Protein AF-Q54HI5-F1 (afdb_monomer)

Structure (mmCIF, N/CA/C/O backbone):
data_AF-Q54HI5-F1
#
_entry.id   AF-Q54HI5-F1
#
loop_
_atom_site.group_PDB
_atom_site.id
_atom_site.type_symbol
_atom_site.label_atom_id
_atom_site.label_alt_id
_atom_site.label_comp_id
_atom_site.label_asym_id
_atom_site.label_entity_id
_atom_site.label_seq_id
_atom_site.pdbx_PDB_ins_code
_atom_site.Cartn_x
_atom_site.Cartn_y
_atom_site.Cartn_z
_atom_site.occupancy
_atom_site.B_iso_or_equiv
_atom_site.auth_seq_id
_atom_site.auth_comp_id
_atom_site.auth_asym_id
_atom_site.auth_atom_id
_atom_site.pdbx_PDB_model_num
ATOM 1 N N . MET A 1 1 ? -32.565 36.600 12.737 1.00 53.78 1 MET A N 1
ATOM 2 C CA . MET A 1 1 ? -31.114 36.742 12.469 1.00 53.78 1 MET A CA 1
ATOM 3 C C . MET A 1 1 ? -30.664 35.402 11.916 1.00 53.78 1 MET A C 1
ATOM 5 O O . MET A 1 1 ? -30.215 34.554 12.669 1.00 53.78 1 MET A O 1
ATOM 9 N N . ASP A 1 2 ? -31.018 35.042 10.685 1.00 49.72 2 ASP A N 1
ATOM 10 C CA . ASP A 1 2 ? -30.940 35.788 9.409 1.00 49.72 2 ASP A CA 1
ATOM 11 C C . ASP A 1 2 ? -29.482 36.036 8.987 1.00 49.72 2 ASP A C 1
ATOM 13 O O . ASP A 1 2 ? -28.719 36.569 9.782 1.00 49.72 2 ASP A O 1
ATOM 17 N N . MET A 1 3 ? -29.054 35.710 7.758 1.00 48.97 3 MET A N 1
ATOM 18 C CA . MET A 1 3 ? -29.819 35.128 6.638 1.00 48.97 3 MET A CA 1
ATOM 19 C C . MET A 1 3 ? -28.907 34.465 5.586 1.00 48.97 3 MET A C 1
ATOM 21 O O . MET A 1 3 ? -28.037 35.126 5.040 1.00 48.97 3 MET A O 1
ATOM 25 N N . SER A 1 4 ? -29.283 33.249 5.159 1.00 52.25 4 SER A N 1
ATOM 26 C CA . SER A 1 4 ? -29.283 32.793 3.749 1.00 52.25 4 SER A CA 1
ATOM 27 C C . SER A 1 4 ? -27.990 32.624 2.907 1.00 52.25 4 SER A C 1
ATOM 29 O O . SER A 1 4 ? -27.071 33.424 2.949 1.00 52.25 4 SER A O 1
ATOM 31 N N . LYS A 1 5 ? -28.116 31.706 1.919 1.00 57.75 5 LYS A N 1
ATOM 32 C CA . LYS A 1 5 ? -27.431 31.643 0.592 1.00 57.75 5 LYS A CA 1
ATOM 33 C C . LYS A 1 5 ? -25.945 31.206 0.551 1.00 57.75 5 LYS A C 1
ATOM 35 O O . LYS A 1 5 ? -25.177 31.515 1.441 1.00 57.75 5 LYS A O 1
ATOM 40 N N . LYS A 1 6 ? -25.457 30.557 -0.524 1.00 51.34 6 LYS A N 1
ATOM 41 C CA . LYS A 1 6 ? -26.077 29.596 -1.483 1.00 51.34 6 LYS A CA 1
ATOM 42 C C . LYS A 1 6 ? -24.974 28.941 -2.347 1.00 51.34 6 LYS A C 1
ATOM 44 O O . LYS A 1 6 ? -24.123 29.652 -2.850 1.00 51.34 6 LYS A O 1
ATOM 49 N N . LYS A 1 7 ? -25.113 27.639 -2.639 1.00 45.34 7 LYS A N 1
ATOM 50 C CA . LYS A 1 7 ? -24.737 26.951 -3.904 1.00 45.34 7 LYS A CA 1
ATOM 51 C C . LYS A 1 7 ? -23.342 27.191 -4.560 1.00 45.34 7 LYS A C 1
ATOM 53 O O . LYS A 1 7 ? -23.130 28.208 -5.200 1.00 45.34 7 LYS A O 1
ATOM 58 N N . SER A 1 8 ? -22.631 26.065 -4.756 1.00 46.03 8 SER A N 1
ATOM 59 C CA . SER A 1 8 ? -22.399 25.430 -6.086 1.00 46.03 8 SER A CA 1
ATOM 60 C C . SER A 1 8 ? -21.002 25.452 -6.758 1.00 46.03 8 SER A C 1
ATOM 62 O O . SER A 1 8 ? -20.602 26.452 -7.337 1.00 46.03 8 SER A O 1
ATOM 64 N N . LYS A 1 9 ? -20.508 24.214 -6.970 1.00 46.09 9 LYS A N 1
ATOM 65 C CA . LYS A 1 9 ? -19.807 23.651 -8.156 1.00 46.09 9 LYS A CA 1
ATOM 66 C C . LYS A 1 9 ? -18.275 23.749 -8.327 1.00 46.09 9 LYS A C 1
ATOM 68 O O . LYS A 1 9 ? -17.692 24.819 -8.372 1.00 46.09 9 LYS A O 1
ATOM 73 N N . ARG A 1 10 ? -17.762 22.571 -8.732 1.00 43.09 10 ARG A N 1
ATOM 74 C CA . ARG A 1 10 ? -16.694 22.301 -9.719 1.00 43.09 10 ARG A CA 1
ATOM 75 C C . ARG A 1 10 ? -15.241 22.481 -9.261 1.00 43.09 10 ARG A C 1
ATOM 77 O O . ARG A 1 10 ? -14.590 23.461 -9.594 1.00 43.09 10 ARG A O 1
ATOM 84 N N . ALA A 1 11 ? -14.723 21.424 -8.636 1.00 46.84 11 ALA A N 1
ATOM 85 C CA . ALA A 1 11 ? -13.317 21.053 -8.777 1.00 46.84 11 ALA A CA 1
ATOM 86 C C . ALA A 1 11 ? -13.057 20.369 -10.141 1.00 46.84 11 ALA A C 1
ATOM 88 O O . ALA A 1 11 ? -13.987 19.983 -10.855 1.00 46.84 11 ALA A O 1
ATOM 89 N N . SER A 1 12 ? -11.777 20.259 -10.478 1.00 48.47 12 SER A N 1
ATOM 90 C CA . SER A 1 12 ? -11.154 19.748 -11.711 1.00 48.47 12 SER A CA 1
ATOM 91 C C . SER A 1 12 ? -9.671 19.448 -11.363 1.00 48.47 12 SER A C 1
ATOM 93 O O . SER A 1 12 ? -9.351 19.551 -10.176 1.00 48.47 12 SER A O 1
ATOM 95 N N . PRO A 1 13 ? -8.713 19.249 -12.294 1.00 50.53 13 PRO A N 1
ATOM 96 C CA . PRO A 1 13 ? -8.741 18.789 -13.692 1.00 50.53 13 PRO A CA 1
ATOM 97 C C . PRO A 1 13 ? -7.719 17.620 -13.886 1.00 50.53 13 PRO A C 1
ATOM 99 O O . PRO A 1 13 ? -7.393 16.925 -12.932 1.00 50.53 13 PRO A O 1
ATOM 102 N N . ILE A 1 14 ? -7.149 17.528 -15.096 1.00 52.31 14 ILE A N 1
ATOM 103 C CA . ILE A 1 14 ? -5.837 16.959 -15.468 1.00 52.31 14 ILE A CA 1
ATOM 104 C C . ILE A 1 14 ? -5.806 15.467 -15.821 1.00 52.31 14 ILE A C 1
ATOM 106 O O . ILE A 1 14 ? -6.003 14.569 -15.011 1.00 52.31 14 ILE A O 1
ATOM 110 N N . GLU A 1 15 ? -5.459 15.277 -17.088 1.00 40.19 15 GLU A N 1
ATOM 111 C CA . GLU A 1 15 ? -5.082 14.066 -17.793 1.00 40.19 15 GLU A CA 1
ATOM 112 C C . GLU A 1 15 ? -3.708 14.399 -18.395 1.00 40.19 15 GLU A C 1
ATOM 114 O O . GLU A 1 15 ? -3.560 15.436 -19.046 1.00 40.19 15 GLU A O 1
ATOM 119 N N . SER A 1 16 ? -2.675 13.611 -18.092 1.00 48.22 16 SER A N 1
ATOM 120 C CA . SER A 1 16 ? -1.303 13.898 -18.531 1.00 48.22 16 SER A CA 1
ATOM 121 C C . SER A 1 16 ? -0.523 12.606 -18.744 1.00 48.22 16 SER A C 1
ATOM 123 O O . SER A 1 16 ? -0.014 12.004 -17.799 1.00 48.22 16 SER A O 1
ATOM 125 N N . SER A 1 17 ? -0.441 12.186 -20.001 1.00 42.09 17 SER A N 1
ATOM 126 C CA . SER A 1 17 ? 0.418 11.098 -20.456 1.00 42.09 17 SER A CA 1
ATOM 127 C C . SER A 1 17 ? 1.894 11.489 -20.373 1.00 42.09 17 SER A C 1
ATOM 129 O O . SER A 1 17 ? 2.285 12.518 -20.926 1.00 42.09 17 SER A O 1
ATOM 131 N N . GLN A 1 18 ? 2.720 10.630 -19.781 1.00 49.50 18 GLN A N 1
ATOM 132 C CA . GLN A 1 18 ? 4.135 10.536 -20.129 1.00 49.50 18 GLN A CA 1
ATOM 133 C C . GLN A 1 18 ? 4.487 9.080 -20.426 1.00 49.50 18 GLN A C 1
ATOM 135 O O . GLN A 1 18 ? 3.957 8.151 -19.818 1.00 49.50 18 GLN A O 1
ATOM 140 N N . GLU A 1 19 ? 5.355 8.926 -21.412 1.00 45.25 19 GLU A N 1
ATOM 141 C CA . GLU A 1 19 ? 5.766 7.690 -22.057 1.00 45.25 19 GLU A CA 1
ATOM 142 C C . GLU A 1 19 ? 7.283 7.617 -21.895 1.00 45.25 19 GLU A C 1
ATOM 144 O O . GLU A 1 19 ? 7.982 8.499 -22.391 1.00 45.25 19 GLU A O 1
ATOM 149 N N . GLU A 1 20 ? 7.807 6.621 -21.176 1.00 46.81 20 GLU A N 1
ATOM 150 C CA . GLU A 1 20 ? 9.255 6.417 -21.126 1.00 46.81 20 GLU A CA 1
ATOM 151 C C . GLU A 1 20 ? 9.645 4.938 -21.025 1.00 46.81 20 GLU A C 1
ATOM 153 O O . GLU A 1 20 ? 8.950 4.098 -20.449 1.00 46.81 20 GLU A O 1
ATOM 158 N N . ILE A 1 21 ? 10.759 4.630 -21.682 1.00 46.66 21 ILE A N 1
ATOM 159 C CA . ILE A 1 21 ? 11.178 3.297 -22.104 1.00 46.66 21 ILE A CA 1
ATOM 160 C C . ILE A 1 21 ? 11.997 2.619 -20.999 1.00 46.66 21 ILE A C 1
ATOM 162 O O . ILE A 1 21 ? 13.004 3.155 -20.541 1.00 46.66 21 ILE A O 1
ATOM 166 N N . ALA A 1 22 ? 11.633 1.388 -20.632 1.00 44.47 22 ALA A N 1
ATOM 167 C CA . ALA A 1 22 ? 12.431 0.553 -19.736 1.00 44.47 22 ALA A CA 1
ATOM 168 C C . ALA A 1 22 ? 13.303 -0.440 -20.528 1.00 44.47 22 ALA A C 1
ATOM 170 O O . ALA A 1 22 ? 12.780 -1.294 -21.243 1.00 44.47 22 ALA A O 1
ATOM 171 N N . ILE A 1 23 ? 14.631 -0.372 -20.362 1.00 50.16 23 ILE A N 1
ATOM 172 C CA . ILE A 1 23 ? 15.580 -1.361 -20.905 1.00 50.16 23 ILE A CA 1
ATOM 173 C C . ILE A 1 23 ? 16.196 -2.196 -19.772 1.00 50.16 23 ILE A C 1
ATOM 175 O O . ILE A 1 23 ? 16.659 -1.687 -18.754 1.00 50.16 23 ILE A O 1
ATOM 179 N N . SER A 1 24 ? 16.193 -3.511 -19.980 1.00 43.72 24 SER A N 1
ATOM 180 C CA . SER A 1 24 ? 16.692 -4.566 -19.091 1.00 43.72 24 SER A CA 1
ATOM 181 C C . SER A 1 24 ? 18.184 -4.456 -18.725 1.00 43.72 24 SER A C 1
ATOM 183 O O . SER A 1 24 ? 18.989 -4.060 -19.561 1.00 43.72 24 SER A O 1
ATOM 185 N N . THR A 1 25 ? 18.606 -5.007 -17.569 1.00 41.41 25 THR A N 1
ATOM 186 C CA . THR A 1 25 ? 19.314 -6.324 -17.529 1.00 41.41 25 THR A CA 1
ATOM 187 C C . THR A 1 25 ? 19.856 -6.789 -16.151 1.00 41.41 25 THR A C 1
ATOM 189 O O . THR A 1 25 ? 20.903 -6.356 -15.691 1.00 41.41 25 THR A O 1
ATOM 192 N N . SER A 1 26 ? 19.296 -7.908 -15.662 1.00 44.34 26 SER A N 1
ATOM 193 C CA . SER A 1 26 ? 20.020 -9.087 -15.114 1.00 44.34 26 SER A CA 1
ATOM 194 C C . SER A 1 26 ? 20.717 -9.103 -13.724 1.00 44.34 26 SER A C 1
ATOM 196 O O . SER A 1 26 ? 21.402 -8.166 -13.336 1.00 44.34 26 SER A O 1
ATOM 198 N N . LYS A 1 27 ? 20.691 -10.319 -13.120 1.00 45.47 27 LYS A N 1
ATOM 199 C CA . LYS A 1 27 ? 21.582 -10.892 -12.062 1.00 45.47 27 LYS A CA 1
ATOM 200 C C . LYS A 1 27 ? 21.362 -10.356 -10.620 1.00 45.47 27 LYS A C 1
ATOM 202 O O . LYS A 1 27 ? 20.908 -9.237 -10.449 1.00 45.47 27 LYS A O 1
ATOM 207 N N . THR A 1 28 ? 21.599 -11.104 -9.525 1.00 42.09 28 THR A N 1
ATOM 208 C CA . THR A 1 28 ? 22.103 -12.496 -9.335 1.00 42.09 28 THR A CA 1
ATOM 209 C C . THR A 1 28 ? 21.454 -13.189 -8.106 1.00 42.09 28 THR A C 1
ATOM 211 O O . THR A 1 28 ? 20.640 -12.588 -7.413 1.00 42.09 28 THR A O 1
ATOM 214 N N . ALA A 1 29 ? 21.824 -14.450 -7.828 1.00 43.56 29 ALA A N 1
ATOM 215 C CA . ALA A 1 29 ? 21.507 -15.215 -6.602 1.00 43.56 29 ALA A CA 1
ATOM 216 C C . ALA A 1 29 ? 22.300 -14.685 -5.358 1.00 43.56 29 ALA A C 1
ATOM 218 O O . ALA A 1 29 ? 23.125 -13.790 -5.515 1.00 43.56 29 ALA A O 1
ATOM 219 N N . THR A 1 30 ? 22.158 -15.149 -4.099 1.00 43.00 30 THR A N 1
ATOM 220 C CA . THR A 1 30 ? 21.943 -16.536 -3.605 1.00 43.00 30 THR A CA 1
ATOM 221 C C . THR A 1 30 ? 21.355 -16.595 -2.171 1.00 43.00 30 THR A C 1
ATOM 223 O O . THR A 1 30 ? 21.199 -15.577 -1.505 1.00 43.00 30 THR A O 1
ATOM 226 N N . THR A 1 31 ? 20.995 -17.798 -1.709 1.00 41.03 31 THR A N 1
ATOM 227 C CA . THR A 1 31 ? 20.299 -18.153 -0.448 1.00 41.03 31 THR A CA 1
ATOM 228 C C . THR A 1 31 ? 21.156 -18.168 0.830 1.00 41.03 31 THR A C 1
ATOM 230 O O . THR A 1 31 ? 22.317 -18.545 0.752 1.00 41.03 31 THR A O 1
ATOM 233 N N . GLU A 1 32 ? 20.542 -17.964 2.014 1.00 43.47 32 GLU A N 1
ATOM 234 C CA . GLU A 1 32 ? 20.272 -19.038 3.014 1.00 43.47 32 GLU A CA 1
ATOM 235 C C . GLU A 1 32 ? 19.398 -18.579 4.220 1.00 43.47 32 GLU A C 1
ATOM 237 O O . GLU A 1 32 ? 18.967 -17.429 4.281 1.00 43.47 32 GLU A O 1
ATOM 242 N N . LYS A 1 33 ? 19.025 -19.506 5.129 1.00 41.94 33 LYS A N 1
ATOM 243 C CA . LYS A 1 33 ? 18.005 -19.348 6.203 1.00 41.94 33 LYS A CA 1
ATOM 244 C C . LYS A 1 33 ? 18.571 -19.563 7.621 1.00 41.94 33 LYS A C 1
ATOM 246 O O . LYS A 1 33 ? 19.492 -20.355 7.785 1.00 41.94 33 LYS A O 1
ATOM 251 N N . PRO A 1 34 ? 17.865 -19.085 8.667 1.00 42.72 34 PRO A N 1
ATOM 252 C CA . PRO A 1 34 ? 17.817 -19.781 9.961 1.00 42.72 34 PRO A CA 1
ATOM 253 C C . PRO A 1 34 ? 16.397 -20.230 10.388 1.00 42.72 34 PRO A C 1
ATOM 255 O O . PRO A 1 34 ? 15.379 -19.744 9.899 1.00 42.72 34 PRO A O 1
ATOM 258 N N . LYS A 1 35 ? 16.330 -21.193 11.322 1.00 41.38 35 LYS A N 1
ATOM 259 C CA . LYS A 1 35 ? 15.095 -21.816 11.859 1.00 41.38 35 LYS A CA 1
ATOM 260 C C . LYS A 1 35 ? 14.500 -21.042 13.049 1.00 41.38 35 LYS A C 1
ATOM 262 O O . LYS A 1 35 ? 15.254 -20.518 13.863 1.00 41.38 35 LYS A O 1
ATOM 267 N N . LYS A 1 36 ? 13.180 -21.158 13.270 1.00 50.75 36 LYS A N 1
ATOM 268 C CA . LYS A 1 36 ? 12.544 -21.099 14.610 1.00 50.75 36 LYS A CA 1
ATOM 269 C C . LYS A 1 36 ? 11.421 -22.142 14.753 1.00 50.75 36 LYS A C 1
ATOM 271 O O . LYS A 1 36 ? 10.956 -22.705 13.768 1.00 50.75 36 LYS A O 1
ATOM 276 N N . THR A 1 37 ? 11.064 -22.445 16.000 1.00 42.03 37 THR A N 1
ATOM 277 C CA . THR A 1 37 ? 10.150 -23.513 16.454 1.00 42.03 37 THR A CA 1
ATOM 278 C C . THR A 1 37 ? 8.754 -22.982 16.818 1.00 42.03 37 THR A C 1
ATOM 280 O O . THR A 1 37 ? 8.647 -21.803 17.146 1.00 42.03 37 THR A O 1
ATOM 283 N N . LYS A 1 38 ? 7.712 -23.845 16.859 1.00 48.00 38 LYS A N 1
ATOM 284 C CA . LYS A 1 38 ? 7.009 -24.303 18.098 1.00 48.00 38 LYS A CA 1
ATOM 285 C C . LYS A 1 38 ? 5.760 -25.180 17.807 1.00 48.00 38 LYS A C 1
ATOM 287 O O . LYS A 1 38 ? 5.195 -25.141 16.722 1.00 48.00 38 LYS A O 1
ATOM 292 N N . THR A 1 39 ? 5.358 -25.976 18.800 1.00 40.38 39 THR A N 1
ATOM 293 C CA . THR A 1 39 ? 4.108 -26.767 18.946 1.00 40.38 39 THR A CA 1
ATOM 294 C C . THR A 1 39 ? 2.900 -25.884 19.398 1.00 40.38 39 THR A C 1
ATOM 296 O O . THR A 1 39 ? 3.107 -24.693 19.609 1.00 40.38 39 THR A O 1
ATOM 299 N N . THR A 1 40 ? 1.625 -26.305 19.598 1.00 40.72 40 THR A N 1
ATOM 300 C CA . THR A 1 40 ? 1.026 -27.629 19.951 1.00 40.72 40 THR A CA 1
ATOM 301 C C . THR A 1 40 ? -0.525 -27.687 19.752 1.00 40.72 40 THR A C 1
ATOM 303 O O . THR A 1 40 ? -1.215 -26.757 20.139 1.00 40.72 40 THR A O 1
ATOM 306 N N . THR A 1 41 ? -1.063 -28.818 19.254 1.00 40.69 41 THR A N 1
ATOM 307 C CA . THR A 1 41 ? -2.377 -29.495 19.546 1.00 40.69 41 THR A CA 1
ATOM 308 C C . THR A 1 41 ? -3.762 -28.800 19.718 1.00 40.69 41 THR A C 1
ATOM 310 O O . THR A 1 41 ? -3.983 -28.142 20.726 1.00 40.69 41 THR A O 1
ATOM 313 N N . LYS A 1 42 ? -4.758 -29.346 18.968 1.00 42.56 42 LYS A N 1
ATOM 314 C CA . LYS A 1 42 ? -6.174 -29.704 19.347 1.00 42.56 42 LYS A CA 1
ATOM 315 C C . LYS A 1 42 ? -7.153 -28.523 19.665 1.00 42.56 42 LYS A C 1
ATOM 317 O O . LYS A 1 42 ? -6.707 -27.449 20.015 1.00 42.56 42 LYS A O 1
ATOM 322 N N . LYS A 1 43 ? -8.500 -28.623 19.555 1.00 41.91 43 LYS A N 1
ATOM 323 C CA . LYS A 1 43 ? -9.432 -29.785 19.538 1.00 41.91 43 LYS A CA 1
ATOM 324 C C . LYS A 1 43 ? -10.809 -29.489 18.851 1.00 41.91 43 LYS A C 1
ATOM 326 O O . LYS A 1 43 ? -11.502 -28.579 19.271 1.00 41.91 43 LYS A O 1
ATOM 331 N N . LYS A 1 44 ? -11.207 -30.336 17.883 1.00 41.50 44 LYS A N 1
ATOM 332 C CA . LYS A 1 44 ? -12.569 -30.812 17.476 1.00 41.50 44 LYS A CA 1
ATOM 333 C C . LYS A 1 44 ? -13.840 -29.912 17.587 1.00 41.50 44 LYS A C 1
ATOM 335 O O . LYS A 1 44 ? -14.311 -29.644 18.686 1.00 41.50 44 LYS A O 1
ATOM 340 N N . ALA A 1 45 ? -14.517 -29.721 16.444 1.00 39.34 45 ALA A N 1
ATOM 341 C CA . ALA A 1 45 ? -15.988 -29.589 16.270 1.00 39.34 45 ALA A CA 1
ATOM 342 C C . ALA A 1 45 ? -16.474 -30.737 15.319 1.00 39.34 45 ALA A C 1
ATOM 344 O O . ALA A 1 45 ? -15.625 -31.559 14.966 1.00 39.34 45 ALA A O 1
ATOM 345 N N . SER A 1 46 ? -17.725 -30.946 14.866 1.00 39.34 46 SER A N 1
ATOM 346 C CA . SER A 1 46 ? -19.055 -30.287 14.975 1.00 39.34 46 SER A CA 1
ATOM 347 C C . SER A 1 46 ? -20.191 -31.340 14.718 1.00 39.34 46 SER A C 1
ATOM 349 O O . SER A 1 46 ? -19.896 -32.532 14.786 1.00 39.34 46 SER A O 1
ATOM 351 N N . GLN A 1 47 ? -21.426 -30.903 14.367 1.00 44.62 47 GLN A N 1
ATOM 352 C CA . GLN A 1 47 ? -22.622 -31.663 13.886 1.00 44.62 47 GLN A CA 1
ATOM 353 C C . GLN A 1 47 ? -23.491 -32.449 14.910 1.00 44.62 47 GLN A C 1
ATOM 355 O O . GLN A 1 47 ? -22.944 -32.979 15.876 1.00 44.62 47 GLN A O 1
ATOM 360 N N . PRO A 1 48 ? -24.807 -32.665 14.633 1.00 43.41 48 PRO A N 1
ATOM 361 C CA . PRO A 1 48 ? -25.781 -31.752 13.992 1.00 43.41 48 PRO A CA 1
ATOM 362 C C . PRO A 1 48 ? -27.187 -31.747 14.675 1.00 43.41 48 PRO A C 1
ATOM 364 O O . PRO A 1 48 ? -27.380 -32.337 15.733 1.00 43.41 48 PRO A O 1
ATOM 367 N N . SER A 1 49 ? -28.159 -31.058 14.063 1.00 38.03 49 SER A N 1
ATOM 368 C CA . SER A 1 49 ? -29.532 -30.800 14.550 1.00 38.03 49 SER A CA 1
ATOM 369 C C . SER A 1 49 ? -30.527 -31.972 14.451 1.00 38.03 49 SER A C 1
ATOM 371 O O . SER A 1 49 ? -30.401 -32.811 13.560 1.00 38.03 49 SER A O 1
ATOM 373 N N . GLN A 1 50 ? -31.610 -31.912 15.241 1.00 48.00 50 GLN A N 1
ATOM 374 C CA . GLN A 1 50 ? -32.948 -32.395 14.849 1.00 48.00 50 GLN A CA 1
ATOM 375 C C . GLN A 1 50 ? -34.071 -31.590 15.552 1.00 48.00 50 GLN A C 1
ATOM 377 O O . GLN A 1 50 ? -33.778 -30.736 16.387 1.00 48.00 50 GLN A O 1
ATOM 382 N N . GLU A 1 51 ? -35.323 -31.803 15.137 1.00 36.31 51 GLU A N 1
ATOM 383 C CA . GLU A 1 51 ? -36.503 -30.919 15.304 1.00 36.31 51 GLU A CA 1
ATOM 384 C C . GLU A 1 51 ? -37.684 -31.682 15.977 1.00 36.31 51 GLU A C 1
ATOM 386 O O . GLU A 1 51 ? -37.457 -32.806 16.416 1.00 36.31 51 GLU A O 1
ATOM 391 N N . VAL A 1 52 ? -38.921 -31.129 15.987 1.00 45.62 52 VAL A N 1
ATOM 392 C CA . VAL A 1 52 ? -40.221 -31.702 16.483 1.00 45.62 52 VAL A CA 1
ATOM 393 C C . VAL A 1 52 ? -40.502 -31.516 18.004 1.00 45.62 52 VAL A C 1
ATOM 395 O O . VAL A 1 52 ? -39.592 -31.736 18.793 1.00 45.62 52 VAL A O 1
ATOM 398 N N . VAL A 1 53 ? -41.720 -31.232 18.534 1.00 43.09 53 VAL A N 1
ATOM 399 C CA . VAL A 1 53 ? -42.924 -30.417 18.145 1.00 43.09 53 VAL A CA 1
ATOM 400 C C . VAL A 1 53 ? -43.967 -30.413 19.323 1.00 43.09 53 VAL A C 1
ATOM 402 O O . VAL A 1 53 ? -43.743 -31.148 20.281 1.00 43.09 53 VAL A O 1
ATOM 405 N N . MET A 1 54 ? -45.086 -29.651 19.235 1.00 46.62 54 MET A N 1
ATOM 406 C CA . MET A 1 54 ? -46.234 -29.491 20.197 1.00 46.62 54 MET A CA 1
ATOM 407 C C . MET A 1 54 ? -45.953 -28.613 21.450 1.00 46.62 54 MET A C 1
ATOM 409 O O . MET A 1 54 ? -44.886 -28.725 22.042 1.00 46.62 54 MET A O 1
ATOM 413 N N . GLU A 1 55 ? -46.737 -27.572 21.803 1.00 42.72 55 GLU A N 1
ATOM 414 C CA . GLU A 1 55 ? -48.181 -27.461 22.194 1.00 42.72 55 GLU A CA 1
ATOM 415 C C . GLU A 1 55 ? -48.451 -27.985 23.633 1.00 42.72 55 GLU A C 1
ATOM 417 O O . GLU A 1 55 ? -47.873 -28.996 24.020 1.00 42.72 55 GLU A O 1
ATOM 422 N N . THR A 1 56 ? -49.247 -27.352 24.520 1.00 43.62 56 THR A N 1
ATOM 423 C CA . THR A 1 56 ? -50.331 -26.335 24.371 1.00 43.62 56 THR A CA 1
ATOM 424 C C . THR A 1 56 ? -50.565 -25.557 25.695 1.00 43.62 56 THR A C 1
ATOM 426 O O . THR A 1 56 ? -50.300 -26.141 26.740 1.00 43.62 56 THR A O 1
ATOM 429 N N . GLU A 1 57 ? -51.160 -24.341 25.646 1.00 45.16 57 GLU A N 1
ATOM 430 C CA . GLU A 1 57 ? -51.944 -23.662 26.736 1.00 45.16 57 GLU A CA 1
ATOM 431 C C . GLU A 1 57 ? -51.220 -23.354 28.090 1.00 45.16 57 GLU A C 1
ATOM 433 O O . GLU A 1 57 ? -50.149 -23.881 28.360 1.00 45.16 57 GLU A O 1
ATOM 438 N N . SER A 1 58 ? -51.639 -22.483 29.033 1.00 46.94 58 SER A N 1
ATOM 439 C CA . SER A 1 58 ? -52.664 -21.410 29.222 1.00 46.94 58 SER A CA 1
ATOM 440 C C . SER A 1 58 ? -52.369 -20.742 30.600 1.00 46.94 58 SER A C 1
ATOM 442 O O . SER A 1 58 ? -51.860 -21.453 31.464 1.00 46.94 58 SER A O 1
ATOM 444 N N . GLU A 1 59 ? -52.689 -19.500 31.003 1.00 43.88 59 GLU A N 1
ATOM 445 C CA . GLU A 1 59 ? -53.114 -18.198 30.424 1.00 43.88 59 GLU A CA 1
ATOM 446 C C . GLU A 1 59 ? -53.020 -17.136 31.586 1.00 43.88 59 GLU A C 1
ATOM 448 O O . GLU A 1 59 ? -52.666 -17.525 32.697 1.00 43.88 59 GLU A O 1
ATOM 453 N N . VAL A 1 60 ? -53.353 -15.842 31.381 1.00 44.12 60 VAL A N 1
ATOM 454 C CA . VAL A 1 60 ? -53.600 -14.780 32.416 1.00 44.12 60 VAL A CA 1
ATOM 455 C C . VAL A 1 60 ? -52.389 -14.426 33.324 1.00 44.12 60 VAL A C 1
ATOM 457 O O . VAL A 1 60 ? -52.041 -15.165 34.237 1.00 44.12 60 VAL A O 1
ATOM 460 N N . GLU A 1 61 ? -51.602 -13.354 33.147 1.00 37.19 61 GLU A N 1
ATOM 461 C CA . GLU A 1 61 ? -51.864 -11.899 32.989 1.00 37.19 61 GLU A CA 1
ATOM 462 C C . GLU A 1 61 ? -52.484 -11.175 34.211 1.00 37.19 61 GLU A C 1
ATOM 464 O O . GLU A 1 61 ? -53.591 -11.491 34.623 1.00 37.19 61 GLU A O 1
ATOM 469 N N . ILE A 1 62 ? -51.791 -10.148 34.745 1.00 45.16 62 ILE A N 1
ATOM 470 C CA . ILE A 1 62 ? -52.339 -8.829 35.160 1.00 45.16 62 ILE A CA 1
ATOM 471 C C . ILE A 1 62 ? -51.205 -7.892 35.633 1.00 45.16 62 ILE A C 1
ATOM 473 O O . ILE A 1 62 ? -50.240 -8.317 36.268 1.00 45.16 62 ILE A O 1
ATOM 477 N N . THR A 1 63 ? -51.326 -6.599 35.312 1.00 39.97 63 THR A N 1
ATOM 478 C CA . THR A 1 63 ? -50.249 -5.589 35.393 1.00 39.97 63 THR A CA 1
ATOM 479 C C . THR A 1 63 ? -50.476 -4.554 36.503 1.00 39.97 63 THR A C 1
ATOM 481 O O . THR A 1 63 ? -51.607 -4.135 36.751 1.00 39.97 63 THR A O 1
ATOM 484 N N . THR A 1 64 ? -49.408 -4.040 37.124 1.00 38.44 64 THR A N 1
ATOM 485 C CA . THR A 1 64 ? -49.480 -2.967 38.135 1.00 38.44 64 THR A CA 1
ATOM 486 C C . THR A 1 64 ? -49.283 -1.554 37.566 1.00 38.44 64 THR A C 1
ATOM 488 O O . THR A 1 64 ? -48.168 -1.107 37.324 1.00 38.44 64 THR A O 1
ATOM 491 N N . THR A 1 65 ? -50.398 -0.819 37.473 1.00 36.69 65 THR A N 1
ATOM 492 C CA . THR A 1 65 ? -50.549 0.634 37.748 1.00 36.69 65 THR A CA 1
ATOM 493 C C . THR A 1 65 ? -49.539 1.656 37.194 1.00 36.69 65 THR A C 1
ATOM 495 O O . THR A 1 65 ? -48.415 1.769 37.683 1.00 36.69 65 THR A O 1
ATOM 498 N N . THR A 1 66 ? -50.023 2.614 36.386 1.00 39.12 66 THR A N 1
ATOM 499 C CA . THR A 1 66 ? -49.523 4.009 36.444 1.00 39.12 66 THR A CA 1
ATOM 500 C C . THR A 1 66 ? -50.574 5.055 36.015 1.00 39.12 66 THR A C 1
ATOM 502 O O . THR A 1 66 ? -50.960 5.137 34.858 1.00 39.12 66 THR A O 1
ATOM 505 N N . THR A 1 67 ? -51.032 5.841 36.995 1.00 35.75 67 THR A N 1
ATOM 506 C CA . THR A 1 67 ? -51.449 7.266 36.976 1.00 35.75 67 THR A CA 1
ATOM 507 C C . THR A 1 67 ? -51.967 7.934 35.678 1.00 35.75 67 THR A C 1
ATOM 509 O O . THR A 1 67 ? -51.175 8.160 34.767 1.00 35.75 67 THR A O 1
ATOM 512 N N . SER A 1 68 ? -53.210 8.472 35.684 1.00 40.44 68 SER A N 1
ATOM 513 C CA . SER A 1 68 ? -53.527 9.935 35.557 1.00 40.44 68 SER A CA 1
ATOM 514 C C . SER A 1 68 ? -55.009 10.280 35.240 1.00 40.44 68 SER A C 1
ATOM 516 O O . SER A 1 68 ? -55.545 9.822 34.244 1.00 40.44 68 SER A O 1
ATOM 518 N N . THR A 1 69 ? -55.623 11.157 36.060 1.00 38.59 69 THR A N 1
ATOM 519 C CA . THR A 1 69 ? -56.661 12.202 35.758 1.00 38.59 69 THR A CA 1
ATOM 520 C C . THR A 1 69 ? -57.698 11.991 34.615 1.00 38.59 69 THR A C 1
ATOM 522 O O . THR A 1 69 ? -57.320 11.914 33.452 1.00 38.59 69 THR A O 1
ATOM 525 N N . SER A 1 70 ? -59.024 12.161 34.805 1.00 42.34 70 SER A N 1
ATOM 526 C CA . SER A 1 70 ? -59.649 13.500 34.986 1.00 42.34 70 SER A CA 1
ATOM 527 C C . SER A 1 70 ? -61.217 13.524 35.044 1.00 42.34 70 SER A C 1
ATOM 529 O O . SER A 1 70 ? -61.884 12.886 34.243 1.00 42.34 70 SER A O 1
ATOM 531 N N . THR A 1 71 ? -61.769 14.355 35.951 1.00 38.38 71 THR A N 1
ATOM 532 C CA . THR A 1 71 ? -63.064 15.121 35.949 1.00 38.38 71 THR A CA 1
ATOM 533 C C . THR A 1 71 ? -64.495 14.510 35.807 1.00 38.38 71 THR A C 1
ATOM 535 O O . THR A 1 71 ? -64.859 13.974 34.769 1.00 38.38 71 THR A O 1
ATOM 538 N N . THR A 1 72 ? -65.388 14.934 36.738 1.00 36.75 72 THR A N 1
ATOM 539 C CA . THR A 1 72 ? -66.874 15.177 36.622 1.00 36.75 72 THR A CA 1
ATOM 540 C C . THR A 1 72 ? -67.866 13.985 36.465 1.00 36.75 72 THR A C 1
ATOM 542 O O . THR A 1 72 ? -67.519 12.989 35.853 1.00 36.75 72 THR A O 1
ATOM 545 N N . ASN A 1 73 ? -69.131 14.003 36.960 1.00 40.16 73 ASN A N 1
ATOM 546 C CA . ASN A 1 73 ? -69.903 15.037 37.699 1.00 40.16 73 ASN A CA 1
ATOM 547 C C . ASN A 1 73 ? -71.067 14.507 38.607 1.00 40.16 73 ASN A C 1
ATOM 549 O O . ASN A 1 73 ? -71.589 13.427 38.367 1.00 40.16 73 ASN A O 1
ATOM 553 N N . ASN A 1 74 ? -71.561 15.377 39.511 1.00 40.84 74 ASN A N 1
ATOM 554 C CA . ASN A 1 74 ? -72.932 15.503 40.081 1.00 40.84 74 ASN A CA 1
ATOM 555 C C . ASN A 1 74 ? -73.604 14.440 41.016 1.00 40.84 74 ASN A C 1
ATOM 557 O O . ASN A 1 74 ? -74.304 13.543 40.557 1.00 40.84 74 ASN A O 1
ATOM 561 N N . ASN A 1 75 ? -73.646 14.800 42.316 1.00 43.00 75 ASN A N 1
ATOM 562 C CA . ASN A 1 75 ? -74.853 15.219 43.091 1.00 43.00 75 ASN A CA 1
ATOM 563 C C . ASN A 1 75 ? -75.574 14.326 44.144 1.00 43.00 75 ASN A C 1
ATOM 565 O O . ASN A 1 75 ? -76.196 13.323 43.821 1.00 43.00 75 ASN A O 1
ATOM 569 N N . ASN A 1 76 ? -75.711 14.945 45.340 1.00 43.44 76 ASN A N 1
ATOM 570 C CA . ASN A 1 76 ? -76.839 14.925 46.307 1.00 43.44 76 ASN A CA 1
ATOM 571 C C . ASN A 1 76 ? -77.036 13.684 47.233 1.00 43.44 76 ASN A C 1
ATOM 573 O O . ASN A 1 76 ? -76.943 12.558 46.772 1.00 43.44 76 ASN A O 1
ATOM 577 N N . ILE A 1 77 ? -77.370 13.799 48.542 1.00 45.00 77 ILE A N 1
ATOM 578 C CA . ILE A 1 77 ? -77.573 14.969 49.450 1.00 45.00 77 ILE A CA 1
ATOM 579 C C . ILE A 1 77 ? -77.497 14.536 50.960 1.00 45.00 77 ILE A C 1
ATOM 581 O O . ILE A 1 77 ? -77.968 13.451 51.271 1.00 45.00 77 ILE A O 1
ATOM 585 N N . THR A 1 78 ? -76.917 15.367 51.861 1.00 39.34 78 THR A N 1
ATOM 586 C CA . THR A 1 78 ? -77.397 15.752 53.244 1.00 39.34 78 THR A CA 1
ATOM 587 C C . THR A 1 78 ? -77.830 14.645 54.267 1.00 39.34 78 THR A C 1
ATOM 589 O O . THR A 1 78 ? -78.696 13.848 53.944 1.00 39.34 78 THR A O 1
ATOM 592 N N . THR A 1 79 ? -77.405 14.533 55.555 1.00 38.12 79 THR A N 1
ATOM 593 C CA . THR A 1 79 ? -76.612 15.388 56.498 1.00 38.12 79 THR A CA 1
ATOM 594 C C . THR A 1 79 ? -76.168 14.681 57.818 1.00 38.12 79 THR A C 1
ATOM 596 O O . THR A 1 79 ? -76.787 13.713 58.239 1.00 38.12 79 THR A O 1
ATOM 599 N N . THR A 1 80 ? -75.142 15.258 58.481 1.00 37.62 80 THR A N 1
ATOM 600 C CA . THR A 1 80 ? -74.838 15.466 59.944 1.00 37.62 80 THR A CA 1
ATOM 601 C C . THR A 1 80 ? -75.770 14.938 61.074 1.00 37.62 80 THR A C 1
ATOM 603 O O . THR A 1 80 ? -76.980 14.938 60.889 1.00 37.62 80 THR A O 1
ATOM 606 N N . SER A 1 81 ? -75.337 14.667 62.333 1.00 35.59 81 SER A N 1
ATOM 607 C CA . SER A 1 81 ? -73.997 14.645 63.005 1.00 35.59 81 SER A CA 1
ATOM 608 C C . SER A 1 81 ? -74.058 14.239 64.513 1.00 35.59 81 SER A C 1
ATOM 610 O O . SER A 1 81 ? -75.135 14.116 65.090 1.00 35.59 81 SER A O 1
ATOM 612 N N . THR A 1 82 ? -72.888 14.274 65.189 1.00 35.03 82 THR A N 1
ATOM 613 C CA . THR A 1 82 ? -72.646 14.603 66.631 1.00 35.03 82 THR A CA 1
ATOM 614 C C . THR A 1 82 ? -72.759 13.511 67.715 1.00 35.03 82 THR A C 1
ATOM 616 O O . THR A 1 82 ? -73.099 12.367 67.437 1.00 35.03 82 THR A O 1
ATOM 619 N N . SER A 1 83 ? -72.302 13.841 68.937 1.00 36.66 83 SER A N 1
ATOM 620 C CA . SER A 1 83 ? -71.698 12.895 69.892 1.00 36.66 83 SER A CA 1
ATOM 621 C C . SER A 1 83 ? -71.948 13.192 71.384 1.00 36.66 83 SER A C 1
ATOM 623 O O . SER A 1 83 ? -72.058 14.347 71.779 1.00 36.66 83 SER A O 1
ATOM 625 N N . SER A 1 84 ? -71.790 12.140 72.204 1.00 36.59 84 SER A N 1
ATOM 626 C CA . SER A 1 84 ? -71.237 12.122 73.582 1.00 36.59 84 SER A CA 1
ATOM 627 C C . SER A 1 84 ? -71.987 12.741 74.788 1.00 36.59 84 SER A C 1
ATOM 629 O O . SER A 1 84 ? -72.451 13.870 74.738 1.00 36.59 84 SER A O 1
ATOM 631 N N . GLN A 1 85 ? -71.850 12.027 75.924 1.00 37.12 85 GLN A N 1
ATOM 632 C CA . GLN A 1 85 ? -71.961 12.431 77.348 1.00 37.12 85 GLN A CA 1
ATOM 633 C C . GLN A 1 85 ? -73.291 12.303 78.140 1.00 37.12 85 GLN A C 1
ATOM 635 O O . GLN A 1 85 ? -74.389 12.494 77.636 1.00 37.12 85 GLN A O 1
ATOM 640 N N . GLN A 1 86 ? -73.073 12.085 79.453 1.00 40.16 86 GLN A N 1
ATOM 641 C CA . GLN A 1 86 ? -73.927 12.309 80.639 1.00 40.16 86 GLN A CA 1
ATOM 642 C C . GLN A 1 86 ? -74.998 11.276 81.052 1.00 40.16 86 GLN A C 1
ATOM 644 O O . GLN A 1 86 ? -75.198 10.246 80.414 1.00 40.16 86 GLN A O 1
ATOM 649 N N . SER A 1 87 ? -75.513 11.477 82.274 1.00 36.78 87 SER A N 1
ATOM 650 C CA . SER A 1 87 ? -76.047 10.461 83.194 1.00 36.78 87 SER A CA 1
ATOM 651 C C . SER A 1 87 ? -77.299 10.937 83.957 1.00 36.78 87 SER A C 1
ATOM 653 O O . SER A 1 87 ? -77.681 12.097 83.857 1.00 36.78 87 SER A O 1
ATOM 655 N N . ASN A 1 88 ? -77.845 10.049 84.805 1.00 36.78 88 ASN A N 1
ATOM 656 C CA . ASN A 1 88 ? -78.916 10.248 85.807 1.00 36.78 88 ASN A CA 1
ATOM 657 C C . ASN A 1 88 ? -80.380 10.083 85.327 1.00 36.78 88 ASN A C 1
ATOM 659 O O . ASN A 1 88 ? -80.930 10.927 84.638 1.00 36.78 88 ASN A O 1
ATOM 663 N N . GLY A 1 89 ? -81.051 9.052 85.859 1.00 33.53 89 GLY A N 1
ATOM 664 C CA . GLY A 1 89 ? -82.003 9.254 86.965 1.00 33.53 89 GLY A CA 1
ATOM 665 C C . GLY A 1 89 ? -83.467 9.662 86.696 1.00 33.53 89 GLY A C 1
ATOM 666 O O . GLY A 1 89 ? -83.766 10.841 86.590 1.00 33.53 89 GLY A O 1
ATOM 667 N N . THR A 1 90 ? -84.370 8.698 86.946 1.00 34.44 90 THR A N 1
ATOM 668 C CA . THR A 1 90 ? -85.686 8.854 87.635 1.00 34.44 90 THR A CA 1
ATOM 669 C C . THR A 1 90 ? -86.850 9.596 86.943 1.00 34.44 90 THR A C 1
ATOM 671 O O . THR A 1 90 ? -86.775 10.804 86.766 1.00 34.44 90 THR A O 1
ATOM 674 N N . LEU A 1 91 ? -88.006 8.919 86.757 1.00 37.41 91 LEU A N 1
ATOM 675 C CA . LEU A 1 91 ? -89.307 9.196 87.438 1.00 37.41 91 LEU A CA 1
ATOM 676 C C . LEU A 1 91 ? -90.549 8.560 86.758 1.00 37.41 91 LEU A C 1
ATOM 678 O O . LEU A 1 91 ? -90.630 8.517 85.539 1.00 37.41 91 LEU A O 1
ATOM 682 N N . SER A 1 92 ? -91.578 8.257 87.576 1.00 39.12 92 SER A N 1
ATOM 683 C CA . SER A 1 92 ? -93.036 8.195 87.251 1.00 39.12 92 SER A CA 1
ATOM 684 C C . SER A 1 92 ? -93.594 7.145 86.252 1.00 39.12 92 SER A C 1
ATOM 686 O O . SER A 1 92 ? -92.916 6.763 85.312 1.00 39.12 92 SER A O 1
ATOM 688 N N . SER A 1 93 ? -94.855 6.674 86.354 1.00 40.44 93 SER A N 1
ATOM 689 C CA . SER A 1 93 ? -95.806 6.596 87.496 1.00 40.44 93 SER A CA 1
ATOM 690 C C . SER A 1 93 ? -97.055 5.720 87.188 1.00 40.44 93 SER A C 1
ATOM 692 O O . SER A 1 93 ? -97.387 5.458 86.037 1.00 40.44 93 SER A O 1
ATOM 694 N N . SER A 1 94 ? -97.818 5.397 88.247 1.00 41.62 94 SER A N 1
ATOM 695 C CA . SER A 1 94 ? -99.281 5.139 88.282 1.00 41.62 94 SER A CA 1
ATOM 696 C C . SER A 1 94 ? -99.885 3.788 87.833 1.00 41.62 94 SER A C 1
ATOM 698 O O . SER A 1 94 ? -99.937 3.437 86.661 1.00 41.62 94 SER A O 1
ATOM 700 N N . SER A 1 95 ? -100.514 3.089 88.788 1.00 41.94 95 SER A N 1
ATOM 701 C CA . SER A 1 95 ? -101.980 2.868 88.843 1.00 41.94 95 SER A CA 1
ATOM 702 C C . SER A 1 95 ? -102.384 2.255 90.207 1.00 41.94 95 SER A C 1
ATOM 704 O O . SER A 1 95 ? -101.535 1.775 90.953 1.00 41.94 95 SER A O 1
ATOM 706 N N . SER A 1 96 ? -103.660 2.371 90.595 1.00 35.03 96 SER A N 1
ATOM 707 C CA . SER A 1 96 ? -104.246 1.969 91.899 1.00 35.03 96 SER A CA 1
ATOM 708 C C . SER A 1 96 ? -105.729 1.586 91.667 1.00 35.03 96 SER A C 1
ATOM 710 O O . SER A 1 96 ? -106.228 1.977 90.605 1.00 35.03 96 SER A O 1
ATOM 712 N N . PRO A 1 97 ? -106.456 0.849 92.552 1.00 41.25 97 PRO A N 1
ATOM 713 C CA . PRO A 1 97 ? -107.047 1.490 93.751 1.00 41.25 97 PRO A CA 1
ATOM 714 C C . PRO A 1 97 ? -107.360 0.609 95.008 1.00 41.25 97 PRO A C 1
ATOM 716 O O . PRO A 1 97 ? -107.714 -0.558 94.913 1.00 41.25 97 PRO A O 1
ATOM 719 N N . THR A 1 98 ? -107.334 1.257 96.184 1.00 33.59 98 THR A N 1
ATOM 720 C CA . THR A 1 98 ? -108.344 1.255 97.288 1.00 33.59 98 THR A CA 1
ATOM 721 C C . THR A 1 98 ? -109.030 -0.040 97.799 1.00 33.59 98 THR A C 1
ATOM 723 O O . THR A 1 98 ? -109.793 -0.648 97.063 1.00 33.59 98 THR A O 1
ATOM 726 N N . ILE A 1 99 ? -108.976 -0.296 99.130 1.00 38.34 99 ILE A N 1
ATOM 727 C CA . ILE A 1 99 ? -110.165 -0.440 100.030 1.00 38.34 99 ILE A CA 1
ATOM 728 C C . ILE A 1 99 ? -109.812 -0.417 101.550 1.00 38.34 99 ILE A C 1
ATOM 730 O O . ILE A 1 99 ? -109.018 -1.203 102.046 1.00 38.34 99 ILE A O 1
ATOM 734 N N . GLN A 1 100 ? -110.436 0.562 102.217 1.00 38.22 100 GLN A N 1
ATOM 735 C CA . GLN A 1 100 ? -110.910 0.794 103.605 1.00 38.22 100 GLN A CA 1
ATOM 736 C C . GLN A 1 100 ? -110.476 -0.015 104.864 1.00 38.22 100 GLN A C 1
ATOM 738 O O . GLN A 1 100 ? -110.088 -1.173 104.851 1.00 38.22 100 GLN A O 1
ATOM 743 N N . SER A 1 101 ? -110.616 0.696 105.992 1.00 35.81 101 SER A N 1
ATOM 744 C CA . SER A 1 101 ? -110.032 0.553 107.336 1.00 35.81 101 SER A CA 1
ATOM 745 C C . SER A 1 101 ? -111.066 0.280 108.470 1.00 35.81 101 SER A C 1
ATOM 747 O O . SER A 1 101 ? -112.214 -0.041 108.188 1.00 35.81 101 SER A O 1
ATOM 749 N N . ILE A 1 102 ? -110.652 0.526 109.735 1.00 32.88 102 ILE A N 1
ATOM 750 C CA . ILE A 1 102 ? -111.406 0.756 111.008 1.00 32.88 102 ILE A CA 1
ATOM 751 C C . ILE A 1 102 ? -111.915 -0.461 111.864 1.00 32.88 102 ILE A C 1
ATOM 753 O O . ILE A 1 102 ? -111.952 -1.576 111.352 1.00 32.88 102 ILE A O 1
ATOM 757 N N . PRO A 1 103 ? -112.113 -0.315 113.215 1.00 36.31 103 PRO A N 1
ATOM 758 C CA . PRO A 1 103 ? -111.752 -1.367 114.199 1.00 36.31 103 PRO A CA 1
ATOM 759 C C . PRO A 1 103 ? -112.807 -1.700 115.295 1.00 36.31 103 PRO A C 1
ATOM 761 O O . PRO A 1 103 ? -113.813 -1.009 115.420 1.00 36.31 103 PRO A O 1
ATOM 764 N N . THR A 1 104 ? -112.494 -2.636 116.212 1.00 38.50 104 THR A N 1
ATOM 765 C CA . THR A 1 104 ? -113.116 -2.726 117.564 1.00 38.50 104 THR A CA 1
ATOM 766 C C . THR A 1 104 ? -112.220 -3.396 118.620 1.00 38.50 104 THR A C 1
ATOM 768 O O . THR A 1 104 ? -111.671 -4.466 118.367 1.00 38.50 104 THR A O 1
ATOM 771 N N . THR A 1 105 ? -112.193 -2.856 119.846 1.00 34.72 105 THR A N 1
ATOM 772 C CA . THR A 1 105 ? -111.776 -3.556 121.081 1.00 34.72 105 THR A CA 1
ATOM 773 C C . THR A 1 105 ? -112.881 -3.443 122.149 1.00 34.72 105 THR A C 1
ATOM 775 O O . THR A 1 105 ? -113.276 -2.327 122.487 1.00 34.72 105 THR A O 1
ATOM 778 N N . PRO A 1 106 ? -113.414 -4.553 122.699 1.00 39.09 106 PRO A N 1
ATOM 779 C CA . PRO A 1 106 ? -114.452 -4.493 123.728 1.00 39.09 106 PRO A CA 1
ATOM 780 C C . PRO A 1 106 ? -113.865 -4.346 125.142 1.00 39.09 106 PRO A C 1
ATOM 782 O O . PRO A 1 106 ? -112.998 -5.108 125.569 1.00 39.09 106 PRO A O 1
ATOM 785 N N . ILE A 1 107 ? -114.382 -3.371 125.892 1.00 34.97 107 ILE A N 1
ATOM 786 C CA . ILE A 1 107 ? -114.031 -3.103 127.294 1.00 34.97 107 ILE A CA 1
ATOM 787 C C . ILE A 1 107 ? -114.648 -4.172 128.208 1.00 34.97 107 ILE A C 1
ATOM 789 O O . ILE A 1 107 ? -115.861 -4.361 128.195 1.00 34.97 107 ILE A O 1
ATOM 793 N N . SER A 1 108 ? -113.841 -4.816 129.063 1.00 34.25 108 SER A N 1
ATOM 794 C CA . SER A 1 108 ? -114.341 -5.587 130.215 1.00 34.25 108 SER A CA 1
ATOM 795 C C . SER A 1 108 ? -113.251 -5.843 131.269 1.00 34.25 108 SER A C 1
ATOM 797 O O . SER A 1 108 ? -112.476 -6.792 131.128 1.00 34.25 108 SER A O 1
ATOM 799 N N . LYS A 1 109 ? -113.180 -4.974 132.300 1.00 36.78 109 LYS A N 1
ATOM 800 C CA . LYS A 1 109 ? -112.692 -5.226 133.687 1.00 36.78 109 LYS A CA 1
ATOM 801 C C . LYS A 1 109 ? -112.547 -3.922 134.503 1.00 36.78 109 LYS A C 1
ATOM 803 O O . LYS A 1 109 ? -111.532 -3.243 134.426 1.00 36.78 109 LYS A O 1
ATOM 808 N N . TYR A 1 110 ? -113.545 -3.639 135.340 1.00 36.62 110 TYR A N 1
ATOM 809 C CA . TYR A 1 110 ? -113.457 -2.863 136.592 1.00 36.62 110 TYR A CA 1
ATOM 810 C C . TYR A 1 110 ? -114.005 -3.817 137.685 1.00 36.62 110 TYR A C 1
ATOM 812 O O . TYR A 1 110 ? -114.943 -4.556 137.398 1.00 36.62 110 TYR A O 1
ATOM 820 N N . ILE A 1 111 ? -113.307 -4.097 138.796 1.00 36.66 111 ILE A N 1
ATOM 821 C CA . ILE A 1 111 ? -113.117 -3.295 140.034 1.00 36.66 111 ILE A CA 1
ATOM 822 C C . ILE A 1 111 ? -114.382 -3.339 140.950 1.00 36.66 111 ILE A C 1
ATOM 824 O O . ILE A 1 111 ? -115.485 -3.326 140.413 1.00 36.66 111 ILE A O 1
ATOM 828 N N . PRO A 1 112 ? -114.265 -3.510 142.295 1.00 37.25 112 PRO A N 1
ATOM 829 C CA . PRO A 1 112 ? -115.225 -4.333 143.061 1.00 37.25 112 PRO A CA 1
ATOM 830 C C . PRO A 1 112 ? -115.961 -3.629 144.234 1.00 37.25 112 PRO A C 1
ATOM 832 O O . PRO A 1 112 ? -115.711 -2.462 144.524 1.00 37.25 112 PRO A O 1
ATOM 835 N N . SER A 1 113 ? -116.747 -4.416 144.999 1.00 31.11 113 SER A N 1
ATOM 836 C CA . SER A 1 113 ? -117.429 -4.092 146.285 1.00 31.11 113 SER A CA 1
ATOM 837 C C . SER A 1 113 ? -118.683 -3.186 146.175 1.00 31.11 113 SER A C 1
ATOM 839 O O . SER A 1 113 ? -118.937 -2.651 145.104 1.00 31.11 113 SER A O 1
ATOM 841 N N . LEU A 1 114 ? -119.570 -3.027 147.176 1.00 30.28 114 LEU A N 1
ATOM 842 C CA . LEU A 1 114 ? -119.587 -3.446 148.597 1.00 30.28 114 LEU A CA 1
ATOM 843 C C . LEU A 1 114 ? -121.047 -3.699 149.085 1.00 30.28 114 LEU A C 1
ATOM 845 O O . LEU A 1 114 ? -122.000 -3.245 148.462 1.00 30.28 114 LEU A O 1
ATOM 849 N N . SER A 1 115 ? -121.231 -4.396 150.213 1.00 31.52 115 SER A N 1
ATOM 850 C CA . SER A 1 115 ? -122.521 -4.676 150.892 1.00 31.52 115 SER A CA 1
ATOM 851 C C . SER A 1 115 ? -122.798 -3.767 152.106 1.00 31.52 115 SER A C 1
ATOM 853 O O . SER A 1 115 ? -121.809 -3.434 152.754 1.00 31.52 115 SER A O 1
ATOM 855 N N . GLN A 1 116 ? -124.069 -3.529 152.517 1.00 34.31 116 GLN A N 1
ATOM 856 C CA . GLN A 1 116 ? -124.563 -3.591 153.933 1.00 34.31 116 GLN A CA 1
ATOM 857 C C . GLN A 1 116 ? -126.019 -3.073 154.191 1.00 34.31 116 GLN A C 1
ATOM 859 O O . GLN A 1 116 ? -126.608 -2.434 153.328 1.00 34.31 116 GLN A O 1
ATOM 864 N N . ILE A 1 117 ? -126.514 -3.300 155.434 1.00 32.06 117 ILE A N 1
ATOM 865 C CA . ILE A 1 117 ? -127.678 -2.695 156.163 1.00 32.06 117 ILE A CA 1
ATOM 866 C C . ILE A 1 117 ? -129.097 -3.287 155.934 1.00 32.06 117 ILE A C 1
ATOM 868 O O . ILE A 1 117 ? -129.447 -3.721 154.842 1.00 32.06 117 ILE A O 1
ATOM 872 N N . GLY A 1 118 ? -129.932 -3.282 156.996 1.00 30.69 118 GLY A N 1
ATOM 873 C CA . GLY A 1 118 ? -131.382 -3.570 156.972 1.00 30.69 118 GLY A CA 1
ATOM 874 C C . GLY A 1 118 ? -132.092 -3.462 158.347 1.00 30.69 118 GLY A C 1
ATOM 875 O O . GLY A 1 118 ? -131.440 -3.200 159.356 1.00 30.69 118 GLY A O 1
ATOM 876 N N . THR A 1 119 ? -133.405 -3.771 158.388 1.00 37.62 119 THR A N 1
ATOM 877 C CA . THR A 1 119 ? -134.297 -3.963 159.583 1.00 37.62 119 THR A CA 1
ATOM 878 C C . THR A 1 119 ? -134.853 -2.675 160.288 1.00 37.62 119 THR A C 1
ATOM 880 O O . THR A 1 119 ? -134.554 -1.586 159.806 1.00 37.62 119 THR A O 1
ATOM 883 N N . PRO A 1 120 ? -135.797 -2.735 161.276 1.00 41.09 120 PRO A N 1
ATOM 884 C CA . PRO A 1 120 ? -137.264 -2.697 161.029 1.00 41.09 120 PRO A CA 1
ATOM 885 C C . PRO A 1 120 ? -138.089 -1.781 162.001 1.00 41.09 120 PRO A C 1
ATOM 887 O O . PRO A 1 120 ? -137.502 -1.108 162.839 1.00 41.09 120 PRO A O 1
ATOM 890 N N . LEU A 1 121 ? -139.445 -1.773 161.957 1.00 28.36 121 LEU A N 1
ATOM 891 C CA . LEU A 1 121 ? -140.325 -1.052 162.930 1.00 28.36 121 LEU A CA 1
ATOM 892 C C . LEU A 1 121 ? -141.795 -1.569 163.012 1.00 28.36 121 LEU A C 1
ATOM 894 O O . LEU A 1 121 ? -142.322 -2.061 162.016 1.00 28.36 121 LEU A O 1
ATOM 898 N N . SER A 1 122 ? -142.457 -1.471 164.191 1.00 38.19 122 SER A N 1
ATOM 899 C CA . SER A 1 122 ? -143.864 -1.896 164.488 1.00 38.19 122 SER A CA 1
ATOM 900 C C . SER A 1 122 ? -144.382 -1.328 165.876 1.00 38.19 122 SER A C 1
ATOM 902 O O . SER A 1 122 ? -143.727 -0.404 166.352 1.00 38.19 122 SER A O 1
ATOM 904 N N . PRO A 1 123 ? -145.512 -1.729 166.545 1.00 45.88 123 PRO A N 1
ATOM 905 C CA . PRO A 1 123 ? -146.818 -1.013 166.478 1.00 45.88 123 PRO A CA 1
ATOM 906 C C . PRO A 1 123 ? -147.630 -0.768 167.813 1.00 45.88 123 PRO A C 1
ATOM 908 O O . PRO A 1 123 ? -147.299 -1.307 168.864 1.00 45.88 123 PRO A O 1
ATOM 911 N N . ASN A 1 124 ? -148.829 -0.138 167.694 1.00 36.53 124 ASN A N 1
ATOM 912 C CA . ASN A 1 124 ? -150.112 -0.423 168.427 1.00 36.53 124 ASN A CA 1
ATOM 913 C C . ASN A 1 124 ? -150.516 0.289 169.775 1.00 36.53 124 ASN 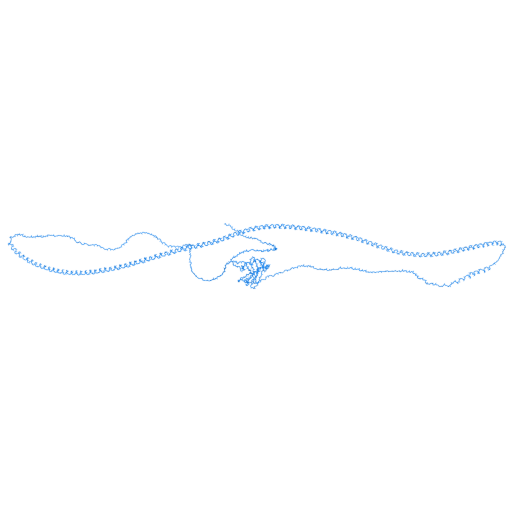A C 1
ATOM 915 O O . ASN A 1 124 ? -149.676 0.598 170.609 1.00 36.53 124 ASN A O 1
ATOM 919 N N . ARG A 1 125 ? -151.856 0.387 170.004 1.00 35.91 125 ARG A N 1
ATOM 920 C CA . ARG A 1 125 ? -152.663 0.684 171.241 1.00 35.91 125 ARG A CA 1
ATOM 921 C C . ARG A 1 125 ? -152.569 2.087 171.904 1.00 35.91 125 ARG A C 1
ATOM 923 O O . ARG A 1 125 ? -151.565 2.761 171.762 1.00 35.91 125 ARG A O 1
ATOM 930 N N . ALA A 1 126 ? -153.551 2.588 172.686 1.00 33.56 126 ALA A N 1
ATOM 931 C CA . ALA A 1 126 ? -154.994 2.280 172.898 1.00 33.56 126 ALA A CA 1
ATOM 932 C C . ALA A 1 126 ? -155.703 3.415 173.700 1.00 33.56 126 ALA A C 1
ATOM 934 O O . ALA A 1 126 ? -155.034 4.098 174.470 1.00 33.56 126 ALA A O 1
ATOM 935 N N . ALA A 1 127 ? -157.043 3.561 173.620 1.00 34.06 127 ALA A N 1
ATOM 936 C CA . ALA A 1 127 ? -157.828 4.402 174.551 1.00 34.06 127 ALA A CA 1
ATOM 937 C C . ALA A 1 127 ? -159.338 4.051 174.650 1.00 34.06 127 ALA A C 1
ATOM 939 O O . ALA A 1 127 ? -159.945 3.606 173.683 1.00 34.06 127 ALA A O 1
ATOM 940 N N . GLN A 1 128 ? -159.911 4.333 175.832 1.00 48.22 128 GLN A N 1
ATOM 941 C CA . GLN A 1 128 ? -161.321 4.646 176.162 1.00 48.22 128 GLN A CA 1
ATOM 942 C C . GLN A 1 128 ? -162.477 3.722 175.709 1.00 48.22 128 GLN A C 1
ATOM 944 O O . GLN A 1 128 ? -162.997 3.806 174.600 1.00 48.22 128 GLN A O 1
ATOM 949 N N . ARG A 1 129 ? -163.020 2.988 176.692 1.00 37.50 129 ARG A N 1
ATOM 950 C CA . ARG A 1 129 ? -164.372 2.404 176.706 1.00 37.50 129 ARG A CA 1
ATOM 951 C C . ARG A 1 129 ? -165.266 3.173 177.685 1.00 37.50 129 ARG A C 1
ATOM 953 O O . ARG A 1 129 ? -164.927 3.230 178.863 1.00 37.50 129 ARG A O 1
ATOM 960 N N . LEU A 1 130 ? -166.386 3.744 177.222 1.00 43.94 130 LEU A N 1
ATOM 961 C CA . LEU A 1 130 ? -167.479 4.218 178.103 1.00 43.94 130 LEU A CA 1
ATOM 962 C C . LEU A 1 130 ? -168.848 4.427 177.407 1.00 43.94 130 LEU A C 1
ATOM 964 O O . LEU A 1 130 ? -169.761 4.978 178.016 1.00 43.94 130 LEU A O 1
ATOM 968 N N . ARG A 1 131 ? -169.015 4.036 176.134 1.00 52.41 131 ARG A N 1
ATOM 969 C CA . ARG A 1 131 ? -170.263 4.230 175.356 1.00 52.41 131 ARG A CA 1
ATOM 970 C C . ARG A 1 131 ? -170.941 2.912 174.952 1.00 52.41 131 ARG A C 1
ATOM 972 O O . ARG A 1 131 ? -171.938 2.913 174.233 1.00 52.41 131 ARG A O 1
ATOM 979 N N . GLU A 1 132 ? -170.449 1.797 175.491 1.00 47.53 132 GLU A N 1
ATOM 980 C CA . GLU A 1 132 ? -170.645 0.436 174.970 1.00 47.53 132 GLU A CA 1
ATOM 981 C C . GLU A 1 132 ? -172.092 -0.112 175.037 1.00 47.53 132 GLU A C 1
ATOM 983 O O . GLU A 1 132 ? -172.317 -1.255 174.650 1.00 47.53 132 GLU A O 1
ATOM 988 N N . LYS A 1 133 ? -173.093 0.655 175.504 1.00 49.22 133 LYS A N 1
ATOM 989 C CA . LYS A 1 133 ? -174.483 0.176 175.655 1.00 49.22 133 LYS A CA 1
ATOM 990 C C . LYS A 1 133 ? -175.386 0.484 174.454 1.00 49.22 133 LYS A C 1
ATOM 992 O O . LYS A 1 133 ? -175.992 -0.442 173.924 1.00 49.22 133 LYS A O 1
ATOM 997 N N . ASP A 1 134 ? -175.430 1.726 173.975 1.00 47.88 134 ASP A N 1
ATOM 998 C CA . ASP A 1 134 ? -176.123 2.047 172.710 1.00 47.88 134 ASP A CA 1
ATOM 999 C C . ASP A 1 134 ? -175.283 1.633 171.496 1.00 47.88 134 ASP A C 1
ATOM 1001 O O . ASP A 1 134 ? -175.812 1.220 170.458 1.00 47.88 134 ASP A O 1
ATOM 1005 N N . GLU A 1 135 ? -173.955 1.626 171.663 1.00 48.84 135 GLU A N 1
ATOM 1006 C CA . GLU A 1 135 ? -173.041 1.027 170.699 1.00 48.84 135 GLU A CA 1
ATOM 1007 C C . GLU A 1 135 ? -173.372 -0.448 170.446 1.00 48.84 135 GLU A C 1
ATOM 1009 O O . GLU A 1 135 ? -173.253 -0.855 169.302 1.00 48.84 135 GLU A O 1
ATOM 1014 N N . LEU A 1 136 ? -173.879 -1.236 171.406 1.00 49.47 136 LEU A N 1
ATOM 1015 C CA . LEU A 1 136 ? -174.258 -2.639 171.159 1.00 49.47 136 LEU A CA 1
ATOM 1016 C C . LEU A 1 136 ? -175.408 -2.805 170.145 1.00 49.47 136 LEU A C 1
ATOM 1018 O O . LEU A 1 136 ? -175.359 -3.717 169.319 1.00 49.47 136 LEU A O 1
ATOM 1022 N N . SER A 1 137 ? -176.407 -1.915 170.138 1.00 53.09 137 SER A N 1
ATOM 1023 C CA . SER A 1 137 ? -177.504 -1.952 169.150 1.00 53.09 137 SER A CA 1
ATOM 1024 C C . SER A 1 137 ? -177.022 -1.536 167.752 1.00 53.09 137 SER A C 1
ATOM 1026 O O . SER A 1 137 ? -177.341 -2.170 166.735 1.00 53.09 137 SER A O 1
ATOM 1028 N N . LEU A 1 138 ? -176.166 -0.510 167.699 1.00 54.69 138 LEU A N 1
ATOM 1029 C CA . LEU A 1 138 ? -175.521 -0.066 166.464 1.00 54.69 138 LEU A CA 1
ATOM 1030 C C . LEU A 1 138 ? -174.513 -1.107 165.943 1.00 54.69 138 LEU A C 1
ATOM 1032 O O . LEU A 1 138 ? -174.420 -1.317 164.735 1.00 54.69 138 LEU A O 1
ATOM 1036 N N . ILE A 1 139 ? -173.798 -1.790 166.841 1.00 54.75 139 ILE A N 1
ATOM 1037 C CA . ILE A 1 139 ? -172.883 -2.898 166.557 1.00 54.75 139 ILE A CA 1
ATOM 1038 C C . ILE A 1 139 ? -173.664 -4.093 166.036 1.00 54.75 139 ILE A C 1
ATOM 1040 O O . ILE A 1 139 ? -173.222 -4.653 165.049 1.00 54.75 139 ILE A O 1
ATOM 1044 N N . HIS A 1 140 ? -174.823 -4.469 166.584 1.00 55.16 140 HIS A N 1
ATOM 1045 C CA . HIS A 1 140 ? -175.574 -5.614 166.053 1.00 55.16 140 HIS A CA 1
ATOM 1046 C C . HIS A 1 140 ? -176.023 -5.387 164.596 1.00 55.16 140 HIS A C 1
ATOM 1048 O O . HIS A 1 140 ? -175.821 -6.248 163.737 1.00 55.16 140 HIS A O 1
ATOM 1054 N N . ASN A 1 141 ? -176.523 -4.188 164.273 1.00 56.56 141 ASN A N 1
ATOM 1055 C CA . ASN A 1 141 ? -176.867 -3.827 162.894 1.00 56.56 141 ASN A CA 1
ATOM 1056 C C . ASN A 1 141 ? -175.628 -3.672 161.990 1.00 56.56 141 ASN A C 1
ATOM 1058 O O . ASN A 1 141 ? -175.638 -4.132 160.845 1.00 56.56 141 ASN A O 1
ATOM 1062 N N . ARG A 1 142 ? -174.523 -3.106 162.500 1.00 56.41 142 ARG A N 1
ATOM 1063 C CA . ARG A 1 142 ? -173.230 -3.084 161.792 1.00 56.41 142 ARG A CA 1
ATOM 1064 C C . ARG A 1 142 ? -172.655 -4.482 161.583 1.00 56.41 142 ARG A C 1
ATOM 1066 O O . ARG A 1 142 ? -172.073 -4.702 160.535 1.00 56.41 142 ARG A O 1
ATOM 1073 N N . LEU A 1 143 ? -172.847 -5.421 162.507 1.00 58.12 143 LEU A N 1
ATOM 1074 C CA . LEU A 1 143 ? -172.373 -6.804 162.429 1.00 58.12 143 LEU A CA 1
ATOM 1075 C C . LEU A 1 143 ? -173.157 -7.578 161.369 1.00 58.12 143 LEU A C 1
ATOM 1077 O O . LEU A 1 143 ? -172.557 -8.288 160.575 1.00 58.12 143 LEU A O 1
ATOM 1081 N N . LYS A 1 144 ? -174.478 -7.374 161.279 1.00 61.22 144 LYS A N 1
ATOM 1082 C CA . LYS A 1 144 ? -175.305 -7.941 160.200 1.00 61.22 144 LYS A CA 1
ATOM 1083 C C . LYS A 1 144 ? -174.936 -7.367 158.823 1.00 61.22 144 LYS A C 1
ATOM 1085 O O . LYS A 1 144 ? -174.901 -8.102 157.841 1.00 61.22 144 LYS A O 1
ATOM 1090 N N . SER A 1 145 ? -174.607 -6.075 158.755 1.00 59.56 145 SER A N 1
ATOM 1091 C CA . SER A 1 145 ? -174.078 -5.433 157.539 1.00 59.56 145 SER A CA 1
ATOM 1092 C C . SER A 1 145 ? -172.659 -5.915 157.193 1.00 59.56 145 SER A C 1
ATOM 1094 O O . SER A 1 145 ? -172.356 -6.168 156.030 1.00 59.56 145 SER A O 1
ATOM 1096 N N . ALA A 1 146 ? -171.803 -6.108 158.200 1.00 58.16 146 ALA A N 1
ATOM 1097 C CA . ALA A 1 146 ? -170.441 -6.609 158.049 1.00 58.16 146 ALA A CA 1
ATOM 1098 C C . ALA A 1 146 ? -170.412 -8.079 157.621 1.00 58.16 146 ALA A C 1
ATOM 1100 O O . ALA A 1 146 ? -169.642 -8.402 156.732 1.00 58.16 146 ALA A O 1
ATOM 1101 N N . LEU A 1 147 ? -171.283 -8.938 158.163 1.00 59.81 147 LEU A N 1
ATOM 1102 C CA . LEU A 1 147 ? -171.448 -10.325 157.715 1.00 59.81 147 LEU A CA 1
ATOM 1103 C C . LEU A 1 147 ? -171.828 -10.389 156.235 1.00 59.81 147 LEU A C 1
ATOM 1105 O O . LEU A 1 147 ? -171.166 -11.088 155.481 1.00 59.81 147 LEU A O 1
ATOM 1109 N N . LYS A 1 148 ? -172.798 -9.582 155.782 1.00 61.22 148 LYS A N 1
ATOM 1110 C CA . LYS A 1 148 ? -173.159 -9.542 154.356 1.00 61.22 148 LYS A CA 1
ATOM 1111 C C . LYS A 1 148 ? -172.041 -8.976 153.462 1.00 61.22 148 LYS A C 1
ATOM 1113 O O . LYS A 1 148 ? -171.958 -9.315 152.287 1.00 61.22 148 LYS A O 1
ATOM 1118 N N . LYS A 1 149 ? -171.157 -8.128 154.004 1.00 61.75 149 LYS A N 1
ATOM 1119 C CA . LYS A 1 149 ? -169.916 -7.716 153.323 1.00 61.75 149 LYS A CA 1
ATOM 1120 C C . LYS A 1 149 ? -168.825 -8.787 153.363 1.00 61.75 149 LYS A C 1
ATOM 1122 O O . LYS A 1 149 ? -168.045 -8.845 152.424 1.00 61.75 149 LYS A O 1
ATOM 1127 N N . LEU A 1 150 ? -168.770 -9.611 154.408 1.00 64.00 150 LEU A N 1
ATOM 1128 C CA . LEU A 1 150 ? -167.829 -10.722 154.533 1.00 64.00 150 LEU A CA 1
ATOM 1129 C C . LEU A 1 150 ? -168.178 -11.814 153.517 1.00 64.00 150 LEU A C 1
ATOM 1131 O O . LEU A 1 150 ? -167.333 -12.175 152.722 1.00 64.00 150 LEU A O 1
ATOM 1135 N N . GLU A 1 151 ? -169.447 -12.212 153.455 1.00 63.91 151 GLU A N 1
ATOM 1136 C CA . GLU A 1 151 ? -170.023 -13.158 152.485 1.00 63.91 151 GLU A CA 1
ATOM 1137 C C . GLU A 1 151 ? -169.840 -12.671 151.027 1.00 63.91 151 GLU A C 1
ATOM 1139 O O . GLU A 1 151 ? -169.529 -13.446 150.123 1.00 63.91 151 GLU A O 1
ATOM 1144 N N . SER A 1 152 ? -169.934 -11.352 150.800 1.00 65.06 152 SER A N 1
ATOM 1145 C CA . SER A 1 152 ? -169.603 -10.713 149.514 1.00 65.06 152 SER A CA 1
ATOM 1146 C C . SER A 1 152 ? -168.101 -10.676 149.202 1.00 65.06 152 SER A C 1
ATOM 1148 O O . SER A 1 152 ? -167.740 -10.660 148.030 1.00 65.06 152 SER A O 1
ATOM 1150 N N . ALA A 1 153 ? -167.233 -10.612 150.214 1.00 64.25 153 ALA A N 1
ATOM 1151 C CA . ALA A 1 153 ? -165.780 -10.620 150.040 1.00 64.25 153 ALA A CA 1
ATOM 1152 C C . ALA A 1 153 ? -165.229 -12.048 149.914 1.00 64.25 153 ALA A C 1
ATOM 1154 O O . ALA A 1 153 ? -164.242 -12.259 149.224 1.00 64.25 153 ALA A O 1
ATOM 1155 N N . GLU A 1 154 ? -165.882 -13.022 150.545 1.00 70.69 154 GLU A N 1
ATOM 1156 C CA . GLU A 1 154 ? -165.600 -14.456 150.479 1.00 70.69 154 GLU A CA 1
ATOM 1157 C C . GLU A 1 154 ? -165.956 -15.005 149.094 1.00 70.69 154 GLU A C 1
ATOM 1159 O O . GLU A 1 154 ? -165.131 -15.653 148.462 1.00 70.69 154 GLU A O 1
ATOM 1164 N N . THR A 1 155 ? -167.113 -14.622 148.542 1.00 72.25 155 THR A N 1
ATOM 1165 C CA . THR A 1 155 ? -167.469 -14.936 147.144 1.00 72.25 155 THR A CA 1
ATOM 1166 C C . THR A 1 155 ? -166.587 -14.218 146.110 1.00 72.25 155 THR A C 1
ATOM 1168 O O . THR A 1 155 ? -166.327 -14.772 145.041 1.00 72.25 155 THR A O 1
ATOM 1171 N N . GLU A 1 156 ? -166.059 -13.027 146.417 1.00 69.44 156 GLU A N 1
ATOM 1172 C CA . GLU A 1 156 ? -165.032 -12.371 145.589 1.00 69.44 156 GLU A CA 1
ATOM 1173 C C . GLU A 1 156 ? -163.651 -13.049 145.723 1.00 69.44 156 GLU A C 1
ATOM 1175 O O . GLU A 1 156 ? -162.932 -13.164 144.730 1.00 69.44 156 GLU A O 1
ATOM 1180 N N . LEU A 1 157 ? -163.305 -13.574 146.905 1.00 69.75 157 LEU A N 1
ATOM 1181 C CA . LEU A 1 157 ? -162.101 -14.378 147.154 1.00 69.75 157 LEU A CA 1
ATOM 1182 C C . LEU A 1 157 ? -162.142 -15.721 146.420 1.00 69.75 157 LEU A C 1
ATOM 1184 O O . LEU A 1 157 ? -161.161 -16.086 145.781 1.00 69.75 157 LEU A O 1
ATOM 1188 N N . GLU A 1 158 ? -163.279 -16.416 146.448 1.00 72.94 158 GLU A N 1
ATOM 1189 C CA . GLU A 1 158 ? -163.494 -17.678 145.732 1.00 72.94 158 GLU A CA 1
ATOM 1190 C C . GLU A 1 158 ? -163.320 -17.474 144.219 1.00 72.94 158 GLU A C 1
ATOM 1192 O O . GLU A 1 158 ? -162.588 -18.207 143.550 1.00 72.94 158 GLU A O 1
ATOM 1197 N N . LYS A 1 159 ? -163.895 -16.386 143.684 1.00 74.25 159 LYS A N 1
ATOM 1198 C CA . LYS A 1 159 ? -163.674 -15.986 142.292 1.00 74.25 159 LYS A CA 1
ATOM 1199 C C . LYS A 1 159 ? -162.205 -15.639 142.021 1.00 74.25 159 LYS A C 1
ATOM 1201 O O . LYS A 1 159 ? -161.686 -15.988 140.964 1.00 74.25 159 LYS A O 1
ATOM 1206 N N . LYS A 1 160 ? -161.511 -14.972 142.950 1.00 75.50 160 LYS A N 1
ATOM 1207 C CA . LYS A 1 160 ? -160.075 -14.681 142.807 1.00 75.50 160 LYS A CA 1
ATOM 1208 C C . LYS A 1 160 ? -159.208 -15.937 142.862 1.00 75.50 160 LYS A C 1
ATOM 1210 O O . LYS A 1 160 ? -158.226 -15.976 142.130 1.00 75.50 160 LYS A O 1
ATOM 1215 N N . ASN A 1 161 ? -159.583 -16.962 143.627 1.00 75.56 161 ASN A N 1
ATOM 1216 C CA . ASN A 1 161 ? -158.946 -18.278 143.572 1.00 75.56 161 ASN A CA 1
ATOM 1217 C C . ASN A 1 161 ? -159.133 -18.927 142.194 1.00 75.56 161 ASN A C 1
ATOM 1219 O O . ASN A 1 161 ? -158.144 -19.358 141.611 1.00 75.56 161 ASN A O 1
ATOM 1223 N N . GLN A 1 162 ? -160.343 -18.916 141.621 1.00 76.44 162 GLN A N 1
ATOM 1224 C CA . GLN A 1 162 ? -160.563 -19.427 140.258 1.00 76.44 162 GLN A CA 1
ATOM 1225 C C . GLN A 1 162 ? -159.779 -18.639 139.195 1.00 76.44 162 GLN A C 1
ATOM 1227 O O . GLN A 1 162 ? -159.136 -19.242 138.340 1.00 76.44 162 GLN A O 1
ATOM 1232 N N . GLU A 1 163 ? -159.748 -17.302 139.275 1.00 78.88 163 GLU A N 1
ATOM 1233 C CA . GLU A 1 163 ? -158.907 -16.473 138.395 1.00 78.88 163 GLU A CA 1
ATOM 1234 C C . GLU A 1 163 ? -157.403 -16.798 138.564 1.00 78.88 163 GLU A C 1
ATOM 1236 O O . GLU A 1 163 ? -156.653 -16.724 137.590 1.00 78.88 163 GLU A O 1
ATOM 1241 N N . TYR A 1 164 ? -156.953 -17.201 139.762 1.00 79.88 164 TYR A N 1
ATOM 1242 C CA . TYR A 1 164 ? -155.585 -17.678 140.010 1.00 79.88 164 TYR A CA 1
ATOM 1243 C C . TYR A 1 164 ? -155.326 -19.093 139.468 1.00 79.88 164 TYR A C 1
ATOM 1245 O O . TYR A 1 164 ? -154.264 -19.310 138.887 1.00 79.88 164 TYR A O 1
ATOM 1253 N N . GLU A 1 165 ? -156.260 -20.039 139.600 1.00 79.75 165 GLU A N 1
ATOM 1254 C CA . GLU A 1 165 ? -156.129 -21.385 139.018 1.00 79.75 165 GLU A CA 1
ATOM 1255 C C . GLU A 1 165 ? -156.129 -21.345 137.484 1.00 79.75 165 GLU A C 1
ATOM 1257 O O . GLU A 1 165 ? -155.308 -22.014 136.857 1.00 79.75 165 GLU A O 1
ATOM 1262 N N . GLU A 1 166 ? -156.978 -20.524 136.855 1.00 79.94 166 GLU A N 1
ATOM 1263 C CA . GLU A 1 166 ? -156.932 -20.304 135.403 1.00 79.94 166 GLU A CA 1
ATOM 1264 C C . GLU A 1 166 ? -155.600 -19.675 134.966 1.00 79.94 166 GLU A C 1
ATOM 1266 O O . GLU A 1 166 ? -155.028 -20.069 133.942 1.00 79.94 166 GLU A O 1
ATOM 1271 N N . LEU A 1 167 ? -155.069 -18.720 135.742 1.00 81.56 167 LEU A N 1
ATOM 1272 C CA . LEU A 1 167 ? -153.769 -18.106 135.470 1.00 81.56 167 LEU A CA 1
ATOM 1273 C C . LEU A 1 167 ? -152.624 -19.122 135.607 1.00 81.56 167 LEU A C 1
ATOM 1275 O O . LEU A 1 167 ? -151.750 -19.158 134.741 1.00 81.56 167 LEU A O 1
ATOM 1279 N N . ASP A 1 168 ? -152.633 -19.963 136.643 1.00 81.12 168 ASP A N 1
ATOM 1280 C CA . ASP A 1 168 ? -151.593 -20.968 136.883 1.00 81.12 168 ASP A CA 1
ATOM 1281 C C . ASP A 1 168 ? -151.651 -22.123 135.872 1.00 81.12 168 ASP A C 1
ATOM 1283 O O . ASP A 1 168 ? -150.617 -22.531 135.339 1.00 81.12 168 ASP A O 1
ATOM 1287 N N . GLN A 1 169 ? -152.846 -22.573 135.475 1.00 80.50 169 GLN A N 1
ATOM 1288 C CA . GLN A 1 169 ? -153.009 -23.509 134.356 1.00 80.50 169 GLN A CA 1
ATOM 1289 C C . GLN A 1 169 ? -152.486 -22.907 133.044 1.00 80.50 169 GLN A C 1
ATOM 1291 O O . GLN A 1 169 ? -151.774 -23.575 132.288 1.00 80.50 169 GLN A O 1
ATOM 1296 N N . LYS A 1 170 ? -152.768 -21.624 132.782 1.00 82.38 170 LYS A N 1
ATOM 1297 C CA . LYS A 1 170 ? -152.263 -20.899 131.607 1.00 82.38 170 LYS A CA 1
ATOM 1298 C C . LYS A 1 170 ? -150.744 -20.717 131.646 1.00 82.38 170 LYS A C 1
ATOM 1300 O O . LYS A 1 170 ? -150.097 -20.876 130.612 1.00 82.38 170 LYS A O 1
ATOM 1305 N N . HIS A 1 171 ? -150.167 -20.428 132.812 1.00 83.62 171 HIS A N 1
ATOM 1306 C CA . HIS A 1 171 ? -148.719 -20.342 133.017 1.00 83.62 171 HIS A CA 1
ATOM 1307 C C . HIS A 1 171 ? -148.053 -21.714 132.864 1.00 83.62 171 HIS A C 1
ATOM 1309 O O . HIS A 1 171 ? -147.049 -21.837 132.170 1.00 83.62 171 HIS A O 1
ATOM 1315 N N . THR A 1 172 ? -148.648 -22.773 133.407 1.00 79.50 172 THR A N 1
ATOM 1316 C CA . THR A 1 172 ? -148.201 -24.158 133.220 1.00 79.50 172 THR A CA 1
ATOM 1317 C C . THR A 1 172 ? -148.234 -24.556 131.741 1.00 79.50 172 THR A C 1
ATOM 1319 O O . THR A 1 172 ? -147.292 -25.180 131.245 1.00 79.50 172 THR A O 1
ATOM 1322 N N . ALA A 1 173 ? -149.261 -24.144 130.990 1.00 79.94 173 ALA A N 1
ATOM 1323 C CA . ALA A 1 173 ? -149.354 -24.376 129.550 1.00 79.94 173 ALA A CA 1
ATOM 1324 C C . ALA A 1 173 ? -148.281 -23.615 128.747 1.00 79.94 173 ALA A C 1
ATOM 1326 O O . ALA A 1 173 ? -147.638 -24.214 127.878 1.00 79.94 173 ALA A O 1
ATOM 1327 N N . THR A 1 174 ? -148.027 -22.333 129.041 1.00 82.25 174 THR A N 1
ATOM 1328 C CA . THR A 1 174 ? -146.968 -21.566 128.356 1.00 82.25 174 THR A CA 1
ATOM 1329 C C . THR A 1 174 ? -145.570 -22.039 128.744 1.00 82.25 174 THR A C 1
ATOM 1331 O O . THR A 1 174 ? -144.725 -22.158 127.863 1.00 82.25 174 THR A O 1
ATOM 1334 N N . ILE A 1 175 ? -145.326 -22.414 130.004 1.00 81.44 175 ILE A N 1
ATOM 1335 C CA . ILE A 1 175 ? -144.080 -23.066 130.444 1.00 81.44 175 ILE A CA 1
ATOM 1336 C C . ILE A 1 175 ? -143.865 -24.380 129.679 1.00 81.44 175 ILE A C 1
ATOM 1338 O O . ILE A 1 175 ? -142.759 -24.641 129.210 1.00 81.44 175 ILE A O 1
ATOM 1342 N N . LYS A 1 176 ? -144.915 -25.187 129.480 1.00 84.81 176 LYS A N 1
ATOM 1343 C CA . LYS A 1 176 ? -144.834 -26.447 128.722 1.00 84.81 176 LYS A CA 1
ATOM 1344 C C . LYS A 1 176 ? -144.531 -26.220 127.234 1.00 84.81 176 LYS A C 1
ATOM 1346 O O . LYS A 1 176 ? -143.696 -26.937 126.684 1.00 84.81 176 LYS A O 1
ATOM 1351 N N . GLN A 1 177 ? -145.127 -25.202 126.603 1.00 84.62 177 GLN A N 1
ATOM 1352 C CA . GLN A 1 177 ? -144.779 -24.792 125.233 1.00 84.62 177 GLN A CA 1
ATOM 1353 C C . GLN A 1 177 ? -143.352 -24.240 125.123 1.00 84.62 177 GLN A C 1
ATOM 1355 O O . GLN A 1 177 ? -142.625 -24.611 124.203 1.00 84.62 177 GLN A O 1
ATOM 1360 N N . LEU A 1 178 ? -142.934 -23.374 126.051 1.00 85.31 178 LEU A N 1
ATOM 1361 C CA . LEU A 1 178 ? -141.577 -22.826 126.089 1.00 85.31 178 LEU A CA 1
ATOM 1362 C C . LEU A 1 178 ? -140.541 -23.934 126.276 1.00 85.31 178 LEU A C 1
ATOM 1364 O O . LEU A 1 178 ? -139.506 -23.900 125.617 1.00 85.31 178 LEU A O 1
ATOM 1368 N N . LYS A 1 179 ? -140.844 -24.950 127.093 1.00 87.12 179 LYS A N 1
ATOM 1369 C CA . LYS A 1 179 ? -139.985 -26.124 127.258 1.00 87.12 179 LYS A CA 1
ATOM 1370 C C . LYS A 1 179 ? -139.878 -26.938 125.968 1.00 87.12 179 LYS A C 1
ATOM 1372 O O . LYS A 1 179 ? -138.769 -27.106 125.487 1.00 87.12 179 LYS A O 1
ATOM 1377 N N . GLN A 1 180 ? -140.993 -27.301 125.322 1.00 85.31 180 GLN A N 1
ATOM 1378 C CA . GLN A 1 180 ? -140.940 -27.965 124.005 1.00 85.31 180 GLN A CA 1
ATOM 1379 C C . GLN A 1 180 ? -140.161 -27.155 122.956 1.00 85.31 180 GLN A C 1
ATOM 1381 O O . GLN A 1 180 ? -139.442 -27.731 122.143 1.00 85.31 180 GLN A O 1
ATOM 1386 N N . ARG A 1 181 ? -140.281 -25.820 122.969 1.00 85.00 181 ARG A N 1
ATOM 1387 C CA . ARG A 1 181 ? -139.526 -24.945 122.064 1.00 85.00 181 ARG A CA 1
ATOM 1388 C C . ARG A 1 181 ? -138.035 -24.895 122.413 1.00 85.00 181 ARG A C 1
ATOM 1390 O O . ARG A 1 181 ? -137.224 -24.837 121.497 1.00 85.00 181 ARG A O 1
ATOM 1397 N N . SER A 1 182 ? -137.679 -24.956 123.696 1.00 87.94 182 SER A N 1
ATOM 1398 C CA . SER A 1 182 ? -136.295 -25.111 124.158 1.00 87.94 182 SER A CA 1
ATOM 1399 C C . SER A 1 182 ? -135.713 -26.440 123.677 1.00 87.94 182 SER A C 1
ATOM 1401 O O . SER A 1 182 ? -134.692 -26.434 122.999 1.00 87.94 182 SER A O 1
ATOM 1403 N N . ASP A 1 183 ? -136.413 -27.552 123.923 1.00 88.69 183 ASP A N 1
ATOM 1404 C CA . ASP A 1 183 ? -136.009 -28.901 123.505 1.00 88.69 183 ASP A CA 1
ATOM 1405 C C . ASP A 1 183 ? -135.839 -28.998 121.968 1.00 88.69 183 ASP A C 1
ATOM 1407 O O . ASP A 1 183 ? -134.989 -29.732 121.461 1.00 88.69 183 ASP A O 1
ATOM 1411 N N . GLN A 1 184 ? -136.645 -28.251 121.199 1.00 87.75 184 GLN A N 1
ATOM 1412 C CA . GLN A 1 184 ? -136.539 -28.171 119.738 1.00 87.75 184 GLN A CA 1
ATOM 1413 C C . GLN A 1 184 ? -135.338 -27.330 119.274 1.00 87.75 184 GLN A C 1
ATOM 1415 O O . GLN A 1 184 ? -134.635 -27.746 118.354 1.00 87.75 184 GLN A O 1
ATOM 1420 N N . VAL A 1 185 ? -135.084 -26.177 119.901 1.00 89.00 185 VAL A N 1
ATOM 1421 C CA . VAL A 1 185 ? -133.913 -25.334 119.595 1.00 89.00 185 VAL A CA 1
ATOM 1422 C C . VAL A 1 185 ? -132.614 -26.039 119.987 1.00 89.00 185 VAL A C 1
ATOM 1424 O O . VAL A 1 185 ? -131.645 -25.970 119.240 1.00 89.00 185 VAL A O 1
ATOM 1427 N N . GLU A 1 186 ? -132.593 -26.775 121.099 1.00 88.44 186 GLU A N 1
ATOM 1428 C CA . GLU A 1 186 ? -131.436 -27.572 121.523 1.00 88.44 186 GLU A CA 1
ATOM 1429 C C . GLU A 1 186 ? -131.112 -28.685 120.511 1.00 88.44 186 GLU A C 1
ATOM 1431 O O . GLU A 1 186 ? -129.950 -28.872 120.157 1.00 88.44 186 GLU A O 1
ATOM 1436 N N . LYS A 1 187 ? -132.127 -29.353 119.943 1.00 88.50 187 LYS A N 1
ATOM 1437 C CA . LYS A 1 187 ? -131.921 -30.296 118.829 1.00 88.50 187 LYS A CA 1
ATOM 1438 C C . LYS A 1 187 ? -131.361 -29.629 117.575 1.00 88.50 187 LYS A C 1
ATOM 1440 O O . LYS A 1 187 ? -130.415 -30.156 117.002 1.00 88.50 187 LYS A O 1
ATOM 1445 N N . GLN A 1 188 ? -131.897 -28.474 117.175 1.00 88.00 188 GLN A N 1
ATOM 1446 C CA . GLN A 1 188 ? -131.374 -27.730 116.022 1.00 88.00 188 GLN A CA 1
ATOM 1447 C C . GLN A 1 188 ? -129.926 -27.274 116.249 1.00 88.00 188 GLN A C 1
ATOM 1449 O O . GLN A 1 188 ? -129.105 -27.386 115.345 1.00 88.00 188 GLN A O 1
ATOM 1454 N N . LEU A 1 189 ? -129.584 -26.850 117.469 1.00 90.00 189 LEU A N 1
ATOM 1455 C CA . LEU A 1 189 ? -128.219 -26.491 117.851 1.00 90.00 189 LEU A CA 1
ATOM 1456 C C . LEU A 1 189 ? -127.266 -27.695 117.770 1.00 90.00 189 LEU A C 1
ATOM 1458 O O . LEU A 1 189 ? -126.147 -27.549 117.289 1.00 90.00 189 LEU A O 1
ATOM 1462 N N . ILE A 1 190 ? -127.706 -28.887 118.189 1.00 89.00 190 ILE A N 1
ATOM 1463 C CA . ILE A 1 190 ? -126.933 -30.134 118.057 1.00 89.00 190 ILE A CA 1
ATOM 1464 C C . ILE A 1 190 ? -126.760 -30.523 116.578 1.00 89.00 190 ILE A C 1
ATOM 1466 O O . ILE A 1 190 ? -125.671 -30.932 116.177 1.00 89.00 190 ILE A O 1
ATOM 1470 N N . GLU A 1 191 ? -127.794 -30.370 115.749 1.00 88.75 191 GLU A N 1
ATOM 1471 C CA . GLU A 1 191 ? -127.722 -30.631 114.304 1.00 88.75 191 GLU A CA 1
ATOM 1472 C C . GLU A 1 191 ? -126.766 -29.657 113.589 1.00 88.75 191 GLU A C 1
ATOM 1474 O O . GLU A 1 191 ? -125.904 -30.109 112.833 1.00 88.75 191 GLU A O 1
ATOM 1479 N N . GLU A 1 192 ? -126.830 -28.352 113.876 1.00 89.25 192 GLU A N 1
ATOM 1480 C CA . GLU A 1 192 ? -125.871 -27.364 113.356 1.00 89.25 192 GLU A CA 1
ATOM 1481 C C . GLU A 1 192 ? -124.450 -27.589 113.893 1.00 89.25 192 GLU A C 1
ATOM 1483 O O . GLU A 1 192 ? -123.485 -27.470 113.139 1.00 89.25 192 GLU A O 1
ATOM 1488 N N . GLN A 1 193 ? -124.289 -27.968 115.166 1.00 90.12 193 GLN A N 1
ATOM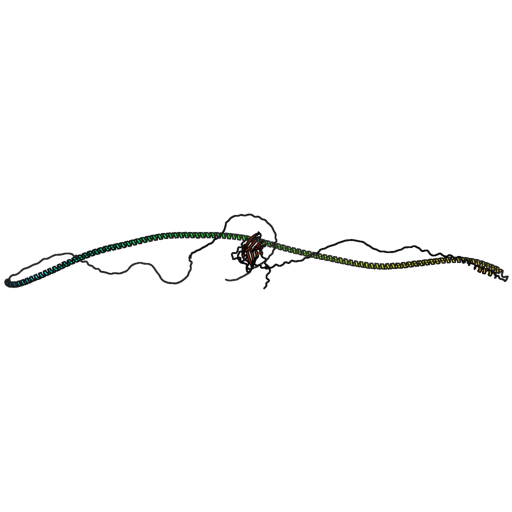 1489 C CA . GLN A 1 193 ? -122.984 -28.294 115.745 1.00 90.12 193 GLN A CA 1
ATOM 1490 C C . GLN A 1 193 ? -122.348 -29.511 115.053 1.00 90.12 193 GLN A C 1
ATOM 1492 O O . GLN A 1 193 ? -121.152 -29.483 114.753 1.00 90.12 193 GLN A O 1
ATOM 1497 N N . ASN A 1 194 ? -123.140 -30.541 114.740 1.00 90.56 194 ASN A N 1
ATOM 1498 C CA . ASN A 1 194 ? -122.685 -31.701 113.975 1.00 90.56 194 ASN A CA 1
ATOM 1499 C C . ASN A 1 194 ? -122.296 -31.299 112.541 1.00 90.56 194 ASN A C 1
ATOM 1501 O O . ASN A 1 194 ? -121.160 -31.551 112.138 1.00 90.56 194 ASN A O 1
ATOM 1505 N N . GLN A 1 195 ? -123.161 -30.581 111.813 1.00 91.19 195 GLN A N 1
ATOM 1506 C CA . GLN A 1 195 ? -122.860 -30.092 110.457 1.00 91.19 195 GLN A CA 1
ATOM 1507 C C . GLN A 1 195 ? -121.608 -29.204 110.416 1.00 91.19 195 GLN A C 1
ATOM 1509 O O . GLN A 1 195 ? -120.783 -29.328 109.513 1.00 91.19 195 GLN A O 1
ATOM 1514 N N . ASN A 1 196 ? -121.421 -28.329 111.406 1.00 90.50 196 ASN A N 1
ATOM 1515 C CA . ASN A 1 196 ? -120.230 -27.490 111.513 1.00 90.50 196 ASN A CA 1
ATOM 1516 C C . ASN A 1 196 ? -118.969 -28.320 111.822 1.00 90.50 196 ASN A C 1
ATOM 1518 O O . ASN A 1 196 ? -117.883 -27.999 111.335 1.00 90.50 196 ASN A O 1
ATOM 1522 N N . SER A 1 197 ? -119.093 -29.423 112.571 1.00 91.25 197 SER A N 1
ATOM 1523 C CA . SER A 1 197 ? -117.988 -30.367 112.785 1.00 91.25 197 SER A CA 1
ATOM 1524 C C . SER A 1 197 ? -117.605 -31.119 111.501 1.00 91.25 197 SER A C 1
ATOM 1526 O O . SER A 1 197 ? -116.417 -31.206 111.187 1.00 91.25 197 SER A O 1
ATOM 1528 N N . ASP A 1 198 ? -118.585 -31.536 110.691 1.00 91.12 198 ASP A N 1
ATOM 1529 C CA . ASP A 1 198 ? -118.362 -32.167 109.384 1.00 91.12 198 ASP A CA 1
ATOM 1530 C C . ASP A 1 198 ? -117.753 -31.185 108.374 1.00 91.12 198 ASP A C 1
ATOM 1532 O O . ASP A 1 198 ? -116.788 -31.513 107.682 1.00 91.12 198 ASP A O 1
ATOM 1536 N N . LEU A 1 199 ? -118.253 -29.947 108.313 1.00 91.50 199 LEU A N 1
ATOM 1537 C CA . LEU A 1 199 ? -117.681 -28.883 107.481 1.00 91.50 199 LEU A CA 1
ATOM 1538 C C . LEU A 1 199 ? -116.257 -28.518 107.920 1.00 91.50 199 LEU A C 1
ATOM 1540 O O . LEU A 1 199 ? -115.395 -28.306 107.068 1.00 91.50 199 LEU A O 1
ATOM 1544 N N . THR A 1 200 ? -115.977 -28.507 109.225 1.00 91.00 200 THR A N 1
ATOM 1545 C CA . THR A 1 200 ? -114.620 -28.311 109.761 1.00 91.00 200 THR A CA 1
ATOM 1546 C C . THR A 1 200 ? -113.702 -29.483 109.398 1.00 91.00 200 THR A C 1
ATOM 1548 O O . THR A 1 200 ? -112.564 -29.262 108.988 1.00 91.00 200 THR A O 1
ATOM 1551 N N . SER A 1 201 ? -114.192 -30.723 109.472 1.00 91.19 201 SER A N 1
ATOM 1552 C CA . SER A 1 201 ? -113.462 -31.923 109.046 1.00 91.19 201 SER A CA 1
ATOM 1553 C C . SER A 1 201 ? -113.128 -31.880 107.549 1.00 91.19 201 SER A C 1
ATOM 1555 O O . SER A 1 201 ? -111.958 -31.954 107.168 1.00 91.19 201 SER A O 1
ATOM 1557 N N . ASN A 1 202 ? -114.127 -31.630 106.698 1.00 92.69 202 ASN A N 1
ATOM 1558 C CA . ASN A 1 202 ? -113.965 -31.492 105.249 1.00 92.69 202 ASN A CA 1
ATOM 1559 C C . ASN 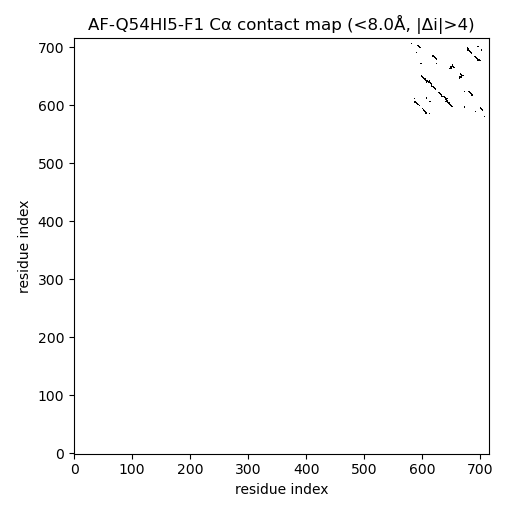A 1 202 ? -113.034 -30.329 104.873 1.00 92.69 202 ASN A C 1
ATOM 1561 O O . ASN A 1 202 ? -112.187 -30.477 103.993 1.00 92.69 202 ASN A O 1
ATOM 1565 N N . ARG A 1 203 ? -113.121 -29.191 105.575 1.00 92.31 203 ARG A N 1
ATOM 1566 C CA . ARG A 1 203 ? -112.174 -28.080 105.420 1.00 92.31 203 ARG A CA 1
ATOM 1567 C C . ARG A 1 203 ? -110.747 -28.509 105.761 1.00 92.31 203 ARG A C 1
ATOM 1569 O O . ARG A 1 203 ? -109.839 -28.206 104.996 1.00 92.31 203 ARG A O 1
ATOM 1576 N N . ASN A 1 204 ? -110.538 -29.213 106.873 1.00 93.62 204 ASN A N 1
ATOM 1577 C CA . ASN A 1 204 ? -109.211 -29.688 107.271 1.00 93.62 204 ASN A CA 1
ATOM 1578 C C . ASN A 1 204 ? -108.635 -30.689 106.253 1.00 93.62 204 ASN A C 1
ATOM 1580 O O . ASN A 1 204 ? -107.443 -30.634 105.954 1.00 93.62 204 ASN A O 1
ATOM 1584 N N . ILE A 1 205 ? -109.471 -31.557 105.673 1.00 92.75 205 ILE A N 1
ATOM 1585 C CA . ILE A 1 205 ? -109.086 -32.460 104.577 1.00 92.75 205 ILE A CA 1
ATOM 1586 C C . ILE A 1 205 ? -108.657 -31.652 103.343 1.00 92.75 205 ILE A C 1
ATOM 1588 O O . ILE A 1 205 ? -107.547 -31.847 102.851 1.00 92.75 205 ILE A O 1
ATOM 1592 N N . LEU A 1 206 ? -109.472 -30.692 102.892 1.00 92.81 206 LEU A N 1
ATOM 1593 C CA . LEU A 1 206 ? -109.167 -29.850 101.728 1.00 92.81 206 LEU A CA 1
ATOM 1594 C C . LEU A 1 206 ? -107.931 -28.962 101.935 1.00 92.81 206 LEU A C 1
ATOM 1596 O O . LEU A 1 206 ? -107.121 -28.819 101.022 1.00 92.81 206 LEU A O 1
ATOM 1600 N N . GLU A 1 207 ? -107.732 -28.404 103.131 1.00 93.00 207 GLU A N 1
ATOM 1601 C CA . GLU A 1 207 ? -106.513 -27.665 103.466 1.00 93.00 207 GLU A CA 1
ATOM 1602 C C . GLU A 1 207 ? -105.267 -28.566 103.448 1.00 93.00 207 GLU A C 1
ATOM 1604 O O . GLU A 1 207 ? -104.196 -28.116 103.042 1.00 93.00 207 GLU A O 1
ATOM 1609 N N . ASN A 1 208 ? -105.381 -29.829 103.867 1.00 92.81 208 ASN A N 1
ATOM 1610 C CA . ASN A 1 208 ? -104.277 -30.789 103.817 1.00 92.81 208 ASN A CA 1
ATOM 1611 C C . ASN A 1 208 ? -103.997 -31.273 102.385 1.00 92.81 208 ASN A C 1
ATOM 1613 O O . ASN A 1 208 ? -102.832 -31.400 102.006 1.00 92.81 208 ASN A O 1
ATOM 1617 N N . GLU A 1 209 ? -105.028 -31.471 101.561 1.00 93.75 209 GLU A N 1
ATOM 1618 C CA . GLU A 1 209 ? -104.869 -31.710 100.123 1.00 93.75 209 GLU A CA 1
ATOM 1619 C C . GLU A 1 209 ? -104.199 -30.532 99.412 1.00 93.75 209 GLU A C 1
ATOM 1621 O O . GLU A 1 209 ? -103.314 -30.752 98.585 1.00 93.75 209 GLU A O 1
ATOM 1626 N N . LEU A 1 210 ? -104.594 -29.295 99.733 1.00 93.38 210 LEU A N 1
ATOM 1627 C CA . LEU A 1 210 ? -103.989 -28.087 99.176 1.00 93.38 210 LEU A CA 1
ATOM 1628 C C . LEU A 1 210 ? -102.503 -28.024 99.542 1.00 93.38 210 LEU A C 1
ATOM 1630 O O . LEU A 1 210 ? -101.671 -27.977 98.643 1.00 93.38 210 LEU A O 1
ATOM 1634 N N . LYS A 1 211 ? -102.160 -28.145 100.832 1.00 94.50 211 LYS A N 1
ATOM 1635 C CA . LYS A 1 211 ? -100.766 -28.162 101.323 1.00 94.50 211 LYS A CA 1
ATOM 1636 C C . LYS A 1 211 ? -99.944 -29.294 100.688 1.00 94.50 211 LYS A C 1
ATOM 1638 O O . LYS A 1 211 ? -98.763 -29.114 100.390 1.00 94.50 211 LYS A O 1
ATOM 1643 N N . SER A 1 212 ? -100.558 -30.455 100.441 1.00 93.44 212 SER A N 1
ATOM 1644 C CA . SER A 1 212 ? -99.922 -31.576 99.738 1.00 93.44 212 SER A CA 1
ATOM 1645 C C . SER A 1 212 ? -99.639 -31.243 98.268 1.00 93.44 212 SER A C 1
ATOM 1647 O O . SER A 1 212 ? -98.502 -31.378 97.813 1.00 93.44 212 SER A O 1
ATOM 1649 N N . LYS A 1 213 ? -100.634 -30.715 97.542 1.00 94.50 213 LYS A N 1
ATOM 1650 C CA . LYS A 1 213 ? -100.494 -30.266 96.147 1.00 94.50 213 LYS A CA 1
ATOM 1651 C C . LYS A 1 213 ? -99.462 -29.140 96.033 1.00 94.50 213 LYS A C 1
ATOM 1653 O O . LYS A 1 213 ? -98.548 -29.260 95.227 1.00 94.50 213 LYS A O 1
ATOM 1658 N N . GLU A 1 214 ? -99.514 -28.115 96.880 1.00 94.44 214 GLU A N 1
ATOM 1659 C CA . GLU A 1 214 ? -98.506 -27.046 96.952 1.00 94.44 214 GLU A CA 1
ATOM 1660 C C . GLU A 1 214 ? -97.090 -27.594 97.193 1.00 94.44 214 GLU A C 1
ATOM 1662 O O . GLU A 1 214 ? -96.139 -27.130 96.567 1.00 94.44 214 GLU A O 1
ATOM 1667 N N . SER A 1 215 ? -96.934 -28.621 98.038 1.00 94.00 215 SER A N 1
ATOM 1668 C CA . SER A 1 215 ? -95.644 -29.294 98.245 1.00 94.00 215 SER A CA 1
ATOM 1669 C C . SER A 1 215 ? -95.144 -30.015 96.985 1.00 94.00 215 SER A C 1
ATOM 1671 O O . SER A 1 215 ? -93.950 -29.956 96.691 1.00 94.00 215 SER A O 1
ATOM 1673 N N . VAL A 1 216 ? -96.032 -30.659 96.219 1.00 94.06 216 VAL A N 1
ATOM 1674 C CA . VAL A 1 216 ? -95.692 -31.314 94.942 1.00 94.06 216 VAL A CA 1
ATOM 1675 C C . VAL A 1 216 ? -95.329 -30.284 93.871 1.00 94.06 216 VAL A C 1
ATOM 1677 O O . VAL A 1 216 ? -94.230 -30.355 93.329 1.00 94.06 216 VAL A O 1
ATOM 1680 N N . TRP A 1 217 ? -96.178 -29.280 93.633 1.00 94.19 217 TRP A N 1
ATOM 1681 C CA . TRP A 1 217 ? -95.923 -28.204 92.664 1.00 94.19 217 TRP A CA 1
ATOM 1682 C C . TRP A 1 217 ? -94.647 -27.419 92.992 1.00 94.19 217 TRP A C 1
ATOM 1684 O O . TRP A 1 217 ? -93.916 -27.013 92.089 1.00 94.19 217 TRP A O 1
ATOM 1694 N N . LYS A 1 218 ? -94.335 -27.229 94.282 1.00 95.19 218 LYS A N 1
ATOM 1695 C CA . LYS A 1 218 ? -93.064 -26.632 94.700 1.00 95.19 218 LYS A CA 1
ATOM 1696 C C . LYS A 1 218 ? -91.873 -27.530 94.353 1.00 95.19 218 LYS A C 1
ATOM 1698 O O . LYS A 1 218 ? -90.919 -27.029 93.773 1.00 95.19 218 LYS A O 1
ATOM 1703 N N . LYS A 1 219 ? -91.931 -28.834 94.650 1.00 94.50 219 LYS A N 1
ATOM 1704 C CA . LYS A 1 219 ? -90.864 -29.786 94.285 1.00 94.50 219 LYS A CA 1
ATOM 1705 C C . LYS A 1 219 ? -90.641 -29.847 92.775 1.00 94.50 219 LYS A C 1
ATOM 1707 O O . LYS A 1 219 ? -89.498 -29.795 92.347 1.00 94.50 219 LYS A O 1
ATOM 1712 N N . GLU A 1 220 ? -91.710 -29.903 91.983 1.00 94.62 220 GLU A N 1
ATOM 1713 C CA . GLU A 1 220 ? -91.634 -29.910 90.518 1.00 94.62 220 GLU A CA 1
ATOM 1714 C C . GLU A 1 220 ? -91.006 -28.615 89.980 1.00 94.62 220 GLU A C 1
ATOM 1716 O O . GLU A 1 220 ? -90.097 -28.660 89.154 1.00 94.62 220 GLU A O 1
ATOM 1721 N N . LYS A 1 221 ? -91.409 -27.452 90.510 1.00 94.62 221 LYS A N 1
ATOM 1722 C CA . LYS A 1 221 ? -90.776 -26.166 90.190 1.00 94.62 221 LYS A CA 1
ATOM 1723 C C . LYS A 1 221 ? -89.289 -26.149 90.557 1.00 94.62 221 LYS A C 1
ATOM 1725 O O . LYS A 1 221 ? -88.478 -25.701 89.749 1.00 94.62 221 LYS A O 1
ATOM 1730 N N . ASP A 1 222 ? -88.937 -26.607 91.755 1.00 95.25 222 ASP A N 1
ATOM 1731 C CA . ASP A 1 222 ? -87.556 -26.625 92.242 1.00 95.25 222 ASP A CA 1
ATOM 1732 C C . ASP A 1 222 ? -86.694 -27.616 91.415 1.00 95.25 222 ASP A C 1
ATOM 1734 O O . ASP A 1 222 ? -85.542 -27.315 91.103 1.00 95.25 222 ASP A O 1
ATOM 1738 N N . GLU A 1 223 ? -87.262 -28.737 90.950 1.00 95.56 223 GLU A N 1
ATOM 1739 C CA . GLU A 1 223 ? -86.624 -29.700 90.034 1.00 95.56 223 GLU A CA 1
ATOM 1740 C C . GLU A 1 223 ? -86.438 -29.137 88.611 1.00 95.56 223 GLU A C 1
ATOM 1742 O O . GLU A 1 223 ? -85.383 -29.318 88.001 1.00 95.56 223 GLU A O 1
ATOM 1747 N N . ILE A 1 224 ? -87.428 -28.415 88.076 1.00 95.56 224 ILE A N 1
ATOM 1748 C CA . ILE A 1 224 ? -87.325 -27.725 86.779 1.00 95.56 224 ILE A CA 1
ATOM 1749 C C . ILE A 1 224 ? -86.260 -26.621 86.841 1.00 95.56 224 ILE A C 1
ATOM 1751 O O . ILE A 1 224 ? -85.449 -26.495 85.921 1.00 95.56 224 ILE A O 1
ATOM 1755 N N . LEU A 1 225 ? -86.210 -25.851 87.934 1.00 95.50 225 LEU A N 1
ATOM 1756 C CA . LEU A 1 225 ? -85.166 -24.848 88.161 1.00 95.50 225 LEU A CA 1
ATOM 1757 C C . LEU A 1 225 ? -83.776 -25.487 88.276 1.00 95.50 225 LEU A C 1
ATOM 1759 O O . LEU A 1 225 ? -82.831 -24.958 87.693 1.00 95.50 225 LEU A O 1
ATOM 1763 N N . LEU A 1 226 ? -83.651 -26.636 88.949 1.00 95.12 226 LEU A N 1
ATOM 1764 C CA . LEU A 1 226 ? -82.400 -27.394 89.010 1.00 95.12 226 LEU A CA 1
ATOM 1765 C C . LEU A 1 226 ? -81.946 -27.837 87.610 1.00 95.12 226 LEU A C 1
ATOM 1767 O O . LEU A 1 226 ? -80.819 -27.542 87.224 1.00 95.12 226 LEU A O 1
ATOM 1771 N N . LYS A 1 227 ? -82.834 -28.436 86.808 1.00 95.75 227 LYS A N 1
ATOM 1772 C CA . LYS A 1 227 ? -82.540 -28.863 85.425 1.00 95.75 227 LYS A CA 1
ATOM 1773 C C . LYS A 1 227 ? -82.147 -27.701 84.509 1.00 95.75 227 LYS A C 1
ATOM 1775 O O . LYS A 1 227 ? -81.243 -27.847 83.681 1.00 95.75 227 LYS A O 1
ATOM 1780 N N . PHE A 1 228 ? -82.777 -26.533 84.654 1.00 96.00 228 PHE A N 1
ATOM 1781 C CA . PHE A 1 228 ? 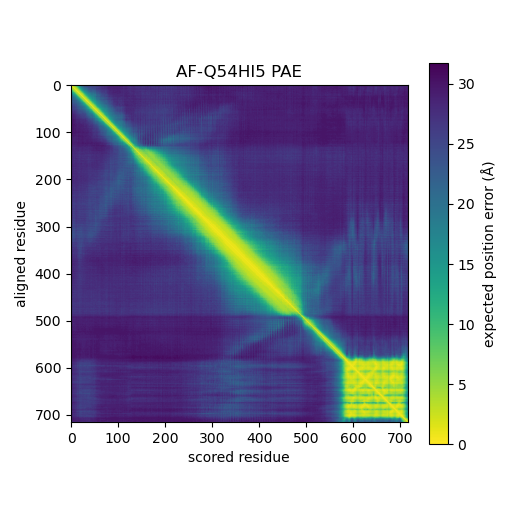-82.349 -25.327 83.938 1.00 96.00 228 PHE A CA 1
ATOM 1782 C C . PHE A 1 228 ? -80.979 -24.834 84.417 1.00 96.00 228 PHE A C 1
ATOM 1784 O O . PHE A 1 228 ? -80.143 -24.502 83.578 1.00 96.00 228 PHE A O 1
ATOM 1791 N N . GLN A 1 229 ? -80.704 -24.836 85.724 1.00 95.44 229 GLN A N 1
ATOM 1792 C CA . GLN A 1 229 ? -79.397 -24.445 86.258 1.00 95.44 229 GLN A CA 1
ATOM 1793 C C . GLN A 1 229 ? -78.283 -25.403 85.809 1.00 95.44 229 GLN A C 1
ATOM 1795 O O . GLN A 1 229 ? -77.215 -24.946 85.414 1.00 95.44 229 GLN A O 1
ATOM 1800 N N . GLU A 1 230 ? -78.531 -26.713 85.799 1.00 95.31 230 GLU A N 1
ATOM 1801 C CA . GLU A 1 230 ? -77.624 -27.730 85.250 1.00 95.31 230 GLU A CA 1
ATOM 1802 C C . GLU A 1 230 ? -77.366 -27.506 83.754 1.00 95.31 230 GLU A C 1
ATOM 1804 O O . GLU A 1 230 ? -76.216 -27.529 83.316 1.00 95.31 230 GLU A O 1
ATOM 1809 N N . SER A 1 231 ? -78.412 -27.206 82.979 1.00 95.12 231 SER A N 1
ATOM 1810 C CA . SER A 1 231 ? -78.299 -26.904 81.545 1.00 95.12 231 SER A CA 1
ATOM 1811 C C . SER A 1 231 ? -77.492 -25.626 81.281 1.00 95.12 231 SER A C 1
ATOM 1813 O O . SER A 1 231 ? -76.637 -25.608 80.398 1.00 95.12 231 SER A O 1
ATOM 1815 N N . ILE A 1 232 ? -77.705 -24.572 82.076 1.00 95.12 232 ILE A N 1
ATOM 1816 C CA . ILE A 1 232 ? -76.937 -23.318 82.022 1.00 95.12 232 ILE A CA 1
ATOM 1817 C C . ILE A 1 232 ? -75.474 -23.565 82.414 1.00 95.12 232 ILE A C 1
ATOM 1819 O O . ILE A 1 232 ? -74.568 -23.093 81.730 1.00 95.12 232 ILE A O 1
ATOM 1823 N N . ASN A 1 233 ? -75.223 -24.336 83.475 1.00 95.56 233 ASN A N 1
ATOM 1824 C CA . ASN A 1 233 ? -73.873 -24.700 83.909 1.00 95.56 233 ASN A CA 1
ATOM 1825 C C . ASN A 1 233 ? -73.134 -25.490 82.818 1.00 95.56 233 ASN A C 1
ATOM 1827 O O . ASN A 1 233 ? -71.983 -25.177 82.515 1.00 95.56 233 ASN A O 1
ATOM 1831 N N . LYS A 1 234 ? -73.810 -26.455 82.181 1.00 96.19 234 LYS A N 1
ATOM 1832 C CA . LYS A 1 234 ? -73.270 -27.238 81.065 1.00 96.19 234 LYS A CA 1
ATOM 1833 C C . LYS A 1 234 ? -72.948 -26.359 79.852 1.00 96.19 234 LYS A C 1
ATOM 1835 O O . LYS A 1 234 ? -71.823 -26.410 79.368 1.00 96.19 234 LYS A O 1
ATOM 1840 N N . LEU A 1 235 ? -73.876 -25.508 79.408 1.00 95.06 235 LEU A N 1
ATOM 1841 C CA . LEU A 1 235 ? -73.643 -24.587 78.286 1.00 95.06 235 LEU A CA 1
ATOM 1842 C C . LEU A 1 235 ? -72.497 -23.603 78.573 1.00 95.06 235 LEU A C 1
ATOM 1844 O O . LEU A 1 235 ? -71.696 -23.313 77.687 1.00 95.06 235 LEU A O 1
ATOM 1848 N N . ASN A 1 236 ? -72.366 -23.127 79.814 1.00 95.25 236 ASN A N 1
ATOM 1849 C CA . ASN A 1 236 ? -71.235 -22.296 80.232 1.00 95.25 236 ASN A CA 1
ATOM 1850 C C . ASN A 1 236 ? -69.905 -23.070 80.213 1.00 95.25 236 ASN A C 1
ATOM 1852 O O . ASN A 1 236 ? -68.886 -22.511 79.807 1.00 95.25 236 ASN A O 1
ATOM 1856 N N . GLN A 1 237 ? -69.899 -24.348 80.604 1.00 95.38 237 GLN A N 1
ATOM 1857 C CA . GLN A 1 237 ? -68.721 -25.215 80.518 1.00 95.38 237 GLN A CA 1
ATOM 1858 C C . GLN A 1 237 ? -68.322 -25.496 79.060 1.00 95.38 237 GLN A C 1
ATOM 1860 O O . GLN A 1 237 ? -67.146 -25.378 78.721 1.00 95.38 237 GLN A O 1
ATOM 1865 N N . GLU A 1 238 ? -69.285 -25.808 78.190 1.00 95.50 238 GLU A N 1
ATOM 1866 C CA . GLU A 1 238 ? -69.069 -26.051 76.756 1.00 95.50 238 GLU A CA 1
ATOM 1867 C C . GLU A 1 238 ? -68.559 -24.787 76.043 1.00 95.50 238 GLU A C 1
ATOM 1869 O O . GLU A 1 238 ? -67.566 -24.847 75.321 1.00 95.50 238 GLU A O 1
ATOM 1874 N N . ASN A 1 239 ? -69.149 -23.620 76.322 1.00 95.94 239 ASN A N 1
ATOM 1875 C CA . ASN A 1 239 ? -68.684 -22.320 75.824 1.00 95.94 239 ASN A CA 1
ATOM 1876 C C . ASN A 1 239 ? -67.266 -21.981 76.326 1.00 95.94 239 ASN A C 1
ATOM 1878 O O . ASN A 1 239 ? -66.417 -21.553 75.548 1.00 95.94 239 ASN A O 1
ATOM 1882 N N . SER A 1 240 ? -66.973 -22.216 77.610 1.00 95.75 240 SER A N 1
ATOM 1883 C CA . SER A 1 240 ? -65.634 -22.010 78.183 1.00 95.75 240 SER A CA 1
ATOM 1884 C C . SER A 1 240 ? -64.578 -22.903 77.515 1.00 95.75 240 SER A C 1
ATOM 1886 O O . SER A 1 240 ? -63.496 -22.432 77.158 1.00 95.75 240 SER A O 1
ATOM 1888 N N . LEU A 1 241 ? -64.913 -24.174 77.265 1.00 95.31 241 LEU A N 1
ATOM 1889 C CA . LEU A 1 241 ? -64.044 -25.125 76.573 1.00 95.31 241 LEU A CA 1
ATOM 1890 C C . LEU A 1 241 ? -63.823 -24.729 75.105 1.00 95.31 241 LEU A C 1
ATOM 1892 O O . LEU A 1 241 ? -62.674 -24.681 74.667 1.00 95.31 241 LEU A O 1
ATOM 1896 N N . ALA A 1 242 ? -64.876 -24.350 74.377 1.00 95.50 242 ALA A N 1
ATOM 1897 C CA . ALA A 1 242 ? -64.771 -23.867 72.998 1.00 95.50 242 ALA A CA 1
ATOM 1898 C C . ALA A 1 242 ? -63.933 -22.577 72.897 1.00 95.50 242 ALA A C 1
ATOM 1900 O O . ALA A 1 242 ? -63.070 -22.459 72.030 1.00 95.50 242 ALA A O 1
ATOM 1901 N N . GLN A 1 243 ? -64.104 -21.630 73.827 1.00 95.44 243 GLN A N 1
ATOM 1902 C CA . GLN A 1 243 ? -63.247 -20.441 73.913 1.00 95.44 243 GLN A CA 1
ATOM 1903 C C . GLN A 1 243 ? -61.789 -20.787 74.236 1.00 95.44 243 GLN A C 1
ATOM 1905 O O . GLN A 1 243 ? -60.886 -20.096 73.768 1.00 95.44 243 GLN A O 1
ATOM 1910 N N . SER A 1 244 ? -61.538 -21.824 75.039 1.00 95.25 244 SER A N 1
ATOM 1911 C CA . SER A 1 244 ? -60.182 -22.291 75.342 1.00 95.25 244 SER A CA 1
ATOM 1912 C C . SER A 1 244 ? -59.524 -22.942 74.121 1.00 95.25 244 SER A C 1
ATOM 1914 O O . SER A 1 244 ? -58.364 -22.641 73.842 1.00 95.25 244 SER A O 1
ATOM 1916 N N . GLN A 1 245 ? -60.269 -23.749 73.358 1.00 95.38 245 GLN A N 1
ATOM 1917 C CA . GLN A 1 245 ? -59.820 -24.336 72.091 1.00 95.38 245 GLN A CA 1
ATOM 1918 C C . GLN A 1 245 ? -59.501 -23.255 71.053 1.00 95.38 245 GLN A C 1
ATOM 1920 O O . GLN A 1 245 ? -58.367 -23.191 70.588 1.00 95.38 245 GLN A O 1
ATOM 1925 N N . LEU A 1 246 ? -60.433 -22.334 70.782 1.00 96.12 246 LEU A N 1
ATOM 1926 C CA . LEU A 1 246 ? -60.221 -21.238 69.828 1.00 96.12 246 LEU A CA 1
ATOM 1927 C C . LEU A 1 246 ? -59.022 -20.352 70.206 1.00 96.12 246 LEU A C 1
ATOM 1929 O O . LEU A 1 246 ? -58.253 -19.963 69.334 1.00 96.12 246 LEU A O 1
ATOM 1933 N N . LYS A 1 247 ? -58.798 -20.075 71.499 1.00 96.31 247 LYS A N 1
ATOM 1934 C CA . LYS A 1 247 ? -57.589 -19.363 71.961 1.00 96.31 247 LYS A CA 1
ATOM 1935 C C . LYS A 1 247 ? -56.308 -20.160 71.690 1.00 96.31 247 LYS A C 1
ATOM 1937 O O . LYS A 1 247 ? -55.313 -19.570 71.282 1.00 96.31 247 LYS A O 1
ATOM 1942 N N . SER A 1 248 ? -56.326 -21.479 71.883 1.00 95.38 248 SER A N 1
ATOM 1943 C CA . SER A 1 248 ? -55.182 -22.347 71.572 1.00 95.38 248 SER A CA 1
ATOM 1944 C C . SER A 1 248 ? -54.900 -22.432 70.067 1.00 95.38 248 SER A C 1
ATOM 1946 O O . SER A 1 248 ? -53.738 -22.448 69.665 1.00 95.38 248 SER A O 1
ATOM 1948 N N . GLU A 1 249 ? -55.940 -22.467 69.232 1.00 95.62 249 GLU A N 1
ATOM 1949 C CA . GLU A 1 249 ? -55.821 -22.460 67.769 1.00 95.62 249 GLU A CA 1
ATOM 1950 C C . GLU A 1 249 ? -55.288 -21.121 67.249 1.00 95.62 249 GLU A C 1
ATOM 1952 O O . GLU A 1 249 ? -54.382 -21.116 66.416 1.00 95.62 249 GLU A O 1
ATOM 1957 N N . ILE A 1 250 ? -55.773 -19.994 67.789 1.00 96.56 250 ILE A N 1
ATOM 1958 C CA . ILE A 1 250 ? -55.254 -18.651 67.488 1.00 96.56 250 ILE A CA 1
ATOM 1959 C C . ILE A 1 250 ? -53.759 -18.575 67.812 1.00 96.56 250 ILE A C 1
ATOM 1961 O O . ILE A 1 250 ? -52.981 -18.273 66.914 1.00 96.56 250 ILE A O 1
ATOM 1965 N N . VAL A 1 251 ? -53.333 -18.946 69.025 1.00 96.00 251 VAL A N 1
ATOM 1966 C CA . VAL A 1 251 ? -51.907 -18.914 69.415 1.00 96.00 251 VAL A CA 1
ATOM 1967 C C . VAL A 1 251 ? -51.053 -19.836 68.536 1.00 96.00 251 VAL A C 1
ATOM 1969 O O . VAL A 1 251 ? -49.946 -19.470 68.138 1.00 96.00 251 VAL A O 1
ATOM 1972 N N . SER A 1 252 ? -51.567 -21.014 68.163 1.00 96.12 252 SER A N 1
ATOM 1973 C CA . SER A 1 252 ? -50.874 -21.910 67.229 1.00 96.12 252 SER A CA 1
ATOM 1974 C C . SER A 1 252 ? -50.734 -21.305 65.827 1.00 96.12 252 SER A C 1
ATOM 1976 O O . SER A 1 252 ? -49.714 -21.523 65.172 1.00 96.12 252 SER A O 1
ATOM 1978 N N . LYS A 1 253 ? -51.735 -20.553 65.355 1.00 96.75 253 LYS A N 1
ATOM 1979 C CA . LYS A 1 253 ? -51.710 -19.886 64.047 1.00 96.75 253 LYS A CA 1
ATOM 1980 C C . LYS A 1 253 ? -50.890 -18.600 64.048 1.00 96.75 253 LYS A C 1
ATOM 1982 O O . LYS A 1 253 ? -50.228 -18.330 63.053 1.00 96.75 253 LYS A O 1
ATOM 1987 N N . GLU A 1 254 ? -50.851 -17.857 65.148 1.00 96.88 254 GLU A N 1
ATOM 1988 C CA . GLU A 1 254 ? -49.932 -16.728 65.342 1.00 96.88 254 GLU A CA 1
ATOM 1989 C C . GLU A 1 254 ? -48.471 -17.198 65.263 1.00 96.88 254 GLU A C 1
ATOM 1991 O O . GLU A 1 254 ? -47.679 -16.609 64.528 1.00 96.88 254 GLU A O 1
ATOM 1996 N N . TYR A 1 255 ? -48.134 -18.320 65.911 1.00 95.25 255 TYR A N 1
ATOM 1997 C CA . TYR A 1 255 ? -46.798 -18.923 65.836 1.00 95.25 255 TYR A CA 1
ATOM 1998 C C . TYR A 1 255 ? -46.424 -19.392 64.416 1.00 95.25 255 TYR A C 1
ATOM 2000 O O . TYR A 1 255 ? -45.314 -19.138 63.947 1.00 95.25 255 TYR A O 1
ATOM 2008 N N . GLU A 1 256 ? -47.354 -20.030 63.696 1.00 96.06 256 GLU A N 1
ATOM 2009 C CA . GLU A 1 256 ? -47.177 -20.420 62.287 1.00 96.06 256 GLU A CA 1
ATOM 2010 C C . GLU A 1 256 ? -46.959 -19.197 61.378 1.00 96.06 256 GLU A C 1
ATOM 2012 O O . GLU A 1 256 ? -46.039 -19.178 60.558 1.00 96.06 256 GLU A O 1
ATOM 2017 N N . ILE A 1 257 ? -47.753 -18.140 61.571 1.00 95.69 257 ILE A N 1
ATOM 2018 C CA . ILE A 1 257 ? -47.646 -16.870 60.844 1.00 95.69 257 ILE A CA 1
ATOM 2019 C C . ILE A 1 257 ? -46.294 -16.188 61.105 1.00 95.69 257 ILE A C 1
ATOM 2021 O O . ILE A 1 257 ? -45.676 -15.694 60.161 1.00 95.69 257 ILE A O 1
ATOM 2025 N N . ASP A 1 258 ? -45.800 -16.164 62.343 1.00 95.81 258 ASP A N 1
ATOM 2026 C CA . ASP A 1 258 ? -44.503 -15.556 62.675 1.00 95.81 258 ASP A CA 1
ATOM 2027 C C . ASP A 1 258 ? -43.309 -16.386 62.172 1.00 95.81 258 ASP A C 1
ATOM 2029 O O . ASP A 1 258 ? -42.308 -15.819 61.713 1.00 95.81 258 ASP A O 1
ATOM 2033 N N . GLY A 1 259 ? -43.436 -17.717 62.144 1.00 95.81 259 GLY A N 1
ATOM 2034 C CA . GLY A 1 259 ? -42.500 -18.599 61.444 1.00 95.81 259 GLY A CA 1
ATOM 2035 C C . GLY A 1 259 ? -42.427 -18.289 59.944 1.00 95.81 259 GLY A C 1
ATOM 2036 O O . GLY A 1 259 ? -41.337 -18.094 59.402 1.00 95.81 259 GLY A O 1
ATOM 2037 N N . LEU A 1 260 ? -43.580 -18.141 59.282 1.00 96.81 260 LEU A N 1
ATOM 2038 C CA . LEU A 1 260 ? -43.660 -17.774 57.863 1.00 96.81 260 LEU A CA 1
ATOM 2039 C C . LEU A 1 260 ? -43.118 -16.361 57.585 1.00 96.81 260 LEU A C 1
ATOM 2041 O O . LEU A 1 260 ? -42.391 -16.182 56.610 1.00 96.81 260 LEU A O 1
ATOM 2045 N N . LYS A 1 261 ? -43.382 -15.365 58.444 1.00 96.06 261 LYS A N 1
ATOM 2046 C CA . LYS A 1 261 ? -42.764 -14.023 58.340 1.00 96.06 261 LYS A CA 1
ATOM 2047 C C . LYS A 1 261 ? -41.237 -14.100 58.415 1.00 96.06 261 LYS A C 1
ATOM 2049 O O . LYS A 1 261 ? -40.551 -13.423 57.650 1.00 96.06 261 LYS A O 1
ATOM 2054 N N . SER A 1 262 ? -40.707 -14.914 59.328 1.00 95.31 262 SER A N 1
ATOM 2055 C CA . SER A 1 262 ? -39.261 -15.094 59.501 1.00 95.31 262 SER A CA 1
ATOM 2056 C C . SER A 1 262 ? -38.622 -15.739 58.269 1.00 95.31 262 SER A C 1
ATOM 2058 O O . SER A 1 262 ? -37.580 -15.273 57.808 1.00 95.31 262 SER A O 1
ATOM 2060 N N . GLU A 1 263 ? -39.277 -16.740 57.676 1.00 96.56 263 GLU A N 1
ATOM 2061 C CA . GLU A 1 263 ? -38.818 -17.377 56.437 1.00 96.56 263 GLU A CA 1
ATOM 2062 C C . GLU A 1 263 ? -38.902 -16.436 55.225 1.00 96.56 263 GLU A C 1
ATOM 2064 O O . GLU A 1 263 ? -37.948 -16.339 54.456 1.00 96.56 263 GLU A O 1
ATOM 2069 N N . ILE A 1 264 ? -39.988 -15.667 55.084 1.00 95.12 264 ILE A N 1
ATOM 2070 C CA . ILE A 1 264 ? -40.132 -14.651 54.026 1.00 95.12 264 ILE A CA 1
ATOM 2071 C C . ILE A 1 264 ? -39.015 -13.601 54.115 1.00 95.12 264 ILE A C 1
ATOM 2073 O O . ILE A 1 264 ? -38.440 -13.233 53.091 1.00 95.12 264 ILE A O 1
ATOM 2077 N N . ASN A 1 265 ? -38.663 -13.147 55.322 1.00 96.00 265 ASN A N 1
ATOM 2078 C CA . ASN A 1 265 ? -37.537 -12.230 55.515 1.00 96.00 265 ASN A CA 1
ATOM 2079 C C . ASN A 1 265 ? -36.194 -12.893 55.154 1.00 96.00 265 ASN A C 1
ATOM 2081 O O . ASN A 1 265 ? -35.411 -12.298 54.419 1.00 96.00 265 ASN A O 1
ATOM 2085 N N . ARG A 1 266 ? -35.957 -14.146 55.570 1.00 97.12 266 ARG A N 1
ATOM 2086 C CA . ARG A 1 266 ? -34.740 -14.904 55.219 1.00 97.12 266 ARG A CA 1
ATOM 2087 C C . ARG A 1 266 ? -34.563 -15.059 53.704 1.00 97.12 266 ARG A C 1
ATOM 2089 O O . ARG A 1 266 ? -33.472 -14.829 53.187 1.00 97.12 266 ARG A O 1
ATOM 2096 N N . LEU A 1 267 ? -35.631 -15.417 52.990 1.00 96.44 267 LEU A N 1
ATOM 2097 C CA . LEU A 1 267 ? -35.627 -15.575 51.531 1.00 96.44 267 LEU A CA 1
ATOM 2098 C C . LEU A 1 267 ? -35.457 -14.233 50.803 1.00 96.44 267 LEU A C 1
ATOM 2100 O O . LEU A 1 267 ? -34.768 -14.164 49.787 1.00 96.44 267 LEU A O 1
ATOM 2104 N N . LYS A 1 268 ? -36.038 -13.153 51.335 1.00 96.06 268 LYS A N 1
ATOM 2105 C CA . LYS A 1 268 ? -35.851 -11.786 50.830 1.00 96.06 268 LYS A CA 1
ATOM 2106 C C . LYS A 1 268 ? -34.399 -11.318 50.974 1.00 96.06 268 LYS A C 1
ATOM 2108 O O . LYS A 1 268 ? -33.874 -10.707 50.044 1.00 96.06 268 LYS A O 1
ATOM 2113 N N . ASP A 1 269 ? -33.750 -11.626 52.094 1.00 95.75 269 ASP A N 1
ATOM 2114 C CA . ASP A 1 269 ? -32.353 -11.259 52.339 1.00 95.75 269 ASP A CA 1
ATOM 2115 C C . ASP A 1 269 ? -31.378 -12.072 51.466 1.00 95.75 269 ASP A C 1
ATOM 2117 O O . ASP A 1 269 ? -30.444 -11.487 50.910 1.00 95.75 269 ASP A O 1
ATOM 2121 N N . ASP A 1 270 ? -31.621 -13.376 51.252 1.00 96.12 270 ASP A N 1
ATOM 2122 C CA . ASP A 1 270 ? -30.854 -14.174 50.274 1.00 96.12 270 ASP A CA 1
ATOM 2123 C C . ASP A 1 270 ? -31.061 -13.650 48.846 1.00 96.12 270 ASP A C 1
ATOM 2125 O O . ASP A 1 270 ? -30.087 -13.418 48.134 1.00 96.12 270 ASP A O 1
ATOM 2129 N N . LEU A 1 271 ? -32.296 -13.338 48.440 1.00 95.62 271 LEU A N 1
ATOM 2130 C CA . LEU A 1 271 ? -32.568 -12.744 47.127 1.00 95.62 271 LEU A CA 1
ATOM 2131 C C . LEU A 1 271 ? -31.827 -11.407 46.941 1.00 95.62 271 LEU A C 1
ATOM 2133 O O . LEU A 1 271 ? -31.194 -11.191 45.906 1.00 95.62 271 LEU A O 1
ATOM 2137 N N . GLN A 1 272 ? -31.821 -10.529 47.950 1.00 96.12 272 GLN A N 1
ATOM 2138 C CA . GLN A 1 272 ? -31.029 -9.293 47.917 1.00 96.12 272 GLN A CA 1
ATOM 2139 C C . GLN A 1 272 ? -29.517 -9.545 47.921 1.00 96.12 272 GLN A C 1
ATOM 2141 O O . GLN A 1 272 ? -28.761 -8.729 47.389 1.00 96.12 272 GLN A O 1
ATOM 2146 N N . TYR A 1 273 ? -29.034 -10.628 48.532 1.00 95.94 273 TYR A N 1
ATOM 2147 C CA . TYR A 1 273 ? -27.636 -11.042 48.423 1.00 95.94 273 TYR A CA 1
ATOM 2148 C C . TYR A 1 273 ? -27.313 -11.516 46.997 1.00 95.94 273 TYR A C 1
ATOM 2150 O O . TYR A 1 273 ? -26.349 -11.032 46.410 1.00 95.94 273 TYR A O 1
ATOM 2158 N N . ARG A 1 274 ? -28.153 -12.369 46.397 1.00 95.06 274 ARG A N 1
ATOM 2159 C CA . ARG A 1 274 ? -27.997 -12.882 45.025 1.00 95.06 274 ARG A CA 1
ATOM 2160 C C . ARG A 1 274 ? -28.034 -11.797 43.958 1.00 95.06 274 ARG A C 1
ATOM 2162 O O . ARG A 1 274 ? -27.227 -11.852 43.033 1.00 95.06 274 ARG A O 1
ATOM 2169 N N . ILE A 1 275 ? -28.910 -10.803 44.100 1.00 94.94 275 ILE A N 1
ATOM 2170 C CA . ILE A 1 275 ? -28.956 -9.641 43.201 1.00 94.94 275 ILE A CA 1
ATOM 2171 C C . ILE A 1 275 ? -27.612 -8.900 43.244 1.00 94.94 275 ILE A C 1
ATOM 2173 O O . ILE A 1 275 ? -26.952 -8.793 42.213 1.00 94.94 275 ILE A O 1
ATOM 2177 N N . ARG A 1 276 ? -27.131 -8.522 44.437 1.00 95.44 276 ARG A N 1
ATOM 2178 C CA . ARG A 1 276 ? -25.823 -7.858 44.608 1.00 95.44 276 ARG A CA 1
ATOM 2179 C C . ARG A 1 276 ? -24.645 -8.718 44.134 1.00 95.44 276 ARG A C 1
ATOM 2181 O O . ARG A 1 276 ? -23.692 -8.194 43.565 1.00 95.44 276 ARG A O 1
ATOM 2188 N N . GLU A 1 277 ? -24.703 -10.035 44.336 1.00 95.44 277 GLU A N 1
ATOM 2189 C CA . GLU A 1 277 ? -23.703 -10.989 43.837 1.00 95.44 277 GLU A CA 1
ATOM 2190 C C . GLU A 1 277 ? -23.656 -10.997 42.295 1.00 95.44 277 GLU A C 1
ATOM 2192 O O . GLU A 1 277 ? -22.574 -11.023 41.705 1.00 95.44 277 GLU A O 1
ATOM 2197 N N . GLY A 1 278 ? -24.818 -10.951 41.635 1.00 94.69 278 GLY A N 1
ATOM 2198 C CA . GLY A 1 278 ? -24.952 -10.874 40.178 1.00 94.69 278 GLY A CA 1
ATOM 2199 C C . GLY A 1 278 ? -24.531 -9.521 39.598 1.00 94.69 278 GLY A C 1
ATOM 2200 O O . GLY A 1 278 ? -23.803 -9.481 38.604 1.00 94.69 278 GLY A O 1
ATOM 2201 N N . GLU A 1 279 ? -24.920 -8.420 40.240 1.00 96.12 279 GLU A N 1
ATOM 2202 C CA . GLU A 1 279 ? -24.524 -7.053 39.877 1.00 96.12 279 GLU A CA 1
ATOM 2203 C C . GLU A 1 279 ? -23.003 -6.875 39.955 1.00 96.12 279 GLU A C 1
ATOM 2205 O O . GLU A 1 279 ? -22.381 -6.442 38.988 1.00 96.12 279 GLU A O 1
ATOM 2210 N N . GLU A 1 280 ? -22.373 -7.282 41.060 1.00 95.31 280 GLU A N 1
ATOM 2211 C CA . GLU A 1 280 ? -20.926 -7.151 41.259 1.00 95.31 280 GLU A CA 1
ATOM 2212 C C . GLU A 1 280 ? -20.121 -8.076 40.323 1.00 95.31 280 GLU A C 1
ATOM 2214 O O . GLU A 1 280 ? -19.051 -7.690 39.846 1.00 95.31 280 GLU A O 1
ATOM 2219 N N . LYS A 1 281 ? -20.639 -9.267 39.979 1.00 96.06 281 LYS A N 1
ATOM 2220 C CA . LYS A 1 281 ? -20.064 -10.116 38.915 1.00 96.06 281 LYS A CA 1
ATOM 2221 C C . LYS A 1 281 ? -20.150 -9.443 37.545 1.00 96.06 281 LYS A C 1
ATOM 2223 O O . LYS A 1 281 ? -19.161 -9.431 36.813 1.00 96.06 281 LYS A O 1
ATOM 2228 N N . SER A 1 282 ? -21.302 -8.860 37.215 1.00 95.06 282 SER A N 1
ATOM 2229 C CA . SER A 1 282 ? -21.536 -8.168 35.940 1.00 95.06 282 SER A CA 1
ATOM 2230 C C . SER A 1 282 ? -20.655 -6.925 35.812 1.00 95.06 282 SER A C 1
ATOM 2232 O O . SER A 1 282 ? -20.010 -6.720 34.785 1.00 95.06 282 SER A O 1
ATOM 2234 N N . ARG A 1 283 ? -20.538 -6.147 36.893 1.00 95.88 283 ARG A N 1
ATOM 2235 C CA . ARG A 1 283 ? -19.653 -4.985 37.010 1.00 95.88 283 ARG A CA 1
ATOM 2236 C C . ARG A 1 283 ? -18.187 -5.364 36.817 1.00 95.88 283 ARG A C 1
ATOM 2238 O O . ARG A 1 283 ? -17.519 -4.744 35.998 1.00 95.88 283 ARG A O 1
ATOM 2245 N N . LYS A 1 284 ? -17.701 -6.409 37.496 1.00 96.12 284 LYS A N 1
ATOM 2246 C CA . LYS A 1 284 ? -16.329 -6.919 37.323 1.00 96.12 284 LYS A CA 1
ATOM 2247 C C . LYS A 1 284 ? -16.059 -7.423 35.907 1.00 96.12 284 LYS A C 1
ATOM 2249 O O . LYS A 1 284 ? -14.956 -7.240 35.400 1.00 96.12 284 LYS A O 1
ATOM 2254 N N . LEU A 1 285 ? -17.037 -8.047 35.250 1.00 94.38 285 LEU A N 1
ATOM 2255 C CA . LEU A 1 285 ? -16.900 -8.460 33.851 1.00 94.38 285 LEU A CA 1
ATOM 2256 C C . LEU A 1 285 ? -16.784 -7.238 32.927 1.00 94.38 285 LEU A C 1
ATOM 2258 O O . LEU A 1 285 ? -15.854 -7.178 32.125 1.00 94.38 285 LEU A O 1
ATOM 2262 N N . LEU A 1 286 ? -17.656 -6.241 33.098 1.00 95.50 286 LEU A N 1
ATOM 2263 C CA . LEU A 1 286 ? -17.639 -4.997 32.324 1.00 95.50 286 LEU A CA 1
ATOM 2264 C C . LEU A 1 286 ? -16.355 -4.179 32.552 1.00 95.50 286 LEU A C 1
ATOM 2266 O O . LEU A 1 286 ? -15.788 -3.649 31.602 1.00 95.50 286 LEU A O 1
ATOM 2270 N N . GLU A 1 287 ? -15.854 -4.121 33.787 1.00 96.56 287 GLU A N 1
ATOM 2271 C CA . GLU A 1 287 ? -14.595 -3.456 34.144 1.00 96.56 287 GLU A CA 1
ATOM 2272 C C . GLU A 1 287 ? -13.375 -4.173 33.539 1.00 96.56 287 GLU A C 1
ATOM 2274 O O . GLU A 1 287 ? -12.471 -3.525 33.010 1.00 96.56 287 GLU A O 1
ATOM 2279 N N . ASN A 1 288 ? -13.369 -5.511 33.515 1.00 95.31 288 ASN A N 1
ATOM 2280 C CA . ASN A 1 288 ? -12.346 -6.289 32.811 1.00 95.31 288 ASN A CA 1
ATOM 2281 C C . ASN A 1 288 ? -12.388 -6.070 31.288 1.00 95.31 288 ASN A C 1
ATOM 2283 O O . ASN A 1 288 ? -11.336 -5.939 30.660 1.00 95.31 288 ASN A O 1
ATOM 2287 N N . GLU A 1 289 ? -13.576 -5.999 30.678 1.00 94.50 289 GLU A N 1
ATOM 2288 C CA . GLU A 1 289 ? -13.700 -5.687 29.250 1.00 94.50 289 GLU A CA 1
ATOM 2289 C C . GLU A 1 289 ? -13.271 -4.251 28.932 1.00 94.50 289 GLU A C 1
ATOM 2291 O O . GLU A 1 289 ? -12.513 -4.051 27.984 1.00 94.50 289 GLU A O 1
ATOM 2296 N N . TYR A 1 290 ? -13.670 -3.270 29.746 1.00 96.50 290 TYR A N 1
ATOM 2297 C CA . TYR A 1 290 ? -13.233 -1.877 29.631 1.00 96.50 290 TYR A CA 1
ATOM 2298 C C . TYR A 1 290 ? -11.706 -1.756 29.706 1.00 96.50 290 TYR A C 1
ATOM 2300 O O . TYR A 1 290 ? -11.092 -1.171 28.815 1.00 96.50 290 TYR A O 1
ATOM 2308 N N . ASN A 1 291 ? -11.071 -2.391 30.696 1.00 96.88 291 ASN A N 1
ATOM 2309 C CA . ASN A 1 291 ? -9.612 -2.413 30.817 1.00 96.88 291 ASN A CA 1
ATOM 2310 C C . ASN A 1 291 ? -8.937 -3.103 29.612 1.00 96.88 291 ASN A C 1
ATOM 2312 O O . ASN A 1 291 ? -7.904 -2.629 29.137 1.00 96.88 291 ASN A O 1
ATOM 2316 N N . ARG A 1 292 ? -9.539 -4.164 29.048 1.00 96.00 292 ARG A N 1
ATOM 2317 C CA . ARG A 1 292 ? -9.064 -4.805 27.805 1.00 96.00 292 ARG A CA 1
ATOM 2318 C C . ARG A 1 292 ? -9.182 -3.879 26.588 1.00 96.00 292 ARG A C 1
ATOM 2320 O O . ARG A 1 292 ? -8.299 -3.898 25.734 1.00 96.00 292 ARG A O 1
ATOM 2327 N N . PHE A 1 293 ? -10.258 -3.101 26.472 1.00 96.38 293 PHE A N 1
ATOM 2328 C CA . PHE A 1 293 ? -10.422 -2.135 25.382 1.00 96.38 293 PHE A CA 1
ATOM 2329 C C . PHE A 1 293 ? -9.457 -0.955 25.522 1.00 96.38 293 PHE A C 1
ATOM 2331 O O . PHE A 1 293 ? -8.786 -0.627 24.547 1.00 96.38 293 PHE A O 1
ATOM 2338 N N . LYS A 1 294 ? -9.295 -0.405 26.730 1.00 97.12 294 LYS A N 1
ATOM 2339 C CA . LYS A 1 294 ? -8.328 0.662 27.018 1.00 97.12 294 LYS A CA 1
ATOM 2340 C C . LYS A 1 294 ? -6.883 0.239 26.721 1.00 97.12 294 LYS A C 1
ATOM 2342 O O . LYS A 1 294 ? -6.137 1.002 26.121 1.00 97.12 294 LYS A O 1
ATOM 2347 N N . GLY A 1 295 ? -6.500 -0.995 27.063 1.00 95.38 295 GLY A N 1
ATOM 2348 C CA . GLY A 1 295 ? -5.185 -1.535 26.698 1.00 95.38 295 GLY A CA 1
ATOM 2349 C C . GLY A 1 295 ? -4.946 -1.537 25.182 1.00 95.38 295 GLY A C 1
ATOM 2350 O O . GLY A 1 295 ? -3.893 -1.104 24.727 1.00 95.38 295 GLY A O 1
ATOM 2351 N N . LYS A 1 296 ? -5.952 -1.934 24.389 1.00 95.81 296 LYS A N 1
ATOM 2352 C CA . LYS A 1 296 ? -5.876 -1.900 22.917 1.00 95.81 296 LYS A CA 1
ATOM 2353 C C . LYS A 1 296 ? -5.866 -0.488 22.337 1.00 95.81 296 LYS A C 1
ATOM 2355 O O . LYS A 1 296 ? -5.192 -0.246 21.344 1.00 95.81 296 LYS A O 1
ATOM 2360 N N . GLU A 1 297 ? -6.613 0.440 22.927 1.00 95.44 297 GLU A N 1
ATOM 2361 C CA . GLU A 1 297 ? -6.565 1.860 22.565 1.00 95.44 297 GLU A CA 1
ATOM 2362 C C . GLU A 1 297 ? -5.143 2.414 22.745 1.00 95.44 297 GLU A C 1
ATOM 2364 O O . GLU A 1 297 ? -4.610 3.069 21.851 1.00 95.44 297 GLU A O 1
ATOM 2369 N N . GLU A 1 298 ? -4.484 2.075 23.853 1.00 96.31 298 GLU A N 1
ATOM 2370 C CA . GLU A 1 298 ? -3.110 2.487 24.138 1.00 96.31 298 GLU A CA 1
ATOM 2371 C C . GLU A 1 298 ? -2.075 1.791 23.225 1.00 96.31 298 GLU A C 1
ATOM 2373 O O . GLU A 1 298 ? -1.154 2.453 22.743 1.00 96.31 298 GLU A O 1
ATOM 2378 N N . GLU A 1 299 ? -2.270 0.511 22.874 1.00 95.19 299 GLU A N 1
ATOM 2379 C CA . GLU A 1 299 ? -1.503 -0.189 21.821 1.00 95.19 299 GLU A CA 1
ATOM 2380 C C . GLU A 1 299 ? -1.632 0.506 20.449 1.00 95.19 299 GLU A C 1
ATOM 2382 O O . GLU A 1 299 ? -0.626 0.741 19.772 1.00 95.19 299 GLU A O 1
ATOM 2387 N N . TYR A 1 300 ? -2.850 0.873 20.031 1.00 97.06 300 TYR A N 1
ATOM 2388 C CA . TYR A 1 300 ? -3.075 1.575 18.763 1.00 97.06 300 TYR A CA 1
ATOM 2389 C C . TYR A 1 300 ? -2.485 2.989 18.771 1.00 97.06 300 TYR A C 1
ATOM 2391 O O . TYR A 1 300 ? -1.882 3.393 17.778 1.00 97.06 300 TYR A O 1
ATOM 2399 N N . ASN A 1 301 ? -2.587 3.723 19.881 1.00 96.25 301 ASN A N 1
ATOM 2400 C CA . ASN A 1 301 ? -1.983 5.050 20.015 1.00 96.25 301 ASN A CA 1
ATOM 2401 C C . ASN A 1 301 ? -0.446 4.990 19.917 1.00 96.25 301 ASN A C 1
ATOM 2403 O O . ASN A 1 301 ? 0.153 5.804 19.212 1.00 96.25 301 ASN A O 1
ATOM 2407 N N . GLN A 1 302 ? 0.198 3.992 20.532 1.00 96.19 302 GLN A N 1
ATOM 2408 C CA . GLN A 1 302 ? 1.643 3.760 20.377 1.00 96.19 302 GLN A CA 1
ATOM 2409 C C . GLN A 1 302 ? 2.021 3.413 18.927 1.00 96.19 302 GLN A C 1
ATOM 2411 O O . GLN A 1 302 ? 3.008 3.936 18.402 1.00 96.19 302 GLN A O 1
ATOM 2416 N N . LEU A 1 303 ? 1.220 2.584 18.248 1.00 96.31 303 LEU A N 1
ATOM 2417 C CA . LEU A 1 303 ? 1.428 2.250 16.836 1.00 96.31 303 LEU A CA 1
ATOM 2418 C C . LEU A 1 303 ? 1.290 3.482 15.924 1.00 96.31 303 LEU A C 1
ATOM 2420 O O . LEU A 1 303 ? 2.102 3.653 15.016 1.00 96.31 303 LEU A O 1
ATOM 2424 N N . ILE A 1 304 ? 0.310 4.356 16.176 1.00 95.31 304 ILE A N 1
ATOM 2425 C CA . ILE A 1 304 ? 0.119 5.615 15.437 1.00 95.31 304 ILE A CA 1
ATOM 2426 C C . ILE A 1 304 ? 1.343 6.524 15.598 1.00 95.31 304 ILE A C 1
ATOM 2428 O O . ILE A 1 304 ? 1.893 6.968 14.592 1.00 95.31 304 ILE A O 1
ATOM 2432 N N . VAL A 1 305 ? 1.832 6.734 16.827 1.00 95.62 305 VAL A N 1
ATOM 2433 C CA . VAL A 1 305 ? 3.040 7.544 17.087 1.00 95.62 305 VAL A CA 1
ATOM 2434 C C . VAL A 1 305 ? 4.258 6.980 16.348 1.00 95.62 305 VAL A C 1
ATOM 2436 O O . VAL A 1 305 ? 4.967 7.730 15.676 1.00 95.62 305 VAL A O 1
ATOM 2439 N N . SER A 1 306 ? 4.460 5.659 16.387 1.00 96.00 306 SER A N 1
ATOM 2440 C CA . SER A 1 306 ? 5.543 4.991 15.652 1.00 96.00 306 SER A CA 1
ATOM 2441 C C . SER A 1 306 ? 5.429 5.184 14.131 1.00 96.00 306 SER A C 1
ATOM 2443 O O . SER A 1 306 ? 6.435 5.433 13.462 1.00 96.00 306 SER A O 1
ATOM 2445 N N . LYS A 1 307 ? 4.214 5.150 13.565 1.00 96.69 307 LYS A N 1
ATOM 2446 C CA . LYS A 1 307 ? 4.000 5.425 12.135 1.00 96.69 307 LYS A CA 1
ATOM 2447 C C . LYS A 1 307 ? 4.155 6.898 11.769 1.00 96.69 307 LYS A C 1
ATOM 2449 O O . LYS A 1 307 ? 4.693 7.182 10.702 1.00 96.69 307 LYS A O 1
ATOM 2454 N N . ASP A 1 308 ? 3.807 7.833 12.646 1.00 97.06 308 ASP A N 1
ATOM 2455 C CA . ASP A 1 308 ? 4.119 9.251 12.445 1.00 97.06 308 ASP A CA 1
ATOM 2456 C C . ASP A 1 308 ? 5.633 9.522 12.447 1.00 97.06 308 ASP A C 1
ATOM 2458 O O . ASP A 1 308 ? 6.102 10.410 11.733 1.00 97.06 308 ASP A O 1
ATOM 2462 N N . GLU A 1 309 ? 6.424 8.768 13.214 1.00 95.88 309 GLU A N 1
ATOM 2463 C CA . GLU A 1 309 ? 7.892 8.831 13.177 1.00 95.88 309 GLU A CA 1
ATOM 2464 C C . GLU A 1 309 ? 8.475 8.249 11.883 1.00 95.88 309 GLU A C 1
ATOM 2466 O O . GLU A 1 309 ? 9.311 8.902 11.250 1.00 95.88 309 GLU A O 1
ATOM 2471 N N . GLU A 1 310 ? 7.980 7.098 11.414 1.00 95.50 310 GLU A N 1
ATOM 2472 C CA . GLU A 1 310 ? 8.316 6.568 10.082 1.00 95.50 310 GLU A CA 1
ATOM 2473 C C . GLU A 1 310 ? 7.972 7.575 8.970 1.00 95.50 310 GLU A C 1
ATOM 2475 O O . GLU A 1 310 ? 8.804 7.863 8.110 1.00 95.50 310 GLU A O 1
ATOM 2480 N N . ILE A 1 311 ? 6.783 8.185 9.010 1.00 95.62 311 ILE A N 1
ATOM 2481 C CA . ILE A 1 311 ? 6.338 9.185 8.027 1.00 95.62 311 ILE A CA 1
ATOM 2482 C C . ILE A 1 311 ? 7.217 10.445 8.068 1.00 95.62 311 ILE A C 1
ATOM 2484 O O . ILE A 1 311 ? 7.548 10.987 7.010 1.00 95.62 311 ILE A O 1
ATOM 2488 N N . LYS A 1 312 ? 7.635 10.919 9.251 1.00 96.06 312 LYS A N 1
ATOM 2489 C CA . LYS A 1 312 ? 8.597 12.035 9.380 1.00 96.06 312 LYS A CA 1
ATOM 2490 C C . LYS A 1 312 ? 9.945 11.674 8.750 1.00 96.06 312 LYS A C 1
ATOM 2492 O O . LYS A 1 312 ? 10.488 12.484 7.997 1.00 96.06 312 LYS A O 1
ATOM 2497 N N . LYS A 1 313 ? 10.450 10.460 8.998 1.00 96.12 313 LYS A N 1
ATOM 2498 C CA . LYS A 1 313 ? 11.698 9.956 8.407 1.00 96.12 313 LYS A CA 1
ATOM 2499 C C . LYS A 1 313 ? 11.610 9.889 6.878 1.00 96.12 313 LYS A C 1
ATOM 2501 O O . LYS A 1 313 ? 12.452 10.477 6.204 1.00 96.12 313 LYS A O 1
ATOM 2506 N N . TYR A 1 314 ? 10.574 9.260 6.322 1.00 95.75 314 TYR A N 1
ATOM 2507 C CA . TYR A 1 314 ? 10.410 9.155 4.868 1.00 95.75 314 TYR A CA 1
ATOM 2508 C C . TYR A 1 314 ? 10.218 10.520 4.190 1.00 95.75 314 TYR A C 1
ATOM 2510 O O . TYR A 1 314 ? 10.767 10.743 3.115 1.00 95.75 314 TYR A O 1
ATOM 2518 N N . LYS A 1 315 ? 9.524 11.477 4.826 1.00 94.62 315 LYS A N 1
ATOM 2519 C CA . LYS A 1 315 ? 9.430 12.863 4.323 1.00 94.62 315 LYS A CA 1
ATOM 2520 C C . LYS A 1 315 ? 10.789 13.573 4.282 1.00 94.62 315 LYS A C 1
ATOM 2522 O O . LYS A 1 315 ? 11.017 14.375 3.380 1.00 94.62 315 LYS A O 1
ATOM 2527 N N . PHE A 1 316 ? 11.691 13.282 5.221 1.00 94.56 316 PHE A N 1
ATOM 2528 C CA . PHE A 1 316 ? 13.062 13.798 5.191 1.00 94.56 316 PHE A CA 1
ATOM 2529 C C . PHE A 1 316 ? 13.890 13.142 4.073 1.00 94.56 316 PHE A C 1
ATOM 2531 O O . PHE A 1 316 ? 14.487 13.848 3.264 1.00 94.56 316 PHE A O 1
ATOM 2538 N N . GLU A 1 317 ? 13.867 11.809 3.967 1.00 95.31 317 GLU A N 1
ATOM 2539 C CA . GLU A 1 317 ? 14.577 11.068 2.911 1.00 95.31 317 GLU A CA 1
ATOM 2540 C C . GLU A 1 317 ? 14.120 11.482 1.501 1.00 95.31 317 GLU A C 1
ATOM 2542 O O . GLU A 1 317 ? 14.954 11.688 0.618 1.00 95.31 317 GLU A O 1
ATOM 2547 N N . LEU A 1 318 ? 12.813 11.685 1.301 1.00 93.62 318 LEU A N 1
ATOM 2548 C CA . LEU A 1 318 ? 12.240 12.165 0.040 1.00 93.62 318 LEU A CA 1
ATOM 2549 C C . LEU A 1 318 ? 12.739 13.579 -0.299 1.00 93.62 318 LEU A C 1
ATOM 2551 O O . LEU A 1 318 ? 13.121 13.823 -1.440 1.00 93.62 318 LEU A O 1
ATOM 2555 N N . LYS A 1 319 ? 12.839 14.481 0.685 1.00 95.38 319 LYS A N 1
ATOM 2556 C CA . LYS A 1 319 ? 13.369 15.841 0.488 1.00 95.38 319 LYS A CA 1
ATOM 2557 C C . LYS A 1 319 ? 14.864 15.863 0.143 1.00 95.38 319 LYS A C 1
ATOM 2559 O O . LYS A 1 319 ? 15.297 16.682 -0.667 1.00 95.38 319 LYS A O 1
ATOM 2564 N N . GLU A 1 320 ? 15.670 14.961 0.707 1.00 94.25 320 GLU A N 1
ATOM 2565 C CA . GLU A 1 320 ? 17.076 14.819 0.295 1.00 94.25 320 GLU A CA 1
ATOM 2566 C C . GLU A 1 320 ? 17.208 14.181 -1.099 1.00 94.25 320 GLU A C 1
ATOM 2568 O O . GLU A 1 320 ? 18.053 14.606 -1.890 1.00 94.25 320 GLU A O 1
ATOM 2573 N N . LYS A 1 321 ? 16.332 13.233 -1.462 1.00 94.81 321 LYS A N 1
ATOM 2574 C CA . LYS A 1 321 ? 16.241 12.708 -2.837 1.00 94.81 321 LYS A CA 1
ATOM 2575 C C . LYS A 1 321 ? 15.825 13.784 -3.841 1.00 94.81 321 LYS A C 1
ATOM 2577 O O . LYS A 1 321 ? 16.445 13.880 -4.895 1.00 94.81 321 LYS A O 1
ATOM 2582 N N . GLU A 1 322 ? 14.859 14.631 -3.502 1.00 95.31 322 GLU A N 1
ATOM 2583 C CA . GLU A 1 322 ? 14.420 15.774 -4.310 1.00 95.31 322 GLU A CA 1
ATOM 2584 C C . GLU A 1 322 ? 15.560 16.782 -4.530 1.00 95.31 322 GLU A C 1
ATOM 2586 O O . GLU A 1 322 ? 15.825 17.175 -5.668 1.00 95.31 322 GLU A O 1
ATOM 2591 N N . LYS A 1 323 ? 16.308 17.156 -3.480 1.00 95.38 323 LYS A N 1
ATOM 2592 C CA . LYS A 1 323 ? 17.533 17.969 -3.619 1.00 95.38 323 LYS A CA 1
ATOM 2593 C C . LYS A 1 323 ? 18.556 17.309 -4.543 1.00 95.38 323 LYS A C 1
ATOM 2595 O O . LYS A 1 323 ? 19.124 17.981 -5.400 1.00 95.38 323 LYS A O 1
ATOM 2600 N N . SER A 1 324 ? 18.794 16.007 -4.371 1.00 94.94 324 SER A N 1
ATOM 2601 C CA . SER A 1 324 ? 19.756 15.255 -5.180 1.00 94.94 324 SER A CA 1
ATOM 2602 C C . SER A 1 324 ? 19.330 15.176 -6.647 1.00 94.94 324 SER A C 1
ATOM 2604 O O . SER A 1 324 ? 20.185 15.310 -7.516 1.00 94.94 324 SER A O 1
ATOM 2606 N N . SER A 1 325 ? 18.034 15.015 -6.933 1.00 94.69 325 SER A N 1
ATOM 2607 C CA . SER A 1 325 ? 17.495 15.068 -8.296 1.00 94.69 325 SER A CA 1
ATOM 2608 C C . SER A 1 325 ? 17.689 16.458 -8.894 1.00 94.69 325 SER A C 1
ATOM 2610 O O . SER A 1 325 ? 18.316 16.591 -9.934 1.00 94.69 325 SER A O 1
ATOM 2612 N N . ASN A 1 326 ? 17.288 17.518 -8.186 1.00 94.94 326 ASN A N 1
ATOM 2613 C CA . ASN A 1 326 ? 17.491 18.899 -8.637 1.00 94.94 326 ASN A CA 1
ATOM 2614 C C . ASN A 1 326 ? 18.974 19.255 -8.882 1.00 94.94 326 ASN A C 1
ATOM 2616 O O . ASN A 1 326 ? 19.269 20.098 -9.728 1.00 94.94 326 ASN A O 1
ATOM 2620 N N . ALA A 1 327 ? 19.916 18.623 -8.175 1.00 95.25 327 ALA A N 1
ATOM 2621 C CA . ALA A 1 327 ? 21.347 18.756 -8.447 1.00 95.25 327 ALA A CA 1
ATOM 2622 C C . ALA A 1 327 ? 21.790 17.988 -9.709 1.00 95.25 327 ALA A C 1
ATOM 2624 O O . ALA A 1 327 ? 22.599 18.507 -10.477 1.00 95.25 327 ALA A O 1
ATOM 2625 N N . MET A 1 328 ? 21.244 16.792 -9.959 1.00 95.06 328 MET A N 1
ATOM 2626 C CA . MET A 1 328 ? 21.506 16.037 -11.192 1.00 95.06 328 MET A CA 1
ATOM 2627 C C . MET A 1 328 ? 20.924 16.744 -12.419 1.00 95.06 328 MET A C 1
ATOM 2629 O O . MET A 1 328 ? 21.672 16.982 -13.360 1.00 95.06 328 MET A O 1
ATOM 2633 N N . ASN A 1 329 ? 19.668 17.198 -12.374 1.00 94.44 329 ASN A N 1
ATOM 2634 C CA . ASN A 1 329 ? 19.037 17.939 -13.471 1.00 94.44 329 ASN A CA 1
ATOM 2635 C C . ASN A 1 329 ? 19.801 19.240 -13.803 1.00 94.44 329 ASN A C 1
ATOM 2637 O O . ASN A 1 329 ? 19.861 19.646 -14.960 1.00 94.44 329 ASN A O 1
ATOM 2641 N N . LYS A 1 330 ? 20.429 19.908 -12.821 1.00 95.44 330 LYS A N 1
ATOM 2642 C CA . LYS A 1 330 ? 21.328 21.047 -13.095 1.00 95.44 330 LYS A CA 1
ATOM 2643 C C . LYS A 1 330 ? 22.573 20.621 -13.867 1.00 95.44 330 LYS A C 1
ATOM 2645 O O . LYS A 1 330 ? 22.853 21.201 -14.910 1.00 95.44 330 LYS A O 1
ATOM 2650 N N . LYS A 1 331 ? 23.260 19.573 -13.404 1.00 95.75 331 LYS A N 1
ATOM 2651 C CA . LYS A 1 331 ? 24.444 19.019 -14.075 1.00 95.75 331 LYS A CA 1
ATOM 2652 C C . LYS A 1 331 ? 24.131 18.500 -15.485 1.00 95.75 331 LYS A C 1
ATOM 2654 O O . LYS A 1 331 ? 24.950 18.627 -16.386 1.00 95.75 331 LYS A O 1
ATOM 2659 N N . GLU A 1 332 ? 22.950 17.932 -15.688 1.00 94.69 332 GLU A N 1
ATOM 2660 C CA . GLU A 1 332 ? 22.448 17.510 -16.996 1.00 94.69 332 GLU A CA 1
ATOM 2661 C C . GLU A 1 332 ? 22.257 18.706 -17.937 1.00 94.69 332 GLU A C 1
ATOM 2663 O O . GLU A 1 332 ? 22.760 18.689 -19.055 1.00 94.69 332 GLU A O 1
ATOM 2668 N N . ASN A 1 333 ? 21.632 19.792 -17.469 1.00 95.62 333 ASN A N 1
ATOM 2669 C CA . ASN A 1 333 ? 21.529 21.033 -18.242 1.00 95.62 333 ASN A CA 1
ATOM 2670 C C . ASN A 1 333 ? 22.908 21.662 -18.532 1.00 95.62 333 ASN A C 1
ATOM 2672 O O . ASN A 1 333 ? 23.136 22.155 -19.633 1.00 95.62 333 ASN A O 1
ATOM 2676 N N . GLU A 1 334 ? 23.850 21.623 -17.585 1.00 95.94 334 GLU A N 1
ATOM 2677 C CA . GLU A 1 334 ? 25.243 22.052 -17.796 1.00 95.94 334 GLU A CA 1
ATOM 2678 C C . GLU A 1 334 ? 25.935 21.223 -18.895 1.00 95.94 334 GLU A C 1
ATOM 2680 O O . GLU A 1 334 ? 26.577 21.792 -19.779 1.00 95.94 334 GLU A O 1
ATOM 2685 N N . LEU A 1 335 ? 25.758 19.897 -18.891 1.00 96.19 335 LEU A N 1
ATOM 2686 C CA . LEU A 1 335 ? 26.296 18.996 -19.915 1.00 96.19 335 LEU A CA 1
ATOM 2687 C C . LEU A 1 335 ? 25.620 19.189 -21.280 1.00 96.19 335 LEU A C 1
ATOM 2689 O O . LEU A 1 335 ? 26.320 19.246 -22.285 1.00 96.19 335 LEU A O 1
ATOM 2693 N N . ASN A 1 336 ? 24.299 19.364 -21.333 1.00 96.56 336 ASN A N 1
ATOM 2694 C CA . ASN A 1 336 ? 23.572 19.625 -22.580 1.00 96.56 336 ASN A CA 1
ATOM 2695 C C . ASN A 1 336 ? 23.977 20.971 -23.207 1.00 96.56 336 ASN A C 1
ATOM 2697 O O . ASN A 1 336 ? 24.153 21.056 -24.420 1.00 96.56 336 ASN A O 1
ATOM 2701 N N . ASN A 1 337 ? 24.214 22.006 -22.393 1.00 96.38 337 ASN A N 1
ATOM 2702 C CA . ASN A 1 337 ? 24.769 23.278 -22.866 1.00 96.38 337 ASN A CA 1
ATOM 2703 C C . ASN A 1 337 ? 26.206 23.121 -23.404 1.00 96.38 337 ASN A C 1
ATOM 2705 O O . ASN A 1 337 ? 26.555 23.746 -24.406 1.00 96.38 337 ASN A O 1
ATOM 2709 N N . LEU A 1 338 ? 27.034 22.282 -22.769 1.00 96.62 338 LEU A N 1
ATOM 2710 C CA . LEU A 1 338 ? 28.393 21.980 -23.233 1.00 96.62 338 LEU A CA 1
ATOM 2711 C C . LEU A 1 338 ? 28.391 21.179 -24.548 1.00 96.62 338 LEU A C 1
ATOM 2713 O O . LEU A 1 338 ? 29.194 21.464 -25.434 1.00 96.62 338 LEU A O 1
ATOM 2717 N N . ILE A 1 339 ? 27.467 20.225 -24.700 1.00 95.56 339 ILE A N 1
ATOM 2718 C CA . ILE A 1 339 ? 27.250 19.479 -25.947 1.00 95.56 339 ILE A CA 1
ATOM 2719 C C . ILE A 1 339 ? 26.873 20.449 -27.071 1.00 95.56 339 ILE A C 1
ATOM 2721 O O . ILE A 1 339 ? 27.590 20.504 -28.064 1.00 95.56 339 ILE A O 1
ATOM 2725 N N . GLN A 1 340 ? 25.865 21.308 -26.877 1.00 96.31 340 GLN A N 1
ATOM 2726 C CA . GLN A 1 340 ? 25.469 22.309 -27.883 1.00 96.31 340 GLN A CA 1
ATOM 2727 C C . GLN A 1 340 ? 26.595 23.289 -28.249 1.00 96.31 340 GLN A C 1
ATOM 2729 O O . GLN A 1 340 ? 26.668 23.754 -29.388 1.00 96.31 340 GLN A O 1
ATOM 2734 N N . ALA A 1 341 ? 27.481 23.624 -27.304 1.00 95.81 341 ALA A N 1
ATOM 2735 C CA . ALA A 1 341 ? 28.655 24.447 -27.584 1.00 95.81 341 ALA A CA 1
ATOM 2736 C C . ALA A 1 341 ? 29.671 23.716 -28.482 1.00 95.81 341 ALA A C 1
ATOM 2738 O O . ALA A 1 341 ? 30.183 24.310 -29.431 1.00 95.81 341 ALA A O 1
ATOM 2739 N N . HIS A 1 342 ? 29.925 22.428 -28.232 1.00 97.50 342 HIS A N 1
ATOM 2740 C CA . HIS A 1 342 ? 30.796 21.609 -29.081 1.00 97.50 342 HIS A CA 1
ATOM 2741 C C . HIS A 1 342 ? 30.164 21.251 -30.433 1.00 97.50 342 HIS A C 1
ATOM 2743 O O . HIS A 1 342 ? 30.881 21.197 -31.426 1.00 97.50 342 HIS A O 1
ATOM 2749 N N . GLU A 1 343 ? 28.847 21.063 -30.516 1.00 96.88 343 GLU A N 1
ATOM 2750 C CA . GLU A 1 343 ? 28.134 20.858 -31.784 1.00 96.88 343 GLU A CA 1
ATOM 2751 C C . GLU A 1 343 ? 28.275 22.079 -32.699 1.00 96.88 343 GLU A C 1
ATOM 2753 O O . GLU A 1 343 ? 28.641 21.927 -33.862 1.00 96.88 343 GLU A O 1
ATOM 2758 N N . ARG A 1 344 ? 28.100 23.297 -32.161 1.00 95.00 344 ARG A N 1
ATOM 2759 C CA . ARG A 1 344 ? 28.373 24.543 -32.901 1.00 95.00 344 ARG A CA 1
ATOM 2760 C C . ARG A 1 344 ? 29.832 24.643 -33.331 1.00 95.00 344 ARG A C 1
ATOM 2762 O O . ARG A 1 344 ? 30.087 24.900 -34.496 1.00 95.00 344 ARG A O 1
ATOM 2769 N N . GLN A 1 345 ? 30.774 24.347 -32.433 1.00 97.12 345 GLN A N 1
ATOM 2770 C CA . GLN A 1 345 ? 32.204 24.332 -32.758 1.00 97.12 345 GLN A CA 1
ATOM 2771 C C . GLN A 1 345 ? 32.538 23.337 -33.888 1.00 97.12 345 GLN A C 1
ATOM 2773 O O . GLN A 1 345 ? 33.404 23.609 -34.717 1.00 97.12 345 GLN A O 1
ATOM 2778 N N . ILE A 1 346 ? 31.871 22.179 -33.933 1.00 95.56 346 ILE A N 1
ATOM 2779 C CA . ILE A 1 346 ? 32.022 21.191 -35.009 1.00 95.56 346 ILE A CA 1
ATOM 2780 C C . ILE A 1 346 ? 31.451 21.725 -36.328 1.00 95.56 346 ILE A C 1
ATOM 2782 O O . ILE A 1 346 ? 32.073 21.508 -37.367 1.00 95.56 346 ILE A O 1
ATOM 2786 N N . GLU A 1 347 ? 30.327 22.441 -36.301 1.00 95.50 347 GLU A N 1
ATOM 2787 C CA . GLU A 1 347 ? 29.746 23.059 -37.499 1.00 95.50 347 GLU A CA 1
ATOM 2788 C C . GLU A 1 347 ? 30.598 24.229 -38.015 1.00 95.50 347 GLU A C 1
ATOM 2790 O O . GLU A 1 347 ? 30.944 24.239 -39.193 1.00 95.50 347 GLU A O 1
ATOM 2795 N N . ASP A 1 348 ? 31.075 25.118 -37.136 1.00 95.25 348 ASP A N 1
ATOM 2796 C CA . ASP A 1 348 ? 32.025 26.193 -37.472 1.00 95.25 348 ASP A CA 1
ATOM 2797 C C . ASP A 1 348 ? 33.292 25.629 -38.156 1.00 95.25 348 ASP A C 1
ATOM 2799 O O . ASP A 1 348 ? 33.796 26.182 -39.138 1.00 95.25 348 ASP A O 1
ATOM 2803 N N . MET A 1 349 ? 33.806 24.491 -37.666 1.00 97.06 349 MET A N 1
ATOM 2804 C CA . MET A 1 349 ? 34.940 23.792 -38.285 1.00 97.06 349 MET A CA 1
ATOM 2805 C C . MET A 1 349 ? 34.581 23.155 -39.635 1.00 97.06 349 MET A C 1
ATOM 2807 O O . MET A 1 349 ? 35.412 23.180 -40.542 1.00 97.06 349 MET A O 1
ATOM 2811 N N . ARG A 1 350 ? 33.373 22.597 -39.801 1.00 95.88 350 ARG A N 1
ATOM 2812 C CA . ARG A 1 350 ? 32.904 22.046 -41.087 1.00 95.88 350 ARG A CA 1
ATOM 2813 C C . ARG A 1 350 ? 32.766 23.135 -42.142 1.00 95.88 350 ARG A C 1
ATOM 2815 O O . ARG A 1 350 ? 33.285 22.946 -43.238 1.00 95.88 350 ARG A O 1
ATOM 2822 N N . ASP A 1 351 ? 32.153 24.266 -41.804 1.00 95.94 351 ASP A N 1
ATOM 2823 C CA . ASP A 1 351 ? 32.014 25.418 -42.699 1.00 95.94 351 ASP A CA 1
ATOM 2824 C C . ASP A 1 351 ? 33.384 25.982 -43.095 1.00 95.94 351 ASP A C 1
ATOM 2826 O O . ASP A 1 351 ? 33.634 26.240 -44.275 1.00 95.94 351 ASP A O 1
ATOM 2830 N N . SER A 1 352 ? 34.313 26.104 -42.137 1.00 96.50 352 SER A N 1
ATOM 2831 C CA . SER A 1 352 ? 35.692 26.520 -42.420 1.00 96.50 352 SER A CA 1
ATOM 2832 C C . SER A 1 352 ? 36.396 25.553 -43.378 1.00 96.50 352 SER A C 1
ATOM 2834 O O . SER A 1 352 ? 36.994 25.991 -44.360 1.00 96.50 352 SER A O 1
ATOM 2836 N N . ILE A 1 353 ? 36.299 24.241 -43.134 1.00 95.81 353 ILE A N 1
ATOM 2837 C CA . ILE A 1 353 ? 36.909 23.206 -43.981 1.00 95.81 353 ILE A CA 1
ATOM 2838 C C . ILE A 1 353 ? 36.269 23.188 -45.376 1.00 95.81 353 ILE A C 1
ATOM 2840 O O . ILE A 1 353 ? 36.987 23.119 -46.372 1.00 95.81 353 ILE A O 1
ATOM 2844 N N . ASN A 1 354 ? 34.941 23.278 -45.477 1.00 96.38 354 ASN A N 1
ATOM 2845 C CA . ASN A 1 354 ? 34.242 23.306 -46.760 1.00 96.38 354 ASN A CA 1
ATOM 2846 C C . ASN A 1 354 ? 34.659 24.532 -47.587 1.00 96.38 354 ASN A C 1
ATOM 2848 O O . ASN A 1 354 ? 35.008 24.396 -48.757 1.00 96.38 354 ASN A O 1
ATOM 2852 N N . ARG A 1 355 ? 34.744 25.708 -46.956 1.00 94.88 355 ARG A N 1
ATOM 2853 C CA . ARG A 1 355 ? 35.216 26.940 -47.599 1.00 94.88 355 ARG A CA 1
ATOM 2854 C C . ARG A 1 355 ? 36.679 26.860 -48.052 1.00 94.88 355 ARG A C 1
ATOM 2856 O O . ARG A 1 355 ? 37.014 27.388 -49.111 1.00 94.88 355 ARG A O 1
ATOM 2863 N N . GLU A 1 356 ? 37.554 26.198 -47.294 1.00 95.75 356 GLU A N 1
ATOM 2864 C CA . GLU A 1 356 ? 38.929 25.917 -47.735 1.00 95.75 356 GLU A CA 1
ATOM 2865 C C . GLU A 1 356 ? 38.965 24.977 -48.950 1.00 95.75 356 GLU A C 1
ATOM 2867 O O . GLU A 1 356 ? 39.731 25.219 -49.886 1.00 95.75 356 GLU A O 1
ATOM 2872 N N . TRP A 1 357 ? 38.119 23.941 -48.985 1.00 94.69 357 TRP A N 1
ATOM 2873 C CA . TRP A 1 357 ? 37.993 23.055 -50.147 1.00 94.69 357 TRP A CA 1
ATOM 2874 C C . TRP A 1 357 ? 37.437 23.772 -51.381 1.00 94.69 357 TRP A C 1
ATOM 2876 O O . TRP A 1 357 ? 37.974 23.576 -52.469 1.00 94.69 357 TRP A O 1
ATOM 2886 N N . GLU A 1 358 ? 36.432 24.636 -51.229 1.00 95.12 358 GLU A N 1
ATOM 2887 C CA . GLU A 1 358 ? 35.891 25.472 -52.310 1.00 95.12 358 GLU A CA 1
ATOM 2888 C C . GLU A 1 358 ? 36.955 26.417 -52.884 1.00 95.12 358 GLU A C 1
ATOM 2890 O O . GLU A 1 358 ? 37.152 26.459 -54.100 1.00 95.12 358 GLU A O 1
ATOM 2895 N N . LEU A 1 359 ? 37.703 27.120 -52.024 1.00 94.75 359 LEU A N 1
ATOM 2896 C CA . LEU A 1 359 ? 38.813 27.986 -52.442 1.00 94.75 359 LEU A CA 1
ATOM 2897 C C . LEU A 1 359 ? 39.911 27.198 -53.167 1.00 94.75 359 LEU A C 1
ATOM 2899 O O . LEU A 1 359 ? 40.406 27.635 -54.206 1.00 94.75 359 LEU A O 1
ATOM 2903 N N . LYS A 1 360 ? 40.271 26.017 -52.658 1.00 96.62 360 LYS A N 1
ATOM 2904 C CA . LYS A 1 360 ? 41.288 25.145 -53.259 1.00 96.62 360 LYS A CA 1
ATOM 2905 C C . LYS A 1 360 ? 40.834 24.547 -54.593 1.00 96.62 360 LYS A C 1
ATOM 2907 O O . LYS A 1 360 ? 41.645 24.420 -55.509 1.00 96.62 360 LYS A O 1
ATOM 2912 N N . ALA A 1 361 ? 39.552 24.211 -54.727 1.00 93.69 361 ALA A N 1
ATOM 2913 C CA . ALA A 1 361 ? 38.957 23.772 -55.986 1.00 93.69 361 ALA A CA 1
ATOM 2914 C C . ALA A 1 361 ? 38.928 24.912 -57.015 1.00 93.69 361 ALA A C 1
ATOM 2916 O O . ALA A 1 361 ? 39.309 24.699 -58.164 1.00 93.69 361 ALA A O 1
ATOM 2917 N N . ALA A 1 362 ? 38.560 26.131 -56.603 1.00 94.62 362 ALA A N 1
ATOM 2918 C CA . ALA A 1 362 ? 38.600 27.316 -57.457 1.00 94.62 362 ALA A CA 1
ATOM 2919 C C . ALA A 1 362 ? 40.023 27.614 -57.962 1.00 94.62 362 ALA A C 1
ATOM 2921 O O . ALA A 1 362 ? 40.217 27.746 -59.168 1.00 94.62 362 ALA A O 1
ATOM 2922 N N . GLN A 1 363 ? 41.026 27.610 -57.075 1.00 94.94 363 GLN A N 1
ATOM 2923 C CA . GLN A 1 363 ? 42.440 27.774 -57.443 1.00 94.94 363 GLN A CA 1
ATOM 2924 C C . GLN A 1 363 ? 42.928 26.684 -58.409 1.00 94.94 363 GLN A C 1
ATOM 2926 O O . GLN A 1 363 ? 43.623 26.982 -59.377 1.00 94.94 363 GLN A O 1
ATOM 2931 N N . MET A 1 364 ? 42.547 25.421 -58.186 1.00 93.88 364 MET A N 1
ATOM 2932 C CA . MET A 1 364 ? 42.909 24.318 -59.082 1.00 93.88 364 MET A CA 1
ATOM 2933 C C . MET A 1 364 ? 42.257 24.462 -60.465 1.00 93.88 364 MET A C 1
ATOM 2935 O O . MET A 1 364 ? 42.907 24.190 -61.474 1.00 93.88 364 MET A O 1
ATOM 2939 N N . MET A 1 365 ? 40.999 24.913 -60.532 1.00 93.88 365 MET A N 1
ATOM 2940 C CA . MET A 1 365 ? 40.322 25.209 -61.799 1.00 93.88 365 MET A CA 1
ATOM 2941 C C . MET A 1 365 ? 40.959 26.398 -62.524 1.00 93.88 365 MET A C 1
ATOM 2943 O O . MET A 1 365 ? 41.168 26.315 -63.731 1.00 93.88 365 MET A O 1
ATOM 2947 N N . GLU A 1 366 ? 41.316 27.468 -61.810 1.00 93.88 366 GLU A N 1
ATOM 2948 C CA . GLU A 1 366 ? 42.014 28.632 -62.368 1.00 93.88 366 GLU A CA 1
ATOM 2949 C C . GLU A 1 366 ? 43.393 28.245 -62.925 1.00 93.88 366 GLU A C 1
ATOM 2951 O O . GLU A 1 366 ? 43.708 28.578 -64.068 1.00 93.88 366 GLU A O 1
ATOM 2956 N N . GLU A 1 367 ? 44.179 27.451 -62.188 1.00 94.50 367 GLU A N 1
ATOM 2957 C CA . GLU A 1 367 ? 45.473 26.955 -62.668 1.00 94.50 367 GLU A CA 1
ATOM 2958 C C . GLU A 1 367 ? 45.313 26.045 -63.898 1.00 94.50 367 GLU A C 1
ATOM 2960 O O . GLU A 1 367 ? 46.028 26.206 -64.891 1.00 94.50 367 GLU A O 1
ATOM 2965 N N . HIS A 1 368 ? 44.356 25.112 -63.886 1.00 94.44 368 HIS A N 1
ATOM 2966 C CA . HIS A 1 368 ? 44.072 24.271 -65.051 1.00 94.44 368 HIS A CA 1
ATOM 2967 C C . HIS A 1 368 ? 43.585 25.087 -66.256 1.00 94.44 368 HIS A C 1
ATOM 2969 O O . HIS A 1 368 ? 43.976 24.785 -67.386 1.00 94.44 368 HIS A O 1
ATOM 2975 N N . HIS A 1 369 ? 42.792 26.138 -66.046 1.00 94.88 369 HIS A N 1
ATOM 2976 C CA . HIS A 1 369 ? 42.341 27.033 -67.108 1.00 94.88 369 HIS A CA 1
ATOM 2977 C C . HIS A 1 369 ? 43.508 27.840 -67.698 1.00 94.88 369 HIS A C 1
ATOM 2979 O O . HIS A 1 369 ? 43.689 27.843 -68.915 1.00 94.88 369 HIS A O 1
ATOM 2985 N N . ALA A 1 370 ? 44.372 28.418 -66.857 1.00 94.75 370 ALA A N 1
ATOM 2986 C CA . ALA A 1 370 ? 45.576 29.131 -67.287 1.00 94.75 370 ALA A CA 1
ATOM 2987 C C . ALA A 1 370 ? 46.552 28.222 -68.059 1.00 94.75 370 ALA A C 1
ATOM 2989 O O . ALA A 1 370 ? 47.022 28.590 -69.137 1.00 94.75 370 ALA A O 1
ATOM 2990 N N . ARG A 1 371 ? 46.796 26.995 -67.569 1.00 95.00 371 ARG A N 1
ATOM 2991 C CA . ARG A 1 371 ? 47.575 25.966 -68.286 1.00 95.00 371 ARG A CA 1
ATOM 2992 C C . ARG A 1 371 ? 46.945 25.615 -69.639 1.00 95.00 371 ARG A C 1
ATOM 2994 O O . ARG A 1 371 ? 47.668 25.462 -70.618 1.00 95.00 371 ARG A O 1
ATOM 3001 N N . THR A 1 372 ? 45.616 25.522 -69.713 1.00 93.81 372 THR A N 1
ATOM 3002 C CA . THR A 1 372 ? 44.888 25.229 -70.962 1.00 93.81 372 THR A CA 1
ATOM 3003 C C . THR A 1 372 ? 45.023 26.369 -71.973 1.00 93.81 372 THR A C 1
ATOM 3005 O O . THR A 1 372 ? 45.319 26.107 -73.134 1.00 93.81 372 THR A O 1
ATOM 3008 N N . ILE A 1 373 ? 44.898 27.630 -71.540 1.00 93.38 373 ILE A N 1
ATOM 3009 C CA . ILE A 1 373 ? 45.115 28.811 -72.395 1.00 93.38 373 ILE A CA 1
ATOM 3010 C C . ILE A 1 373 ? 46.554 28.845 -72.926 1.00 93.38 373 ILE A C 1
ATOM 3012 O O . ILE A 1 373 ? 46.755 29.032 -74.123 1.00 93.38 373 ILE A O 1
ATOM 3016 N N . HIS A 1 374 ? 47.553 28.606 -72.072 1.00 94.06 374 HIS A N 1
ATOM 3017 C CA . HIS A 1 374 ? 48.958 28.560 -72.491 1.00 94.06 374 HIS A CA 1
ATOM 3018 C C . HIS A 1 374 ? 49.227 27.426 -73.499 1.00 94.06 374 HIS A C 1
ATOM 3020 O O . HIS A 1 374 ? 49.956 27.614 -74.472 1.00 94.06 374 HIS A O 1
ATOM 3026 N N . LEU A 1 375 ? 48.644 26.240 -73.292 1.00 94.69 375 LEU A N 1
ATOM 3027 C CA . LEU A 1 375 ? 48.755 25.129 -74.242 1.00 94.69 375 LEU A CA 1
ATOM 3028 C C . LEU A 1 375 ? 48.073 25.445 -75.580 1.00 94.69 375 LEU A C 1
ATOM 3030 O O . LEU A 1 375 ? 48.641 25.129 -76.622 1.00 94.69 375 LEU A O 1
ATOM 3034 N N . GLN A 1 376 ? 46.917 26.112 -75.565 1.00 94.50 376 GLN A N 1
ATOM 3035 C CA . GLN A 1 376 ? 46.239 26.569 -76.780 1.00 94.50 376 GLN A CA 1
ATOM 3036 C C . GLN A 1 376 ? 47.108 27.575 -77.553 1.00 94.50 376 GLN A C 1
ATOM 3038 O O . GLN A 1 376 ? 47.391 27.354 -78.724 1.00 94.50 376 GLN A O 1
ATOM 3043 N N . GLN A 1 377 ? 47.644 28.599 -76.879 1.00 94.00 377 GLN A N 1
ATOM 3044 C CA . GLN A 1 377 ? 48.563 29.579 -77.480 1.00 94.00 377 GLN A CA 1
ATOM 3045 C C . GLN A 1 377 ? 49.818 28.927 -78.088 1.00 94.00 377 GLN A C 1
ATOM 3047 O O . GLN A 1 377 ? 50.261 29.322 -79.167 1.00 94.00 377 GLN A O 1
ATOM 3052 N N . ALA A 1 378 ? 50.377 27.906 -77.430 1.00 93.44 378 ALA A N 1
ATOM 3053 C CA . ALA A 1 378 ? 51.502 27.144 -77.968 1.00 93.44 378 ALA A CA 1
ATOM 3054 C C . ALA A 1 378 ? 51.113 26.327 -79.215 1.00 93.44 378 ALA A C 1
ATOM 3056 O O . ALA A 1 378 ? 51.863 26.309 -80.189 1.00 93.44 378 ALA A O 1
ATOM 3057 N N . VAL A 1 379 ? 49.940 25.681 -79.217 1.00 92.62 379 VAL A N 1
ATOM 3058 C CA . VAL A 1 379 ? 49.402 24.958 -80.384 1.00 92.62 379 VAL A CA 1
ATOM 3059 C C . VAL A 1 379 ? 49.157 25.905 -81.560 1.00 92.62 379 VAL A C 1
ATOM 3061 O O . VAL A 1 379 ? 49.528 25.576 -82.686 1.00 92.62 379 VAL A O 1
ATOM 3064 N N . ASP A 1 380 ? 48.591 27.083 -81.312 1.00 93.75 380 ASP A N 1
ATOM 3065 C CA . ASP A 1 380 ? 48.315 28.078 -82.349 1.00 93.75 380 ASP A CA 1
ATOM 3066 C C . ASP A 1 380 ? 49.618 28.619 -82.960 1.00 93.75 380 ASP A C 1
ATOM 3068 O O . ASP A 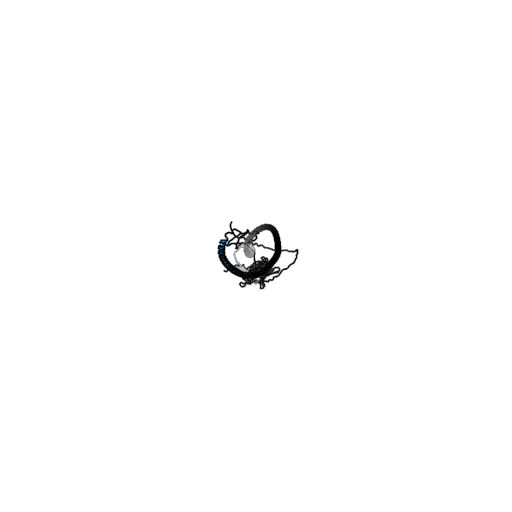1 380 ? 49.775 28.594 -84.180 1.00 93.75 380 ASP A O 1
ATOM 3072 N N . SER A 1 381 ? 50.616 28.956 -82.136 1.00 93.25 381 SER A N 1
ATOM 3073 C CA . SER A 1 381 ? 51.947 29.368 -82.611 1.00 93.25 381 SER A CA 1
ATOM 3074 C C . SER A 1 381 ? 52.676 28.266 -83.402 1.00 93.25 381 SER A C 1
ATOM 3076 O O . SER A 1 381 ? 53.291 28.544 -84.435 1.00 93.25 381 SER A O 1
ATOM 3078 N N . PHE A 1 382 ? 52.565 26.994 -82.993 1.00 94.62 382 PHE A N 1
ATOM 3079 C CA . PHE A 1 382 ? 53.093 25.875 -83.785 1.00 94.62 382 PHE A CA 1
ATOM 3080 C C . PHE A 1 382 ? 52.348 25.684 -85.116 1.00 94.62 382 PHE A C 1
ATOM 3082 O O . PHE A 1 382 ? 52.971 25.277 -86.097 1.00 94.62 382 PHE A O 1
ATOM 3089 N N . ASN A 1 383 ? 51.046 25.980 -85.185 1.00 92.25 383 ASN A N 1
ATOM 3090 C CA . ASN A 1 383 ? 50.290 25.950 -86.440 1.00 92.25 383 ASN A CA 1
ATOM 3091 C C . ASN A 1 383 ? 50.691 27.098 -87.383 1.00 92.25 383 ASN A C 1
ATOM 3093 O O . ASN A 1 383 ? 50.840 26.856 -88.581 1.00 92.25 383 ASN A O 1
ATOM 3097 N N . GLU A 1 384 ? 50.931 28.306 -86.864 1.00 93.12 384 GLU A N 1
ATOM 3098 C CA . GLU A 1 384 ? 51.437 29.445 -87.646 1.00 93.12 384 GLU A CA 1
ATOM 3099 C C . GLU A 1 384 ? 52.805 29.141 -88.278 1.00 93.12 384 GLU A C 1
ATOM 3101 O O . GLU A 1 384 ? 52.965 29.259 -89.496 1.00 93.12 384 GLU A O 1
ATOM 3106 N N . GLU A 1 385 ? 53.782 28.676 -87.490 1.00 93.38 385 GLU A N 1
ATOM 3107 C CA . GLU A 1 385 ? 55.119 28.348 -88.010 1.00 93.38 385 GLU A CA 1
ATOM 3108 C C . GLU A 1 385 ? 55.083 27.141 -88.967 1.00 93.38 385 GLU A C 1
ATOM 3110 O O . GLU A 1 385 ? 55.791 27.118 -89.973 1.00 93.38 385 GLU A O 1
ATOM 3115 N N . LYS A 1 386 ? 54.201 26.161 -88.732 1.00 93.62 386 LYS A N 1
ATOM 3116 C CA . LYS A 1 386 ? 53.973 25.034 -89.651 1.00 93.62 386 LYS A CA 1
ATOM 3117 C C . LYS A 1 386 ? 53.452 25.493 -91.015 1.00 93.62 386 LYS A C 1
ATOM 3119 O O . LYS A 1 386 ? 53.962 25.038 -92.040 1.00 93.62 386 LYS A O 1
ATOM 3124 N N . GLU A 1 387 ? 52.451 26.371 -91.056 1.00 93.00 387 GLU A N 1
ATOM 3125 C CA . GLU A 1 387 ? 51.908 26.890 -92.319 1.00 93.00 387 GLU A CA 1
ATOM 3126 C C . GLU A 1 387 ? 52.901 27.838 -93.018 1.00 93.00 387 GLU A C 1
ATOM 3128 O O . GLU A 1 387 ? 53.026 27.805 -94.244 1.00 93.00 387 GLU A O 1
ATOM 3133 N N . ARG A 1 388 ? 53.715 28.582 -92.257 1.00 94.12 388 ARG A N 1
ATOM 3134 C CA . ARG A 1 388 ? 54.855 29.354 -92.779 1.00 94.12 388 ARG A CA 1
ATOM 3135 C C . ARG A 1 388 ? 55.900 28.461 -93.460 1.00 94.12 388 ARG A C 1
ATOM 3137 O O . ARG A 1 388 ? 56.264 28.725 -94.605 1.00 94.12 388 ARG A O 1
ATOM 3144 N N . ILE A 1 389 ? 56.353 27.393 -92.798 1.00 94.12 389 ILE A N 1
ATOM 3145 C CA . ILE A 1 389 ? 57.317 26.423 -93.358 1.00 94.12 389 ILE A CA 1
ATOM 3146 C C . ILE A 1 389 ? 56.731 25.734 -94.600 1.00 94.12 389 ILE A C 1
ATOM 3148 O O . ILE A 1 389 ? 57.421 25.553 -95.601 1.00 94.12 389 ILE A O 1
ATOM 3152 N N . LYS A 1 390 ? 55.440 25.394 -94.580 1.00 93.69 390 LYS A N 1
ATOM 3153 C CA . LYS A 1 390 ? 54.718 24.820 -95.724 1.00 93.69 390 LYS A CA 1
ATOM 3154 C C . LYS A 1 390 ? 54.674 25.772 -96.926 1.00 93.69 390 LYS A C 1
ATOM 3156 O O . LYS A 1 390 ? 54.988 25.341 -98.031 1.00 93.69 390 LYS A O 1
ATOM 3161 N N . SER A 1 391 ? 54.391 27.058 -96.714 1.00 92.31 391 SER A N 1
ATOM 3162 C CA . SER A 1 391 ? 54.439 28.086 -97.768 1.00 92.31 391 SER A CA 1
ATOM 3163 C C . SER A 1 391 ? 55.864 28.313 -98.309 1.00 92.31 391 SER A C 1
ATOM 3165 O O . SER A 1 391 ? 56.056 28.511 -99.512 1.00 92.31 391 SER A O 1
ATOM 3167 N N . GLN A 1 392 ? 56.892 28.197 -97.459 1.00 94.12 392 GLN A N 1
ATOM 3168 C CA . GLN A 1 392 ? 58.291 28.192 -97.903 1.00 94.12 392 GLN A CA 1
ATOM 3169 C C . GLN A 1 392 ? 58.621 26.964 -98.766 1.00 94.12 392 GLN A C 1
ATOM 3171 O O . GLN A 1 392 ? 59.245 27.123 -99.812 1.00 94.12 392 GLN A O 1
ATOM 3176 N N . MET A 1 393 ? 58.174 25.761 -98.386 1.00 92.00 393 MET A N 1
ATOM 3177 C CA . MET A 1 393 ? 58.346 24.551 -99.205 1.00 92.00 393 MET A CA 1
ATOM 3178 C C . MET A 1 393 ? 57.618 24.653 -100.551 1.00 92.00 393 MET A C 1
ATOM 3180 O O . MET A 1 393 ? 58.177 24.267 -101.570 1.00 92.00 393 MET A O 1
ATOM 3184 N N . GLU A 1 394 ? 56.407 25.210 -100.582 1.00 93.44 394 GLU A N 1
ATOM 3185 C CA . GLU A 1 394 ? 55.656 25.457 -101.820 1.00 93.44 394 GLU A CA 1
ATOM 3186 C C . GLU A 1 394 ? 56.393 26.443 -102.744 1.00 93.44 394 GLU A C 1
ATOM 3188 O O . GLU A 1 394 ? 56.563 26.174 -103.933 1.00 93.44 394 GLU A O 1
ATOM 3193 N N . THR A 1 395 ? 56.944 27.524 -102.179 1.00 93.12 395 THR A N 1
ATOM 3194 C CA . THR A 1 395 ? 57.776 28.495 -102.912 1.00 93.12 395 THR A CA 1
ATOM 3195 C C . THR A 1 395 ? 59.053 27.853 -103.470 1.00 93.12 395 THR A C 1
ATOM 3197 O O . THR A 1 395 ? 59.409 28.088 -104.625 1.00 93.12 395 THR A O 1
ATOM 3200 N N . LEU A 1 396 ? 59.740 27.025 -102.676 1.00 93.25 396 LEU A N 1
ATOM 3201 C CA . LEU A 1 396 ? 60.956 26.316 -103.093 1.00 93.25 396 LEU A CA 1
ATOM 3202 C C . LEU A 1 396 ? 60.669 25.254 -104.162 1.00 93.25 396 LEU A C 1
ATOM 3204 O O . LEU A 1 396 ? 61.430 25.148 -105.118 1.00 93.25 396 LEU A O 1
ATOM 3208 N N . ASN A 1 397 ? 59.559 24.520 -104.059 1.00 92.94 397 ASN A N 1
ATOM 3209 C CA . ASN A 1 397 ? 59.129 23.575 -105.093 1.00 92.94 397 ASN A CA 1
ATOM 3210 C C . ASN A 1 397 ? 58.824 24.293 -106.415 1.00 92.94 397 ASN A C 1
ATOM 3212 O O . ASN A 1 397 ? 59.244 23.824 -107.469 1.00 92.94 397 ASN A O 1
ATOM 3216 N N . GLY A 1 398 ? 58.174 25.462 -106.359 1.00 92.25 398 GLY A N 1
ATOM 3217 C CA . GLY A 1 398 ? 57.990 26.324 -107.528 1.00 92.25 398 GLY A CA 1
ATOM 3218 C C . GLY A 1 398 ? 59.323 26.726 -108.166 1.00 92.25 398 GLY A C 1
ATOM 3219 O O . GLY A 1 398 ? 59.478 26.593 -109.372 1.00 92.25 398 GLY A O 1
ATOM 3220 N N . GLN A 1 399 ? 60.315 27.135 -107.364 1.00 93.81 399 GLN A N 1
ATOM 3221 C CA . GLN A 1 399 ? 61.663 27.461 -107.855 1.00 93.81 399 GLN A CA 1
ATOM 3222 C C . GLN A 1 399 ? 62.405 26.253 -108.443 1.00 93.81 399 GLN A C 1
ATOM 3224 O O . GLN A 1 399 ? 63.117 26.413 -109.431 1.00 93.81 399 GLN A O 1
ATOM 3229 N N . ILE A 1 400 ? 62.245 25.056 -107.869 1.00 92.81 400 ILE A N 1
ATOM 3230 C CA . ILE A 1 400 ? 62.825 23.814 -108.400 1.00 92.81 400 ILE A CA 1
ATOM 3231 C C . ILE A 1 400 ? 62.239 23.503 -109.780 1.00 92.81 400 ILE A C 1
ATOM 3233 O O . ILE A 1 400 ? 62.999 23.223 -110.704 1.00 92.81 400 ILE A O 1
ATOM 3237 N N . GLU A 1 401 ? 60.923 23.625 -109.959 1.00 92.50 401 GLU A N 1
ATOM 3238 C CA . GLU A 1 401 ? 60.284 23.394 -111.258 1.00 92.50 401 GLU A CA 1
ATOM 3239 C C . GLU A 1 401 ? 60.708 24.445 -112.299 1.00 92.50 401 GLU A C 1
ATOM 3241 O O . GLU A 1 401 ? 61.089 24.105 -113.419 1.00 92.50 401 GLU A O 1
ATOM 3246 N N . ASP A 1 402 ? 60.781 25.715 -111.894 1.00 93.12 402 ASP A N 1
ATOM 3247 C CA . ASP A 1 402 ? 61.290 26.823 -112.711 1.00 93.12 402 ASP A CA 1
ATOM 3248 C C . ASP A 1 402 ? 62.758 26.625 -113.145 1.00 93.12 402 ASP A C 1
ATOM 3250 O O . ASP A 1 402 ? 63.184 27.171 -114.167 1.00 93.12 402 ASP A O 1
ATOM 3254 N N . ILE A 1 403 ? 63.553 25.886 -112.363 1.00 94.38 403 ILE A N 1
ATOM 3255 C CA . ILE A 1 403 ? 64.942 25.514 -112.673 1.00 94.38 403 ILE A CA 1
ATOM 3256 C C . ILE A 1 403 ? 64.984 24.265 -113.562 1.00 94.38 403 ILE A C 1
ATOM 3258 O O . ILE A 1 403 ? 65.750 24.256 -114.524 1.00 94.38 403 ILE A O 1
ATOM 3262 N N . ASN A 1 404 ? 64.143 23.257 -113.310 1.00 93.06 404 ASN A N 1
ATOM 3263 C CA . ASN A 1 404 ? 64.019 22.059 -114.148 1.00 93.06 404 ASN A CA 1
ATOM 3264 C C . ASN A 1 404 ? 63.635 22.424 -115.589 1.00 93.06 404 ASN A C 1
ATOM 3266 O O . ASN A 1 404 ? 64.268 21.951 -116.533 1.00 93.06 404 ASN A O 1
ATOM 3270 N N . ILE A 1 405 ? 62.653 23.317 -115.765 1.00 91.62 405 ILE A N 1
ATOM 3271 C CA . ILE A 1 405 ? 62.230 23.825 -117.079 1.00 91.62 405 ILE A CA 1
ATOM 3272 C C . ILE A 1 405 ? 63.415 24.477 -117.804 1.00 91.62 405 ILE A C 1
ATOM 3274 O O . ILE A 1 405 ? 63.741 24.079 -118.920 1.00 91.62 405 ILE A O 1
ATOM 3278 N N . LYS A 1 406 ? 64.124 25.406 -117.148 1.00 93.75 406 LYS A N 1
ATOM 3279 C CA . LYS A 1 406 ? 65.296 26.082 -117.735 1.00 93.75 406 LYS A CA 1
ATOM 3280 C C . LYS A 1 406 ? 66.447 25.116 -118.027 1.00 93.75 406 LYS A C 1
ATOM 3282 O O . LYS A 1 406 ? 67.147 25.290 -119.019 1.00 93.75 406 LYS A O 1
ATOM 3287 N N . ASN A 1 407 ? 66.651 24.089 -117.200 1.00 93.25 407 ASN A N 1
ATOM 3288 C CA . ASN A 1 407 ? 67.664 23.067 -117.456 1.00 93.25 407 ASN A CA 1
ATOM 3289 C C . ASN A 1 407 ? 67.323 22.244 -118.709 1.00 93.25 407 ASN A C 1
ATOM 3291 O O . ASN A 1 407 ? 68.195 22.044 -119.548 1.00 93.25 407 ASN A O 1
ATOM 3295 N N . ASN A 1 408 ? 66.055 21.860 -118.890 1.00 92.06 408 ASN A N 1
ATOM 3296 C CA . ASN A 1 408 ? 65.586 21.189 -120.105 1.00 92.06 408 ASN A CA 1
ATOM 3297 C C . ASN A 1 408 ? 65.747 22.083 -121.352 1.00 92.06 408 ASN A C 1
ATOM 3299 O O . ASN A 1 408 ? 66.257 21.620 -122.371 1.00 92.06 408 ASN A O 1
ATOM 3303 N N . GLU A 1 409 ? 65.401 23.375 -121.263 1.00 93.31 409 GLU A N 1
ATOM 3304 C CA . GLU A 1 409 ? 65.639 24.356 -122.339 1.00 93.31 409 GLU A CA 1
ATOM 3305 C C . GLU A 1 409 ? 67.130 24.462 -122.710 1.00 93.31 409 GLU A C 1
ATOM 3307 O O . GLU A 1 409 ? 67.477 24.514 -123.893 1.00 93.31 409 GLU A O 1
ATOM 3312 N N . TYR A 1 410 ? 68.032 24.473 -121.720 1.00 93.06 410 TYR A N 1
ATOM 3313 C CA . TYR A 1 410 ? 69.475 24.472 -121.970 1.00 93.06 410 TYR A CA 1
ATOM 3314 C C . TYR A 1 410 ? 69.970 23.145 -122.553 1.00 93.06 410 TYR A C 1
ATOM 3316 O O . TYR A 1 410 ? 70.792 23.171 -123.467 1.00 93.06 410 TYR A O 1
ATOM 3324 N N . GLU A 1 411 ? 69.474 21.998 -122.088 1.00 93.38 411 GLU A N 1
ATOM 3325 C CA . GLU A 1 411 ? 69.819 20.693 -122.656 1.00 93.38 411 GLU A CA 1
ATOM 3326 C C . GLU A 1 411 ? 69.399 20.571 -124.123 1.00 93.38 411 GLU A C 1
ATOM 3328 O O . GLU A 1 411 ? 70.191 20.112 -124.946 1.00 93.38 411 GLU A O 1
ATOM 3333 N N . ASP A 1 412 ? 68.187 20.996 -124.480 1.00 91.12 412 ASP A N 1
ATOM 3334 C CA . ASP A 1 412 ? 67.714 20.962 -125.868 1.00 91.12 412 ASP A CA 1
ATOM 3335 C C . ASP A 1 412 ? 68.488 21.941 -126.757 1.00 91.12 412 ASP A C 1
ATOM 3337 O O . ASP A 1 412 ? 68.861 21.597 -127.882 1.00 91.12 412 ASP A O 1
ATOM 3341 N N . ARG A 1 413 ? 68.867 23.107 -126.225 1.00 92.88 413 ARG A N 1
ATOM 3342 C CA . ARG A 1 413 ? 69.762 24.045 -126.915 1.00 92.88 413 ARG A CA 1
ATOM 3343 C C . ARG A 1 413 ? 71.182 23.495 -127.091 1.00 92.88 413 ARG A C 1
ATOM 3345 O O . ARG A 1 413 ? 71.814 23.747 -128.115 1.00 92.88 413 ARG A O 1
ATOM 3352 N N . ILE A 1 414 ? 71.686 22.710 -126.138 1.00 91.31 414 ILE A N 1
ATOM 3353 C CA . ILE A 1 414 ? 72.963 21.989 -126.264 1.00 91.31 414 ILE A CA 1
ATOM 3354 C C . ILE A 1 414 ? 72.854 20.893 -127.337 1.00 91.31 414 ILE A C 1
ATOM 3356 O O . ILE A 1 414 ? 73.763 20.760 -128.156 1.00 91.31 414 ILE A O 1
ATOM 3360 N N . LYS A 1 415 ? 71.738 20.151 -127.400 1.00 90.81 415 LYS A N 1
ATOM 3361 C CA . LYS A 1 415 ? 71.467 19.164 -128.465 1.00 90.81 415 LYS A CA 1
ATOM 3362 C C . LYS A 1 415 ? 71.453 19.842 -129.845 1.00 90.81 415 LYS A C 1
ATOM 3364 O O . LYS A 1 415 ? 72.148 19.373 -130.745 1.00 90.81 415 LYS A O 1
ATOM 3369 N N . GLU A 1 416 ? 70.763 20.976 -129.993 1.00 91.62 416 GLU A N 1
ATOM 3370 C CA . GLU A 1 416 ? 70.753 21.784 -131.225 1.00 91.62 416 GLU A CA 1
ATOM 3371 C C . GLU A 1 416 ? 72.165 22.251 -131.625 1.00 91.62 416 GLU A C 1
ATOM 3373 O O . GLU A 1 416 ? 72.598 22.032 -132.761 1.00 91.62 416 GLU A O 1
ATOM 3378 N N . MET A 1 417 ? 72.923 22.844 -130.696 1.00 91.56 417 MET A N 1
ATOM 3379 C CA . MET A 1 417 ? 74.277 23.330 -130.985 1.00 91.56 417 MET A CA 1
ATOM 3380 C C . MET A 1 417 ? 75.262 22.202 -131.321 1.00 91.56 417 MET A C 1
ATOM 3382 O O . MET A 1 417 ? 76.124 22.400 -132.176 1.00 91.56 417 MET A O 1
ATOM 3386 N N . ASN A 1 418 ? 75.115 21.012 -130.733 1.00 92.81 418 ASN A N 1
ATOM 3387 C CA . ASN A 1 418 ? 75.918 19.837 -131.087 1.00 92.81 418 ASN A CA 1
ATOM 3388 C C . ASN A 1 418 ? 75.606 19.322 -132.505 1.00 92.81 418 ASN A C 1
ATOM 3390 O O . ASN A 1 418 ? 76.525 18.952 -133.238 1.00 92.81 418 ASN A O 1
ATOM 3394 N N . VAL A 1 419 ? 74.337 19.351 -132.933 1.00 90.12 419 VAL A N 1
ATOM 3395 C CA . VAL A 1 419 ? 73.955 19.034 -134.323 1.00 90.12 419 VAL A CA 1
ATOM 3396 C C . VAL A 1 419 ? 74.539 20.064 -135.295 1.00 90.12 419 VAL A C 1
ATOM 3398 O O . VAL A 1 419 ? 75.111 19.683 -136.317 1.00 90.12 419 VAL A O 1
ATOM 3401 N N . LEU A 1 420 ? 74.465 21.358 -134.967 1.00 92.44 420 LEU A N 1
ATOM 3402 C CA . LEU A 1 420 ? 75.062 22.428 -135.775 1.00 92.44 420 LEU A CA 1
ATOM 3403 C C . LEU A 1 420 ? 76.593 22.320 -135.859 1.00 92.44 420 LEU A C 1
ATOM 3405 O O . LEU A 1 420 ? 77.147 22.526 -136.937 1.00 92.44 420 LEU A O 1
ATOM 3409 N N . LEU A 1 421 ? 77.274 21.962 -134.765 1.00 90.44 421 LEU A N 1
ATOM 3410 C CA . LEU A 1 421 ? 78.716 21.689 -134.760 1.00 90.44 421 LEU A CA 1
ATOM 3411 C C . LEU A 1 421 ? 79.060 20.522 -135.687 1.00 90.44 421 LEU A C 1
ATOM 3413 O O . LEU A 1 421 ? 79.855 20.705 -136.603 1.00 90.44 421 LEU A O 1
ATOM 3417 N N . SER A 1 422 ? 78.388 19.374 -135.551 1.00 90.12 422 SER A N 1
ATOM 3418 C CA . SER A 1 422 ? 78.623 18.212 -136.421 1.00 90.12 422 SER A CA 1
ATOM 3419 C C . SER A 1 422 ? 78.394 18.526 -137.908 1.00 90.12 422 SER A C 1
ATOM 3421 O O . SER A 1 422 ? 79.186 18.119 -138.759 1.00 90.12 422 SER A O 1
ATOM 3423 N N . GLN A 1 423 ? 77.369 19.319 -138.243 1.00 90.00 423 GLN A N 1
ATOM 3424 C CA . GLN A 1 423 ? 77.156 19.807 -139.612 1.00 90.00 423 GLN A CA 1
ATOM 3425 C C . GLN A 1 423 ? 78.296 20.715 -140.103 1.00 90.00 423 GLN A C 1
ATOM 3427 O O . GLN A 1 423 ? 78.684 20.635 -141.271 1.00 90.00 423 GLN A O 1
ATOM 3432 N N . LYS A 1 424 ? 78.849 21.574 -139.236 1.00 90.44 424 LYS A N 1
ATOM 3433 C CA . LYS A 1 424 ? 79.992 22.432 -139.579 1.00 90.44 424 LYS A CA 1
ATOM 3434 C C . LYS A 1 424 ? 81.285 21.642 -139.728 1.00 90.44 424 LYS A C 1
ATOM 3436 O O . LYS A 1 424 ? 81.987 21.887 -140.702 1.00 90.44 424 LYS A O 1
ATOM 3441 N N . ASP A 1 425 ? 81.561 20.680 -138.857 1.00 91.94 425 ASP A N 1
ATOM 3442 C CA . ASP A 1 425 ? 82.751 19.828 -138.943 1.00 91.94 425 ASP A CA 1
ATOM 3443 C C . ASP A 1 425 ? 82.739 18.971 -140.218 1.00 91.94 425 ASP A C 1
ATOM 3445 O O . ASP A 1 425 ? 83.745 18.912 -140.927 1.00 91.94 425 ASP A O 1
ATOM 3449 N N . ASN A 1 426 ? 81.583 18.404 -140.588 1.00 88.44 426 ASN A N 1
ATOM 3450 C CA . ASN A 1 426 ? 81.412 17.703 -141.865 1.00 88.44 426 ASN A CA 1
ATOM 3451 C C . ASN A 1 426 ? 81.705 18.626 -143.063 1.00 88.44 426 ASN A C 1
ATOM 3453 O O . ASN A 1 426 ? 82.500 18.275 -143.933 1.00 88.44 426 ASN A O 1
ATOM 3457 N N . SER A 1 427 ? 81.132 19.835 -143.077 1.00 88.62 427 SER A N 1
ATOM 3458 C CA . SER A 1 427 ? 81.333 20.806 -144.163 1.00 88.62 427 SER A CA 1
ATOM 3459 C C . SER A 1 427 ? 82.774 21.350 -144.226 1.00 88.62 427 SER A C 1
ATOM 3461 O O . SER A 1 427 ? 83.308 21.592 -145.308 1.00 88.62 427 SER A O 1
ATOM 3463 N N . ILE A 1 428 ? 83.456 21.477 -143.082 1.00 88.25 428 ILE A N 1
ATOM 3464 C CA . ILE A 1 428 ? 84.897 21.772 -143.008 1.00 88.25 428 ILE A CA 1
ATOM 3465 C C . ILE A 1 428 ? 85.719 20.603 -143.574 1.00 88.25 428 ILE A C 1
ATOM 3467 O O . ILE A 1 428 ? 86.704 20.838 -144.276 1.00 88.25 428 ILE A O 1
ATOM 3471 N N . GLY A 1 429 ? 85.306 19.356 -143.328 1.00 86.38 429 GLY A N 1
ATOM 3472 C CA . GLY A 1 429 ? 85.900 18.158 -143.925 1.00 86.38 429 GLY A CA 1
ATOM 3473 C C . GLY A 1 429 ? 85.793 18.141 -145.453 1.00 86.38 429 GLY A C 1
ATOM 3474 O O . GLY A 1 429 ? 86.802 17.950 -146.134 1.00 86.38 429 GLY A O 1
ATOM 3475 N N . GLU A 1 430 ? 84.604 18.417 -145.996 1.00 87.31 430 GLU A N 1
ATOM 3476 C CA . GLU A 1 430 ? 84.353 18.537 -147.442 1.00 87.31 430 GLU A CA 1
ATOM 3477 C C . GLU A 1 430 ? 85.244 19.612 -148.087 1.00 87.31 430 GLU A C 1
ATOM 3479 O O . GLU A 1 430 ? 85.975 19.331 -149.043 1.00 87.31 430 GLU A O 1
ATOM 3484 N N . LEU A 1 431 ? 85.270 20.821 -147.511 1.00 86.75 431 LEU A N 1
ATOM 3485 C CA . LEU A 1 431 ? 86.136 21.918 -147.959 1.00 86.75 431 LEU A CA 1
ATOM 3486 C C . LEU A 1 431 ? 87.630 21.564 -147.842 1.00 86.75 431 LEU A C 1
ATOM 3488 O O . LEU A 1 431 ? 88.429 21.950 -148.695 1.00 86.75 431 LEU A O 1
ATOM 3492 N N . GLY A 1 432 ? 88.027 20.800 -146.822 1.00 89.25 432 GLY A N 1
ATOM 3493 C CA . GLY A 1 432 ? 89.392 20.297 -146.659 1.00 89.25 432 GLY A CA 1
ATOM 3494 C C . GLY A 1 432 ? 89.823 19.359 -147.792 1.00 89.25 432 GLY A C 1
ATOM 3495 O O . GLY A 1 432 ? 90.939 19.485 -148.309 1.00 89.25 432 GLY A O 1
ATOM 3496 N N . VAL A 1 433 ? 88.927 18.466 -148.228 1.00 87.44 433 VAL A N 1
ATOM 3497 C CA . VAL A 1 433 ? 89.146 17.581 -149.385 1.00 87.44 433 VAL A CA 1
ATOM 3498 C C . VAL A 1 433 ? 89.246 18.392 -150.679 1.00 87.44 433 VAL A C 1
ATOM 3500 O O . VAL A 1 433 ? 90.193 18.194 -151.444 1.00 87.44 433 VAL A O 1
ATOM 3503 N N . GLU A 1 434 ? 88.340 19.348 -150.906 1.00 87.81 434 GLU A N 1
ATOM 3504 C CA . GLU A 1 434 ? 88.373 20.220 -152.089 1.00 87.81 434 GLU A CA 1
ATOM 3505 C C . GLU A 1 434 ? 89.661 21.066 -152.151 1.00 87.81 434 GLU A C 1
ATOM 3507 O O . GLU A 1 434 ? 90.267 21.231 -153.217 1.00 87.81 434 GLU A O 1
ATOM 3512 N N . ILE A 1 435 ? 90.154 21.536 -151.002 1.00 87.44 435 ILE A N 1
ATOM 3513 C CA . ILE A 1 435 ? 91.415 22.277 -150.894 1.00 87.44 435 ILE A CA 1
ATOM 3514 C C . ILE A 1 435 ? 92.631 21.403 -151.248 1.00 87.44 435 ILE A C 1
ATOM 3516 O O . ILE A 1 435 ? 93.505 21.875 -151.981 1.00 87.44 435 ILE A O 1
ATOM 3520 N N . GLU A 1 436 ? 92.732 20.147 -150.793 1.00 87.25 436 GLU A N 1
ATOM 3521 C CA . GLU A 1 436 ? 93.841 19.268 -151.219 1.00 87.25 436 GLU A CA 1
ATOM 3522 C C . GLU A 1 436 ? 93.704 18.791 -152.673 1.00 87.25 436 GLU A C 1
ATOM 3524 O O . GLU A 1 436 ? 94.715 18.715 -153.373 1.00 87.25 436 GLU A O 1
ATOM 3529 N N . GLU A 1 437 ? 92.491 18.566 -153.188 1.00 86.44 437 GLU A N 1
ATOM 3530 C CA . GLU A 1 437 ? 92.227 18.386 -154.626 1.00 86.44 437 GLU A CA 1
ATOM 3531 C C . GLU A 1 437 ? 92.767 19.574 -155.444 1.00 86.44 437 GLU A C 1
ATOM 3533 O O . GLU A 1 437 ? 93.494 19.391 -156.426 1.00 86.44 437 GLU A O 1
ATOM 3538 N N . SER A 1 438 ? 92.449 20.801 -155.023 1.00 84.12 438 SER A N 1
ATOM 3539 C CA . SER A 1 438 ? 92.879 22.043 -155.669 1.00 84.12 438 SER A CA 1
ATOM 3540 C C . SER A 1 438 ? 94.400 22.224 -155.600 1.00 84.12 438 SER A C 1
ATOM 3542 O O . SER A 1 438 ? 95.052 22.429 -156.628 1.00 84.12 438 SER A O 1
ATOM 3544 N N . LYS A 1 439 ? 95.019 22.008 -154.430 1.00 88.69 439 LYS A N 1
ATOM 3545 C CA . LYS A 1 439 ? 96.486 21.984 -154.279 1.00 88.69 439 LYS A CA 1
ATOM 3546 C C . LYS A 1 439 ? 97.137 20.906 -155.150 1.00 88.69 439 LYS A C 1
ATOM 3548 O O . LYS A 1 439 ? 98.194 21.154 -155.724 1.00 88.69 439 LYS A O 1
ATOM 3553 N N . LYS A 1 440 ? 96.541 19.718 -155.287 1.00 85.31 440 LYS A N 1
ATOM 3554 C CA . LYS A 1 440 ? 97.055 18.617 -156.124 1.00 85.31 440 LYS A CA 1
ATOM 3555 C C . LYS A 1 440 ? 96.997 18.971 -157.615 1.00 85.31 440 LYS A C 1
ATOM 3557 O O . LYS A 1 440 ? 97.973 18.729 -158.327 1.00 85.31 440 LYS A O 1
ATOM 3562 N N . LYS A 1 441 ? 95.917 19.621 -158.069 1.00 83.12 441 LYS A N 1
ATOM 3563 C CA . LYS A 1 441 ? 95.792 20.208 -159.420 1.00 83.12 441 LYS A CA 1
ATOM 3564 C C . LYS A 1 441 ? 96.858 21.293 -159.647 1.00 83.12 441 LYS A C 1
ATOM 3566 O O . LYS A 1 441 ? 97.591 21.222 -160.632 1.00 83.12 441 LYS A O 1
ATOM 3571 N N . MET A 1 442 ? 97.036 22.208 -158.693 1.00 84.62 442 MET A N 1
ATOM 3572 C CA . MET A 1 442 ? 98.025 23.295 -158.742 1.00 84.62 442 MET A CA 1
ATOM 3573 C C . MET A 1 442 ? 99.481 22.790 -158.763 1.00 84.62 442 MET A C 1
ATOM 3575 O O . MET A 1 442 ? 100.272 23.237 -159.592 1.00 84.62 442 MET A O 1
ATOM 3579 N N . ARG A 1 443 ? 99.842 21.806 -157.922 1.00 84.56 443 ARG A N 1
ATOM 3580 C CA . ARG A 1 443 ? 101.172 21.156 -157.936 1.00 84.56 443 ARG A CA 1
ATOM 3581 C C . ARG A 1 443 ? 101.460 20.507 -159.296 1.00 84.56 443 ARG A C 1
ATOM 3583 O O . ARG A 1 443 ? 102.576 20.628 -159.797 1.00 84.56 443 ARG A O 1
ATOM 3590 N N . LYS A 1 444 ? 100.460 19.863 -159.915 1.00 83.19 444 LYS A N 1
ATOM 3591 C CA . LYS A 1 444 ? 100.590 19.287 -161.263 1.00 83.19 444 LYS A CA 1
ATOM 3592 C C . LYS A 1 444 ? 100.808 20.372 -162.325 1.00 83.19 444 LYS A C 1
ATOM 3594 O O . LYS A 1 444 ? 101.722 20.244 -163.129 1.00 83.19 444 LYS A O 1
ATOM 3599 N N . GLN A 1 445 ? 100.040 21.462 -162.282 1.00 82.81 445 GLN A N 1
ATOM 3600 C CA . GLN A 1 445 ? 100.216 22.603 -163.189 1.00 82.81 445 GLN A CA 1
ATOM 3601 C C . GLN A 1 445 ? 101.595 23.267 -163.042 1.00 82.81 445 GLN A C 1
ATOM 3603 O O . GLN A 1 445 ? 102.207 23.599 -164.051 1.00 82.81 445 GLN A O 1
ATOM 3608 N N . MET A 1 446 ? 102.126 23.405 -161.820 1.00 83.62 446 MET A N 1
ATOM 3609 C CA . MET A 1 446 ? 103.500 23.882 -161.600 1.00 83.62 446 MET A CA 1
ATOM 3610 C C . MET A 1 446 ? 104.563 22.933 -162.171 1.00 83.62 446 MET A C 1
ATOM 3612 O O . MET A 1 446 ? 105.573 23.402 -162.691 1.00 83.62 446 MET A O 1
ATOM 3616 N N . ALA A 1 447 ? 104.356 21.615 -162.093 1.00 81.00 447 ALA A N 1
ATOM 3617 C CA . ALA A 1 447 ? 105.268 20.639 -162.688 1.00 81.00 447 ALA A CA 1
ATOM 3618 C C . ALA A 1 447 ? 105.246 20.697 -164.228 1.00 81.00 447 ALA A C 1
ATOM 3620 O O . ALA A 1 447 ? 106.310 20.737 -164.847 1.00 81.00 447 ALA A O 1
ATOM 3621 N N . ASP A 1 448 ? 104.056 20.782 -164.833 1.00 80.69 448 ASP A N 1
ATOM 3622 C CA . ASP A 1 448 ? 103.886 20.950 -166.283 1.00 80.69 448 ASP A CA 1
ATOM 3623 C C . ASP A 1 448 ? 104.489 22.282 -166.772 1.00 80.69 448 ASP A C 1
ATOM 3625 O O . ASP A 1 448 ? 105.188 22.300 -167.786 1.00 80.69 448 ASP A O 1
ATOM 3629 N N . LEU A 1 449 ? 104.281 23.387 -166.039 1.00 79.44 449 LEU A N 1
ATOM 3630 C CA . LEU A 1 449 ? 104.910 24.686 -166.317 1.00 79.44 449 LEU A CA 1
ATOM 3631 C C . LEU A 1 449 ? 106.434 24.587 -166.264 1.00 79.44 449 LEU A C 1
ATOM 3633 O O . LEU A 1 449 ? 107.083 24.859 -167.264 1.00 79.44 449 LEU A O 1
ATOM 3637 N N . LYS A 1 450 ? 107.006 24.090 -165.162 1.00 83.69 450 LYS A N 1
ATOM 3638 C CA . LYS A 1 450 ? 108.464 23.964 -165.010 1.00 83.69 450 LYS A CA 1
ATOM 3639 C C . LYS A 1 450 ? 109.094 23.036 -166.058 1.00 83.69 450 LYS A C 1
ATOM 3641 O O . LYS A 1 450 ? 110.238 23.246 -166.459 1.00 83.69 450 LYS A O 1
ATOM 3646 N N . SER A 1 451 ? 108.359 22.024 -166.528 1.00 80.00 451 SER A N 1
ATOM 3647 C CA . SER A 1 451 ? 108.778 21.183 -167.654 1.00 80.00 451 SER A CA 1
ATOM 3648 C C . SER A 1 451 ? 108.785 21.961 -168.976 1.00 80.00 451 SER A C 1
ATOM 3650 O O . SER A 1 451 ? 109.758 21.870 -169.728 1.00 80.00 451 SER A O 1
ATOM 3652 N N . LYS A 1 452 ? 107.757 22.780 -169.236 1.00 79.38 452 LYS A N 1
ATOM 3653 C CA . LYS A 1 452 ? 107.699 23.666 -170.408 1.00 79.38 452 LYS A CA 1
ATOM 3654 C C . LYS A 1 452 ? 108.737 24.782 -170.363 1.00 79.38 452 LYS A C 1
ATOM 3656 O O . LYS A 1 452 ? 109.361 25.018 -171.386 1.00 79.38 452 LYS A O 1
ATOM 3661 N N . ASP A 1 453 ? 108.995 25.395 -169.214 1.00 81.06 453 ASP A N 1
ATOM 3662 C CA . ASP A 1 453 ? 110.060 26.392 -169.048 1.00 81.06 453 ASP A CA 1
ATOM 3663 C C . ASP A 1 453 ? 111.436 25.776 -169.354 1.00 81.06 453 ASP A C 1
ATOM 3665 O O . ASP A 1 453 ? 112.263 26.392 -170.022 1.00 81.06 453 ASP A O 1
ATOM 3669 N N . GLY A 1 454 ? 111.657 24.517 -168.954 1.00 79.56 454 GLY A N 1
ATOM 3670 C CA . GLY A 1 454 ? 112.841 23.743 -169.338 1.00 79.56 454 GLY A CA 1
ATOM 3671 C C . GLY A 1 454 ? 112.932 23.468 -170.846 1.00 79.56 454 GLY A C 1
ATOM 3672 O O . GLY A 1 454 ? 114.009 23.599 -171.426 1.00 79.56 454 GLY A O 1
ATOM 3673 N N . GLN A 1 455 ? 111.815 23.138 -171.504 1.00 79.19 455 GLN A N 1
ATOM 3674 C CA . GLN A 1 455 ? 111.763 22.998 -172.968 1.00 79.19 455 GLN A CA 1
ATOM 3675 C C . GLN A 1 455 ? 112.004 24.334 -173.683 1.00 79.19 455 GLN A C 1
ATOM 3677 O O . GLN A 1 455 ? 112.759 24.370 -174.649 1.00 79.19 455 GLN A O 1
ATOM 3682 N N . ILE A 1 456 ? 111.419 25.430 -173.195 1.00 75.75 456 ILE A N 1
ATOM 3683 C CA . ILE A 1 456 ? 111.614 26.784 -173.725 1.00 75.75 456 ILE A CA 1
ATOM 3684 C C . ILE A 1 456 ? 113.081 27.185 -173.585 1.00 75.75 456 ILE A C 1
ATOM 3686 O O . ILE A 1 456 ? 113.669 27.607 -174.570 1.00 75.75 456 ILE A O 1
ATOM 3690 N N . ALA A 1 457 ? 113.715 26.969 -172.428 1.00 80.12 457 ALA A N 1
ATOM 3691 C CA . ALA A 1 457 ? 115.137 27.253 -172.234 1.00 80.12 457 ALA A CA 1
ATOM 3692 C C . ALA A 1 457 ? 116.040 26.456 -173.198 1.00 80.12 457 ALA A C 1
ATOM 3694 O O . ALA A 1 457 ? 116.971 27.021 -173.774 1.00 80.12 457 ALA A O 1
ATOM 3695 N N . LEU A 1 458 ? 115.747 25.170 -173.429 1.00 79.12 458 LEU A N 1
ATOM 3696 C CA . LEU A 1 458 ? 116.460 24.351 -174.419 1.00 79.12 458 LEU A CA 1
ATOM 3697 C C . LEU A 1 458 ? 116.245 24.857 -175.854 1.00 79.12 458 LEU A C 1
ATOM 3699 O O . LEU A 1 458 ? 117.211 24.967 -176.607 1.00 79.12 458 LEU A O 1
ATOM 3703 N N . LEU A 1 459 ? 115.016 25.231 -176.219 1.00 77.88 459 LEU A N 1
ATOM 3704 C CA . LEU A 1 459 ? 114.702 25.838 -177.516 1.00 77.88 459 LEU A CA 1
ATOM 3705 C C . LEU A 1 459 ? 115.374 27.210 -177.682 1.00 77.88 459 LEU A C 1
ATOM 3707 O O . LEU A 1 459 ? 115.858 27.510 -178.766 1.00 77.88 459 LEU A O 1
ATOM 3711 N N . GLN A 1 460 ? 115.485 28.013 -176.621 1.00 80.00 460 GLN A N 1
ATOM 3712 C CA . GLN A 1 460 ? 116.209 29.289 -176.619 1.00 80.00 460 GLN A CA 1
ATOM 3713 C C . GLN A 1 460 ? 117.705 29.073 -176.901 1.00 80.00 460 GLN A C 1
ATOM 3715 O O . GLN A 1 460 ? 118.307 29.815 -177.675 1.00 80.00 460 GLN A O 1
ATOM 3720 N N . ILE A 1 461 ? 118.306 28.037 -176.302 1.00 80.75 461 ILE A N 1
ATOM 3721 C CA . ILE A 1 461 ? 119.698 27.636 -176.554 1.00 80.75 461 ILE A CA 1
ATOM 3722 C C . ILE A 1 461 ? 119.860 27.127 -177.993 1.00 80.75 461 ILE A C 1
ATOM 3724 O O . ILE A 1 461 ? 120.832 27.498 -178.656 1.00 80.75 461 ILE A O 1
ATOM 3728 N N . GLU A 1 462 ? 118.920 26.327 -178.510 1.00 79.94 462 GLU A N 1
ATOM 3729 C CA . GLU A 1 462 ? 118.967 25.875 -179.903 1.00 79.94 462 GLU A CA 1
ATOM 3730 C C . GLU A 1 462 ? 118.835 27.058 -180.875 1.00 79.94 462 GLU A C 1
ATOM 3732 O O . GLU A 1 462 ? 119.663 27.176 -181.774 1.00 79.94 462 GLU A O 1
ATOM 3737 N N . ILE A 1 463 ? 117.884 27.973 -180.663 1.00 76.06 463 ILE A N 1
ATOM 3738 C CA . ILE A 1 463 ? 117.710 29.199 -181.462 1.00 76.06 463 ILE A CA 1
ATOM 3739 C C . ILE A 1 463 ? 118.992 30.036 -181.444 1.00 76.06 463 ILE A C 1
ATOM 3741 O O . ILE A 1 463 ? 119.549 30.286 -182.507 1.00 76.06 463 ILE A O 1
ATOM 3745 N N . ASN A 1 464 ? 119.553 30.349 -180.271 1.00 79.62 464 ASN A N 1
ATOM 3746 C CA . ASN A 1 464 ? 120.820 31.087 -180.167 1.00 79.62 464 ASN A CA 1
ATOM 3747 C C . ASN A 1 464 ? 121.986 30.367 -180.881 1.00 79.62 464 ASN A C 1
ATOM 3749 O O . ASN A 1 464 ? 122.886 31.004 -181.431 1.00 79.62 464 ASN A O 1
ATOM 3753 N N . THR A 1 465 ? 121.985 29.031 -180.903 1.00 77.56 465 THR A N 1
ATOM 3754 C CA . THR A 1 465 ? 122.977 28.233 -181.643 1.00 77.56 465 THR A CA 1
ATOM 3755 C C . THR A 1 465 ? 122.762 28.330 -183.159 1.00 77.56 465 THR A C 1
ATOM 3757 O O . THR A 1 465 ? 123.733 28.387 -183.918 1.00 77.56 465 THR A O 1
ATOM 3760 N N . LYS A 1 466 ? 121.506 28.389 -183.620 1.00 77.19 466 LYS A N 1
ATOM 3761 C CA . LYS A 1 466 ? 121.143 28.577 -185.035 1.00 77.19 466 LYS A CA 1
ATOM 3762 C C . LYS A 1 466 ? 121.446 30.004 -185.487 1.00 77.19 466 LYS A C 1
ATOM 3764 O O . LYS A 1 466 ? 122.034 30.147 -186.551 1.00 77.19 466 LYS A O 1
ATOM 3769 N N . ASP A 1 467 ? 121.156 31.018 -184.675 1.00 78.75 467 ASP A N 1
ATOM 3770 C CA . ASP A 1 467 ? 121.438 32.430 -184.961 1.00 78.75 467 ASP A CA 1
ATOM 3771 C C . ASP A 1 467 ? 122.938 32.695 -185.079 1.00 78.75 467 ASP A C 1
ATOM 3773 O O . ASP A 1 467 ? 123.380 33.294 -186.055 1.00 78.75 467 ASP A O 1
ATOM 3777 N N . ASN A 1 468 ? 123.761 32.181 -184.157 1.00 73.88 468 ASN A N 1
ATOM 3778 C CA . ASN A 1 468 ? 125.220 32.287 -184.275 1.00 73.88 468 ASN A CA 1
ATOM 3779 C C . ASN A 1 468 ? 125.747 31.599 -185.547 1.00 73.88 468 ASN A C 1
ATOM 3781 O O . ASN A 1 468 ? 126.624 32.131 -186.233 1.00 73.88 468 ASN A O 1
ATOM 3785 N N . LYS A 1 469 ? 125.180 30.444 -185.916 1.00 76.44 469 LYS A N 1
ATOM 3786 C CA . LYS A 1 469 ? 125.548 29.734 -187.148 1.00 76.44 469 LYS A CA 1
ATOM 3787 C C . LYS A 1 469 ? 125.060 30.464 -188.406 1.00 76.44 469 LYS A C 1
ATOM 3789 O O . LYS A 1 469 ? 125.786 30.515 -189.393 1.00 76.44 469 LYS A O 1
ATOM 3794 N N . CYS A 1 470 ? 123.882 31.081 -188.352 1.00 70.06 470 CYS A N 1
ATOM 3795 C CA . CYS A 1 470 ? 123.322 31.907 -189.416 1.00 70.06 470 CYS A CA 1
ATOM 3796 C C . CYS A 1 470 ? 124.153 33.180 -189.615 1.00 70.06 470 CYS A C 1
ATOM 3798 O O . CYS A 1 470 ? 124.592 33.431 -190.728 1.00 70.06 470 CYS A O 1
ATOM 3800 N N . ASN A 1 471 ? 124.496 33.901 -188.544 1.00 73.25 471 ASN A N 1
ATOM 3801 C CA . ASN A 1 471 ? 125.389 35.064 -188.582 1.00 73.25 471 ASN A CA 1
ATOM 3802 C C . ASN A 1 471 ? 126.783 34.723 -189.133 1.00 73.25 471 ASN A C 1
ATOM 3804 O O . ASN A 1 471 ? 127.350 35.524 -189.870 1.00 73.25 471 ASN A O 1
ATOM 3808 N N . THR A 1 472 ? 127.316 33.533 -188.834 1.00 71.81 472 THR A N 1
ATOM 3809 C CA . THR A 1 472 ? 128.589 33.058 -189.411 1.00 71.81 472 THR A CA 1
ATOM 3810 C C . THR A 1 472 ? 128.478 32.861 -190.929 1.00 71.81 472 THR A C 1
ATOM 3812 O O . THR A 1 472 ? 129.319 33.342 -191.682 1.00 71.81 472 THR A O 1
ATOM 3815 N N . LEU A 1 473 ? 127.397 32.229 -191.398 1.00 74.25 473 LEU A N 1
ATOM 3816 C CA . LEU A 1 473 ? 127.109 32.087 -192.832 1.00 74.25 473 LEU A CA 1
ATOM 3817 C C . LEU A 1 473 ? 126.799 33.443 -193.496 1.00 74.25 473 LEU A C 1
ATOM 3819 O O . LEU A 1 473 ? 127.120 33.650 -194.664 1.00 74.25 473 LEU A O 1
ATOM 3823 N N . GLN A 1 474 ? 126.210 34.390 -192.761 1.00 73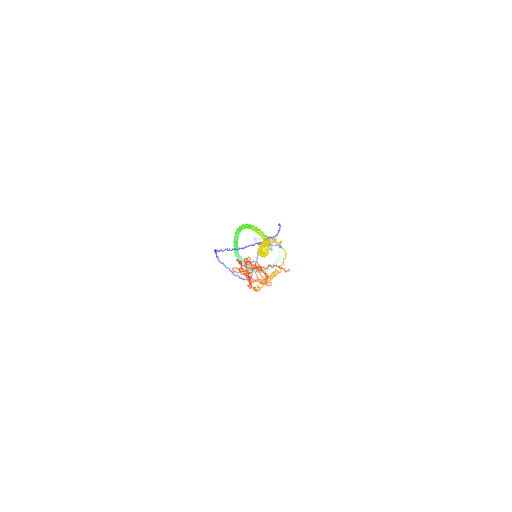.12 474 GLN A N 1
ATOM 3824 C CA . GLN A 1 474 ? 125.896 35.744 -193.223 1.00 73.12 474 GLN A CA 1
ATOM 3825 C C . GLN A 1 474 ? 127.175 36.570 -193.439 1.00 73.12 474 GLN A C 1
ATOM 3827 O O . GLN A 1 474 ? 127.289 37.272 -194.444 1.00 73.12 474 GLN A O 1
ATOM 3832 N N . THR A 1 475 ? 128.160 36.484 -192.536 1.00 72.44 475 THR A N 1
ATOM 3833 C CA . THR A 1 475 ? 129.456 37.166 -192.699 1.00 72.44 475 THR A CA 1
ATOM 3834 C C . THR A 1 475 ? 130.316 36.515 -193.778 1.00 72.44 475 THR A C 1
ATOM 3836 O O . THR A 1 475 ? 130.931 37.236 -194.562 1.00 72.44 475 THR A O 1
ATOM 3839 N N . GLU A 1 476 ? 130.290 35.187 -193.907 1.00 73.06 476 GLU A N 1
ATOM 3840 C CA . GLU A 1 476 ? 130.904 34.459 -195.026 1.00 73.06 476 GLU A CA 1
ATOM 3841 C C . GLU A 1 476 ? 130.272 34.857 -196.375 1.00 73.06 476 GLU A C 1
ATOM 3843 O O . GLU A 1 476 ? 130.984 35.209 -197.316 1.00 73.06 476 GLU A O 1
ATOM 3848 N N . THR A 1 477 ? 128.939 34.951 -196.440 1.00 67.50 477 THR A N 1
ATOM 3849 C CA . THR A 1 477 ? 128.202 35.466 -197.612 1.00 67.50 477 THR A CA 1
ATOM 3850 C C . THR A 1 477 ? 128.584 36.912 -197.940 1.00 67.50 477 THR A C 1
ATOM 3852 O O . THR A 1 477 ? 128.757 37.255 -199.109 1.00 67.50 477 THR A O 1
ATOM 3855 N N . ASN A 1 478 ? 128.749 37.773 -196.930 1.00 70.25 478 ASN A N 1
ATOM 3856 C CA . ASN A 1 478 ? 129.185 39.156 -197.132 1.00 70.25 478 ASN A CA 1
ATOM 3857 C C . ASN A 1 478 ? 130.633 39.242 -197.644 1.00 70.25 478 ASN A C 1
ATOM 3859 O O . ASN A 1 478 ? 130.916 40.102 -198.476 1.00 70.25 478 ASN A O 1
ATOM 3863 N N . ARG A 1 479 ? 131.525 38.339 -197.208 1.00 71.88 479 ARG A N 1
ATOM 3864 C CA . ARG A 1 479 ? 132.906 38.234 -197.711 1.00 71.88 479 ARG A CA 1
ATOM 3865 C C . ARG A 1 479 ? 132.940 37.802 -199.179 1.00 71.88 479 ARG A C 1
ATOM 3867 O O . ARG A 1 479 ? 133.577 38.452 -200.001 1.00 71.88 479 ARG A O 1
ATOM 3874 N N . LEU A 1 480 ? 132.188 36.757 -199.521 1.00 64.56 480 LEU A N 1
ATOM 3875 C CA . LEU A 1 480 ? 132.074 36.271 -200.898 1.00 64.56 480 LEU A CA 1
ATOM 3876 C C . LEU A 1 480 ? 131.428 37.319 -201.818 1.00 64.56 480 LEU A C 1
ATOM 3878 O O . LEU A 1 480 ? 131.837 37.463 -202.968 1.00 64.56 480 LEU A O 1
ATOM 3882 N N . LYS A 1 481 ? 130.470 38.111 -201.313 1.00 59.72 481 LYS A N 1
ATOM 3883 C CA . LYS A 1 481 ? 129.893 39.245 -202.052 1.00 59.72 481 LYS A CA 1
ATOM 3884 C C . LYS A 1 481 ? 130.899 40.355 -202.348 1.00 59.72 481 LYS A C 1
ATOM 3886 O O . LYS A 1 481 ? 130.835 40.907 -203.443 1.00 59.72 481 LYS A O 1
ATOM 3891 N N . SER A 1 482 ? 131.799 40.704 -201.426 1.00 57.47 482 SER A N 1
ATOM 3892 C CA . SER A 1 482 ? 132.812 41.737 -201.688 1.00 57.47 482 SER A CA 1
ATOM 3893 C C . SER A 1 482 ? 133.943 41.241 -202.594 1.00 57.47 482 SER A C 1
ATOM 3895 O O . SER A 1 482 ? 134.414 42.012 -203.427 1.00 57.47 482 SER A O 1
ATOM 3897 N N . GLU A 1 483 ? 134.305 39.956 -202.532 1.00 55.78 483 GLU A N 1
ATOM 3898 C CA . GLU A 1 483 ? 135.195 39.329 -203.523 1.00 55.78 483 GLU A CA 1
ATOM 3899 C C . GLU A 1 483 ? 134.555 39.318 -204.929 1.00 55.78 483 GLU A C 1
ATOM 3901 O O . GLU A 1 483 ? 135.190 39.740 -205.896 1.00 55.78 483 GLU A O 1
ATOM 3906 N N . LEU A 1 484 ? 133.267 38.962 -205.048 1.00 49.22 484 LEU A N 1
ATOM 3907 C CA . LEU A 1 484 ? 132.517 39.029 -206.313 1.00 49.22 484 LEU A CA 1
ATOM 3908 C C . LEU A 1 484 ? 132.386 40.454 -206.873 1.00 49.22 484 LEU A C 1
ATOM 3910 O O . LEU A 1 484 ? 132.493 40.643 -208.088 1.00 49.22 484 LEU A O 1
ATOM 3914 N N . TYR A 1 485 ? 132.185 41.467 -206.024 1.00 47.16 485 TYR A N 1
ATOM 3915 C CA . TYR A 1 485 ? 132.045 42.862 -206.470 1.00 47.16 485 TYR A CA 1
ATOM 3916 C C . TYR A 1 485 ? 133.335 43.445 -207.072 1.00 47.16 485 TYR A C 1
ATOM 3918 O O . TYR A 1 485 ? 133.267 44.398 -207.845 1.00 47.16 485 TYR A O 1
ATOM 3926 N N . SER A 1 486 ? 134.500 42.863 -206.763 1.00 45.19 486 SER A N 1
ATOM 3927 C CA . SER A 1 486 ? 135.779 43.230 -207.389 1.00 45.19 486 SER A CA 1
ATOM 3928 C C . SER A 1 486 ? 135.994 42.601 -208.774 1.00 45.19 486 SER A C 1
ATOM 3930 O O . SER A 1 486 ? 136.943 42.975 -209.461 1.00 45.19 486 SER A O 1
ATOM 3932 N N . ILE A 1 487 ? 135.157 41.637 -209.169 1.00 47.06 487 ILE A N 1
ATOM 3933 C CA . ILE A 1 487 ? 135.283 40.863 -210.416 1.00 47.06 487 ILE A CA 1
ATOM 3934 C C . ILE A 1 487 ? 134.135 41.201 -211.385 1.00 47.06 487 ILE A C 1
ATOM 3936 O O . ILE A 1 487 ? 134.332 41.293 -212.594 1.00 47.06 487 ILE A O 1
ATOM 3940 N N . THR A 1 488 ? 132.934 41.454 -210.863 1.00 41.91 488 THR A N 1
ATOM 3941 C CA . THR A 1 488 ? 131.683 41.447 -211.647 1.00 41.91 488 THR A CA 1
ATOM 3942 C C . THR A 1 488 ? 131.237 42.845 -212.098 1.00 41.91 488 THR A C 1
ATOM 3944 O O . THR A 1 488 ? 130.080 43.224 -211.958 1.00 41.91 488 THR A O 1
ATOM 3947 N N . ASN A 1 489 ? 132.175 43.623 -212.644 1.00 47.19 489 ASN A N 1
ATOM 3948 C CA . ASN A 1 489 ? 131.893 44.836 -213.436 1.00 47.19 489 ASN A CA 1
ATOM 3949 C C . ASN A 1 489 ? 132.575 44.779 -214.82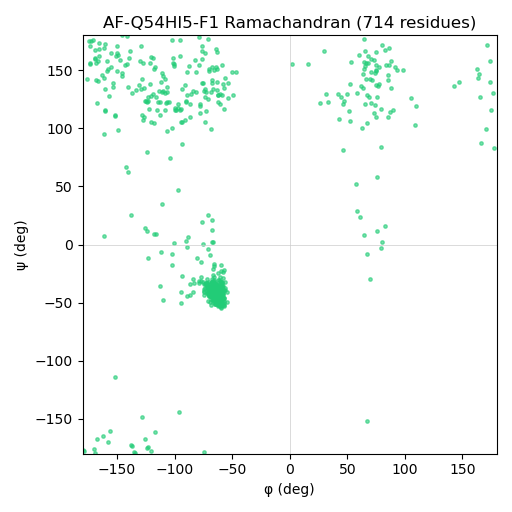6 1.00 47.19 489 ASN A C 1
ATOM 3951 O O . ASN A 1 489 ? 132.690 45.788 -215.519 1.00 47.19 489 ASN A O 1
ATOM 3955 N N . GLN A 1 490 ? 133.045 43.588 -215.225 1.00 39.31 490 GLN A N 1
ATOM 3956 C CA . GLN A 1 490 ? 133.608 43.277 -216.542 1.00 39.31 490 GLN A CA 1
ATOM 3957 C C . GLN A 1 490 ? 133.195 41.865 -217.004 1.00 39.31 490 GLN A C 1
ATOM 3959 O O . GLN A 1 490 ? 134.042 40.983 -217.087 1.00 39.31 490 GLN A O 1
ATOM 3964 N N . ILE A 1 491 ? 131.897 41.663 -217.273 1.00 28.92 491 ILE A N 1
ATOM 3965 C CA . ILE A 1 491 ? 131.286 40.805 -218.323 1.00 28.92 491 ILE A CA 1
ATOM 3966 C C . ILE A 1 491 ? 129.792 40.586 -217.995 1.00 28.92 491 ILE A C 1
ATOM 3968 O O . ILE A 1 491 ? 129.391 40.566 -216.834 1.00 28.92 491 ILE A O 1
ATOM 3972 N N . ASP A 1 492 ? 128.996 40.485 -219.054 1.00 33.72 492 ASP A N 1
ATOM 3973 C CA . ASP A 1 492 ? 127.527 40.394 -219.149 1.00 33.72 492 ASP A CA 1
ATOM 3974 C C . ASP A 1 492 ? 127.183 39.104 -219.950 1.00 33.72 492 ASP A C 1
ATOM 3976 O O . ASP A 1 492 ? 128.117 38.473 -220.456 1.00 33.72 492 ASP A O 1
ATOM 3980 N N . PRO A 1 493 ? 125.918 38.788 -220.286 1.00 45.47 493 PRO A N 1
ATOM 3981 C CA . PRO A 1 493 ? 124.759 38.378 -219.478 1.00 45.47 493 PRO A CA 1
ATOM 3982 C C . PRO A 1 493 ? 124.602 36.817 -219.445 1.00 45.47 493 PRO A C 1
ATOM 3984 O O . PRO A 1 493 ? 125.603 36.110 -219.468 1.00 45.47 493 PRO A O 1
ATOM 3987 N N . GLU A 1 494 ? 123.356 36.285 -219.442 1.00 29.91 494 GLU A N 1
ATOM 3988 C CA . GLU A 1 494 ? 122.956 34.867 -219.716 1.00 29.91 494 GLU A CA 1
ATOM 3989 C C . GLU A 1 494 ? 123.237 33.817 -218.585 1.00 29.91 494 GLU A C 1
ATOM 3991 O O . GLU A 1 494 ? 124.116 34.035 -217.762 1.00 29.91 494 GLU A O 1
ATOM 3996 N N . ILE A 1 495 ? 122.570 32.650 -218.381 1.00 32.97 495 ILE A N 1
ATOM 3997 C CA . ILE A 1 495 ? 121.322 31.957 -218.845 1.00 32.97 495 ILE A CA 1
ATOM 3998 C C . ILE A 1 495 ? 120.961 30.823 -217.796 1.00 32.97 495 ILE A C 1
ATOM 4000 O O . ILE A 1 495 ? 121.768 30.609 -216.889 1.00 32.97 495 ILE A O 1
ATOM 4004 N N . PRO A 1 496 ? 119.776 30.144 -217.784 1.00 39.66 496 PRO A N 1
ATOM 4005 C CA . PRO A 1 496 ? 119.173 29.591 -216.538 1.00 39.66 496 PRO A CA 1
ATOM 4006 C C . PRO A 1 496 ? 119.299 28.065 -216.257 1.00 39.66 496 PRO A C 1
ATOM 4008 O O . PRO A 1 496 ? 119.768 27.294 -217.090 1.00 39.66 496 PRO A O 1
ATOM 4011 N N . LEU A 1 497 ? 118.803 27.625 -215.077 1.00 34.94 497 LEU A N 1
ATOM 4012 C CA . LEU A 1 497 ? 118.826 26.231 -214.560 1.00 34.94 497 LEU A CA 1
ATOM 4013 C C . LEU A 1 497 ? 117.514 25.746 -213.866 1.00 34.94 497 LEU A C 1
ATOM 4015 O O . LEU A 1 497 ? 117.532 24.830 -213.042 1.00 34.94 497 LEU A O 1
ATOM 4019 N N . ASP A 1 498 ? 116.350 26.316 -214.191 1.00 42.25 498 ASP A N 1
ATOM 4020 C CA . ASP A 1 498 ? 115.057 26.013 -213.530 1.00 42.25 498 ASP A CA 1
ATOM 4021 C C . ASP A 1 498 ? 114.511 24.554 -213.527 1.00 42.25 498 ASP A C 1
ATOM 4023 O O . ASP A 1 498 ? 113.713 24.247 -212.630 1.00 42.25 498 ASP A O 1
ATOM 4027 N N . PRO A 1 499 ? 114.860 23.619 -214.444 1.00 40.50 499 PRO A N 1
ATOM 4028 C CA . PRO A 1 499 ? 114.212 22.298 -214.470 1.00 40.50 499 PRO A CA 1
ATOM 4029 C C . PRO A 1 499 ? 114.486 21.408 -213.245 1.00 40.50 499 PRO A C 1
ATOM 4031 O O . PRO A 1 499 ? 113.605 20.682 -212.780 1.00 40.50 499 PRO A O 1
ATOM 4034 N N . GLU A 1 500 ? 115.713 21.424 -212.725 1.00 42.44 500 GLU A N 1
ATOM 4035 C CA . GLU A 1 500 ? 116.245 20.269 -211.986 1.00 42.44 500 GLU A CA 1
ATOM 4036 C C . GLU A 1 500 ? 116.031 20.353 -210.463 1.00 42.44 500 GLU A C 1
ATOM 4038 O O . GLU A 1 500 ? 115.838 19.340 -209.789 1.00 42.44 500 GLU A O 1
ATOM 4043 N N . ILE A 1 501 ? 115.944 21.569 -209.912 1.00 40.03 501 ILE A N 1
ATOM 4044 C CA . ILE A 1 501 ? 115.648 21.792 -208.484 1.00 40.03 501 ILE A CA 1
ATOM 4045 C C . ILE A 1 501 ? 114.167 21.522 -208.172 1.00 40.03 501 ILE A C 1
ATOM 4047 O O . ILE A 1 501 ? 113.851 20.973 -207.111 1.00 40.03 501 ILE A O 1
ATOM 4051 N N . ASN A 1 502 ? 113.264 21.825 -209.112 1.00 51.00 502 ASN A N 1
ATOM 4052 C CA . ASN A 1 502 ? 111.842 21.491 -208.998 1.00 51.00 502 ASN A CA 1
ATOM 4053 C C . ASN A 1 502 ? 111.631 19.966 -208.914 1.00 51.00 502 ASN A C 1
ATOM 4055 O O . ASN A 1 502 ? 110.882 19.492 -208.058 1.00 51.00 502 ASN A O 1
ATOM 4059 N N . SER A 1 503 ? 112.394 19.188 -209.692 1.00 46.78 503 SER A N 1
ATOM 4060 C CA . SER A 1 503 ? 112.347 17.718 -209.674 1.00 46.78 503 SER A CA 1
ATOM 4061 C C . SER A 1 503 ? 112.816 17.072 -208.356 1.00 46.78 503 SER A C 1
ATOM 4063 O O . SER A 1 503 ? 112.539 15.893 -208.130 1.00 46.78 503 SER A O 1
ATOM 4065 N N . LEU A 1 504 ? 113.534 17.795 -207.485 1.00 42.62 504 LEU A N 1
ATOM 4066 C CA . LEU A 1 504 ? 114.246 17.205 -206.341 1.00 42.62 504 LEU A CA 1
ATOM 4067 C C . LEU A 1 504 ? 113.564 17.365 -204.974 1.00 42.62 504 LEU A C 1
ATOM 4069 O O . LEU A 1 504 ? 113.913 16.638 -204.043 1.00 42.62 504 LEU A O 1
ATOM 4073 N N . LYS A 1 505 ? 112.606 18.291 -204.808 1.00 42.72 505 LYS A N 1
ATOM 4074 C CA . LYS A 1 505 ? 111.969 18.551 -203.492 1.00 42.72 505 LYS A CA 1
ATOM 4075 C C . LYS A 1 505 ? 110.452 18.406 -203.439 1.00 42.72 505 LYS A C 1
ATOM 4077 O O . LYS A 1 505 ? 109.916 18.232 -202.343 1.00 42.72 505 LYS A O 1
ATOM 4082 N N . GLU A 1 506 ? 109.776 18.290 -204.578 1.00 52.38 506 GLU A N 1
ATOM 4083 C CA . GLU A 1 506 ? 108.471 17.616 -204.598 1.00 52.38 506 GLU A CA 1
ATOM 4084 C C . GLU A 1 506 ? 108.614 16.137 -204.178 1.00 52.38 506 GLU A C 1
ATOM 4086 O O . GLU A 1 506 ? 107.773 15.600 -203.459 1.00 52.38 506 GLU A O 1
ATOM 4091 N N . LEU A 1 507 ? 109.773 15.532 -204.470 1.00 44.72 507 LEU A N 1
ATOM 4092 C CA . LEU A 1 507 ? 110.175 14.204 -203.998 1.00 44.72 507 LEU A CA 1
ATOM 4093 C C . LEU A 1 507 ? 110.274 14.099 -202.459 1.00 44.72 507 LEU A C 1
ATOM 4095 O O . LEU A 1 507 ? 109.908 13.075 -201.883 1.00 44.72 507 LEU A O 1
ATOM 4099 N N . VAL A 1 508 ? 110.703 15.168 -201.774 1.00 43.22 508 VAL A N 1
ATOM 4100 C CA . VAL A 1 508 ? 110.781 15.220 -200.298 1.00 43.22 508 VAL A CA 1
ATOM 4101 C C . VAL A 1 508 ? 109.385 15.359 -199.680 1.00 43.22 508 VAL A C 1
ATOM 4103 O O . VAL A 1 508 ? 109.060 14.619 -198.750 1.00 43.22 508 VAL A O 1
ATOM 4106 N N . LYS A 1 509 ? 108.503 16.177 -200.282 1.00 50.97 509 LYS A N 1
ATOM 4107 C CA . LYS A 1 509 ? 107.052 16.169 -199.984 1.00 50.97 509 LYS A CA 1
ATOM 4108 C C . LYS A 1 509 ? 106.402 14.790 -200.207 1.00 50.97 509 LYS A C 1
ATOM 4110 O O . LYS A 1 509 ? 105.352 14.517 -199.626 1.00 50.97 509 LYS A O 1
ATOM 4115 N N . GLY A 1 510 ? 107.008 13.925 -201.025 1.00 48.81 510 GLY A N 1
ATOM 4116 C CA . GLY A 1 510 ? 106.597 12.534 -201.229 1.00 48.81 510 GLY A CA 1
ATOM 4117 C C . GLY A 1 510 ? 107.035 11.562 -200.124 1.00 48.81 510 GLY A C 1
ATOM 4118 O O . GLY A 1 510 ? 106.309 10.608 -199.839 1.00 48.81 510 GLY A O 1
ATOM 4119 N N . PHE A 1 511 ? 108.173 11.788 -199.459 1.00 41.44 511 PHE A N 1
ATOM 4120 C CA . PHE A 1 511 ? 108.712 10.844 -198.466 1.00 41.44 511 PHE A CA 1
ATOM 4121 C C . PHE A 1 511 ? 108.158 11.049 -197.048 1.00 41.44 511 PHE A C 1
ATOM 4123 O O . PHE A 1 511 ? 107.733 10.073 -196.428 1.00 41.44 511 PHE A O 1
ATOM 4130 N N . GLU A 1 512 ? 108.039 12.290 -196.566 1.00 41.03 512 GLU A N 1
ATOM 4131 C CA . GLU A 1 512 ? 107.448 12.599 -195.241 1.00 41.03 512 GLU A CA 1
ATOM 4132 C C . GLU A 1 512 ? 105.922 12.374 -195.177 1.00 41.03 512 GLU A C 1
ATOM 4134 O O . GLU A 1 512 ? 105.302 12.499 -194.125 1.00 41.03 512 GLU A O 1
ATOM 4139 N N . LYS A 1 513 ? 105.303 12.012 -196.308 1.00 48.53 513 LYS A N 1
ATOM 4140 C CA . LYS A 1 513 ? 103.904 11.568 -196.399 1.00 48.53 513 LYS A CA 1
ATOM 4141 C C . LYS A 1 513 ? 103.760 10.043 -196.527 1.00 48.53 513 LYS A C 1
ATOM 4143 O O . LYS A 1 513 ? 102.649 9.527 -196.449 1.00 48.53 513 LYS A O 1
ATOM 4148 N N . THR A 1 514 ? 104.873 9.329 -196.714 1.00 47.47 514 THR A N 1
ATOM 4149 C CA . THR A 1 514 ? 104.934 7.868 -196.936 1.00 47.47 514 THR A CA 1
ATOM 4150 C C . THR A 1 514 ? 105.589 7.126 -195.753 1.00 47.47 514 THR A C 1
ATOM 4152 O O . THR A 1 514 ? 105.529 5.900 -195.653 1.00 47.47 514 THR A O 1
ATOM 4155 N N . VAL A 1 515 ? 106.120 7.881 -194.788 1.00 36.50 515 VAL A N 1
ATOM 4156 C CA . VAL A 1 515 ? 106.350 7.498 -193.387 1.00 36.50 515 VAL A CA 1
ATOM 4157 C C . VAL A 1 515 ? 105.607 8.565 -192.562 1.00 36.50 515 VAL A C 1
ATOM 4159 O O . VAL A 1 515 ? 105.848 9.741 -192.781 1.00 36.50 515 VAL A O 1
ATOM 4162 N N . ASP A 1 516 ? 104.647 8.282 -191.676 1.00 42.41 516 ASP A N 1
ATOM 4163 C CA . ASP A 1 516 ? 104.530 7.096 -190.821 1.00 42.41 516 ASP A CA 1
ATOM 4164 C C . ASP A 1 516 ? 103.088 6.541 -190.669 1.00 42.41 516 ASP A C 1
ATOM 4166 O O . ASP A 1 516 ? 102.554 6.393 -189.566 1.00 42.41 516 ASP A O 1
ATOM 4170 N N . ASP A 1 517 ? 102.457 6.103 -191.768 1.00 43.28 517 ASP A N 1
ATOM 4171 C CA . ASP A 1 517 ? 101.251 5.239 -191.713 1.00 43.28 517 ASP A CA 1
ATOM 4172 C C . ASP A 1 517 ? 101.595 3.795 -191.227 1.00 43.28 517 ASP A C 1
ATOM 4174 O O . ASP A 1 517 ? 100.919 2.816 -191.550 1.00 43.28 517 ASP A O 1
ATOM 4178 N N . ARG A 1 518 ? 102.689 3.641 -190.453 1.00 37.09 518 ARG A N 1
ATOM 4179 C CA . ARG A 1 518 ? 103.265 2.382 -189.946 1.00 37.09 518 ARG A CA 1
ATOM 4180 C C . ARG A 1 518 ? 103.421 2.312 -188.420 1.00 37.09 518 ARG A C 1
ATOM 4182 O O . ARG A 1 518 ? 103.955 1.318 -187.923 1.00 37.09 518 ARG A O 1
ATOM 4189 N N . LYS A 1 519 ? 102.830 3.243 -187.658 1.00 43.25 519 LYS A N 1
ATOM 4190 C CA . LYS A 1 519 ? 102.423 2.966 -186.258 1.00 43.25 519 LYS A CA 1
ATOM 4191 C C . LYS A 1 519 ? 100.931 3.058 -185.940 1.00 43.25 519 LYS A C 1
ATOM 4193 O O . LYS A 1 519 ? 100.521 2.800 -184.808 1.00 43.25 519 LYS A O 1
ATOM 4198 N N . ARG A 1 520 ? 100.087 3.188 -186.967 1.00 45.56 520 ARG A N 1
ATOM 4199 C CA . ARG A 1 520 ? 98.796 2.478 -186.959 1.00 45.56 520 ARG A CA 1
ATOM 4200 C C . ARG A 1 520 ? 99.069 0.965 -186.824 1.00 45.56 520 ARG A C 1
ATOM 4202 O O . ARG A 1 520 ? 99.944 0.440 -187.500 1.00 45.56 520 ARG A O 1
ATOM 4209 N N . LYS A 1 521 ? 98.275 0.270 -185.993 1.00 38.47 521 LYS A N 1
ATOM 4210 C CA . LYS A 1 521 ? 98.282 -1.198 -185.745 1.00 38.47 521 LYS A CA 1
ATOM 4211 C C . LYS A 1 521 ? 99.410 -1.796 -184.862 1.00 38.47 521 LYS A C 1
ATOM 4213 O O . LYS A 1 521 ? 100.039 -2.780 -185.241 1.00 38.47 521 LYS A O 1
ATOM 4218 N N . ARG A 1 522 ? 99.544 -1.336 -183.608 1.00 33.41 522 ARG A N 1
ATOM 4219 C CA . ARG A 1 522 ? 99.912 -2.195 -182.446 1.00 33.41 522 ARG A CA 1
ATOM 4220 C C . ARG A 1 522 ? 99.500 -1.498 -181.131 1.00 33.41 522 ARG A C 1
ATOM 4222 O O . ARG A 1 522 ? 100.022 -0.430 -180.856 1.00 33.41 522 ARG A O 1
ATOM 4229 N N . SER A 1 523 ? 98.576 -1.995 -180.303 1.00 34.38 523 SER A N 1
ATOM 4230 C CA . SER A 1 523 ? 97.680 -3.154 -180.447 1.00 34.38 523 SER A CA 1
ATOM 4231 C C . SER A 1 523 ? 96.282 -2.849 -179.882 1.00 34.38 523 SER A C 1
ATOM 4233 O O . SER A 1 523 ? 96.167 -2.317 -178.783 1.00 34.38 523 SER A O 1
ATOM 4235 N N . LYS A 1 524 ? 95.221 -3.234 -180.605 1.00 39.38 524 LYS A N 1
ATOM 4236 C CA . LYS A 1 524 ? 93.896 -3.505 -180.021 1.00 39.38 524 LYS A CA 1
ATOM 4237 C C . LYS A 1 524 ? 93.848 -5.011 -179.743 1.00 39.38 524 LYS A C 1
ATOM 4239 O O . LYS A 1 524 ? 93.731 -5.735 -180.726 1.00 39.38 524 LYS A O 1
ATOM 4244 N N . LEU A 1 525 ? 93.953 -5.447 -178.479 1.00 31.41 525 LEU A N 1
ATOM 4245 C CA . LEU A 1 525 ? 93.476 -6.740 -177.925 1.00 31.41 525 LEU A CA 1
ATOM 4246 C C . LEU A 1 525 ? 94.094 -7.003 -176.533 1.00 31.41 525 LEU A C 1
ATOM 4248 O O . LEU A 1 525 ? 95.150 -7.615 -176.435 1.00 31.41 525 LEU A O 1
ATOM 4252 N N . GLN A 1 526 ? 93.432 -6.492 -175.490 1.00 35.16 526 GLN A N 1
ATOM 4253 C CA . GLN A 1 526 ? 93.453 -6.897 -174.066 1.00 35.16 526 GLN A CA 1
ATOM 4254 C C . GLN A 1 526 ? 92.541 -5.875 -173.354 1.00 35.16 526 GLN A C 1
ATOM 4256 O O . GLN A 1 526 ? 92.982 -4.773 -173.050 1.00 35.16 526 GLN A O 1
ATOM 4261 N N . HIS A 1 527 ? 91.210 -6.024 -173.335 1.00 32.81 527 HIS A N 1
ATOM 4262 C CA . HIS A 1 527 ? 90.361 -7.218 -173.142 1.00 32.81 527 HIS A CA 1
ATOM 4263 C C . HIS A 1 527 ? 90.374 -7.673 -171.672 1.00 32.81 527 HIS A C 1
ATOM 4265 O O . HIS A 1 527 ? 91.415 -8.083 -171.175 1.00 32.81 527 HIS A O 1
ATOM 4271 N N . GLU A 1 528 ? 89.206 -7.543 -171.032 1.00 30.98 528 GLU A N 1
ATOM 4272 C CA . GLU A 1 528 ? 88.720 -8.247 -169.830 1.00 30.98 528 GLU A CA 1
ATOM 4273 C C . GLU A 1 528 ? 89.680 -8.466 -168.644 1.00 30.98 528 GLU A C 1
ATOM 4275 O O . GLU A 1 528 ? 90.483 -9.388 -168.638 1.00 30.98 528 GLU A O 1
ATOM 4280 N N . PHE A 1 529 ? 89.445 -7.723 -167.559 1.00 35.41 529 PHE A N 1
ATOM 4281 C CA . PHE A 1 529 ? 89.057 -8.291 -166.254 1.00 35.41 529 PHE A CA 1
ATOM 4282 C C . PHE A 1 529 ? 88.223 -7.196 -165.553 1.00 35.41 529 PHE A C 1
ATOM 4284 O O . PHE A 1 529 ? 88.649 -6.046 -165.482 1.00 35.41 529 PHE A O 1
ATOM 4291 N N . ASN A 1 530 ? 86.916 -7.404 -165.369 1.00 32.44 530 ASN A N 1
ATOM 4292 C CA . ASN A 1 530 ? 86.286 -7.944 -164.152 1.00 32.44 530 ASN A CA 1
ATOM 4293 C C . ASN A 1 530 ? 86.723 -7.179 -162.884 1.00 32.44 530 ASN A C 1
ATOM 4295 O O . ASN A 1 530 ? 87.910 -7.134 -162.587 1.00 32.44 530 ASN A O 1
ATOM 4299 N N . ALA A 1 531 ? 85.862 -6.460 -162.155 1.00 32.47 531 ALA A N 1
ATOM 4300 C CA . ALA A 1 531 ? 84.496 -6.757 -161.684 1.00 32.47 531 ALA A CA 1
ATOM 4301 C C . ALA A 1 531 ? 84.441 -7.818 -160.572 1.00 32.47 531 ALA A C 1
ATOM 4303 O O . ALA A 1 531 ? 85.137 -8.826 -160.636 1.00 32.47 531 ALA A O 1
ATOM 4304 N N . ALA A 1 532 ? 83.530 -7.575 -159.621 1.00 29.95 532 ALA A N 1
ATOM 4305 C CA . ALA A 1 532 ? 83.313 -8.314 -158.376 1.00 29.95 532 ALA A CA 1
ATOM 4306 C C . ALA A 1 532 ? 84.470 -8.271 -157.352 1.00 29.95 532 ALA A C 1
ATOM 4308 O O . ALA A 1 532 ? 85.625 -8.045 -157.691 1.00 29.95 532 ALA A O 1
ATOM 4309 N N . ALA A 1 533 ? 84.081 -8.523 -156.098 1.00 32.25 533 ALA A N 1
ATOM 4310 C CA . ALA A 1 533 ? 84.883 -8.646 -154.882 1.00 32.25 533 ALA A CA 1
ATOM 4311 C C . ALA A 1 533 ? 85.707 -7.426 -154.409 1.00 32.25 533 ALA A C 1
ATOM 4313 O O . ALA A 1 533 ? 86.391 -6.765 -155.180 1.00 32.25 533 ALA A O 1
ATOM 4314 N N . ASN A 1 534 ? 85.725 -7.098 -153.114 1.00 35.31 534 ASN A N 1
ATOM 4315 C CA . ASN A 1 534 ? 84.807 -7.439 -152.008 1.00 35.31 534 ASN A CA 1
ATOM 4316 C C . ASN A 1 534 ? 84.779 -6.196 -151.076 1.00 35.31 534 ASN A C 1
ATOM 4318 O O . ASN A 1 534 ? 85.707 -5.391 -151.114 1.00 35.31 534 ASN A O 1
ATOM 4322 N N . GLN A 1 535 ? 83.687 -5.842 -150.391 1.00 32.78 535 GLN A N 1
ATOM 4323 C CA . GLN A 1 535 ? 82.950 -6.604 -149.368 1.00 32.78 535 GLN A CA 1
ATOM 4324 C C . GLN A 1 535 ? 83.806 -6.874 -148.117 1.00 32.78 535 GLN A C 1
ATOM 4326 O O . GLN A 1 535 ? 85.002 -7.116 -148.224 1.00 32.78 535 GLN A O 1
ATOM 4331 N N . ASP A 1 536 ? 83.130 -6.901 -146.966 1.00 35.22 536 ASP A N 1
ATOM 4332 C CA . ASP A 1 536 ? 83.601 -7.373 -145.659 1.00 35.22 536 ASP A CA 1
ATOM 4333 C C . ASP A 1 536 ? 84.579 -6.428 -144.920 1.00 35.22 536 ASP A C 1
ATOM 4335 O O . ASP A 1 536 ? 85.660 -6.115 -145.402 1.00 35.22 536 ASP A O 1
ATOM 4339 N N . GLN A 1 537 ? 84.149 -5.784 -143.820 1.00 37.53 537 GLN A N 1
ATOM 4340 C CA . GLN A 1 537 ? 84.032 -6.291 -142.423 1.00 37.53 537 GLN A CA 1
ATOM 4341 C C . GLN A 1 537 ? 85.261 -5.835 -141.597 1.00 37.53 537 GLN A C 1
ATOM 4343 O O . GLN A 1 537 ? 86.335 -5.662 -142.158 1.00 37.53 537 GLN A O 1
ATOM 4348 N N . ASN A 1 538 ? 85.234 -5.600 -140.279 1.00 39.62 538 ASN A N 1
ATOM 4349 C CA . ASN A 1 538 ? 84.191 -5.580 -139.232 1.00 39.62 538 ASN A CA 1
ATOM 4350 C C . ASN A 1 538 ? 84.467 -4.355 -138.314 1.00 39.62 538 ASN A C 1
ATOM 4352 O O . ASN A 1 538 ? 85.559 -3.796 -138.376 1.00 39.62 538 ASN A O 1
ATOM 4356 N N . GLY A 1 539 ? 83.572 -3.891 -137.435 1.00 41.25 539 GLY A N 1
ATOM 4357 C CA . GLY A 1 539 ? 82.259 -4.412 -137.030 1.00 41.25 539 GLY A CA 1
ATOM 4358 C C . GLY A 1 539 ? 81.487 -3.387 -136.157 1.00 41.25 539 GLY A C 1
ATOM 4359 O O . GLY A 1 539 ? 81.889 -2.230 -136.100 1.00 41.25 539 GLY A O 1
ATOM 4360 N N . MET A 1 540 ? 80.300 -3.699 -135.609 1.00 42.56 540 MET A N 1
ATOM 4361 C CA . MET A 1 540 ? 80.092 -4.502 -134.374 1.00 42.56 540 MET A CA 1
ATOM 4362 C C . MET A 1 540 ? 80.455 -3.674 -133.116 1.00 42.56 540 MET A C 1
ATOM 4364 O O . MET A 1 540 ? 81.585 -3.213 -133.026 1.00 42.56 540 MET A O 1
ATOM 4368 N N . THR A 1 541 ? 79.591 -3.393 -132.128 1.00 41.50 541 THR A N 1
ATOM 4369 C CA . THR A 1 541 ? 78.275 -3.934 -131.674 1.00 41.50 541 THR A CA 1
ATOM 4370 C C . THR A 1 541 ? 77.461 -2.777 -131.008 1.00 41.50 541 THR A C 1
ATOM 4372 O O . THR A 1 541 ? 78.087 -1.813 -130.578 1.00 41.50 541 THR A O 1
ATOM 4375 N N . ILE A 1 542 ? 76.113 -2.682 -131.016 1.00 45.56 542 ILE A N 1
ATOM 4376 C CA . ILE A 1 542 ? 75.078 -3.538 -130.361 1.00 45.56 542 ILE A CA 1
ATOM 4377 C C . ILE A 1 542 ? 75.198 -3.489 -128.810 1.00 45.56 542 ILE A C 1
ATOM 4379 O O . ILE A 1 542 ? 76.316 -3.597 -128.317 1.00 45.56 542 ILE A O 1
ATOM 4383 N N . GLU A 1 543 ? 74.160 -3.343 -127.964 1.00 38.97 543 GLU A N 1
ATOM 4384 C CA . GLU A 1 543 ? 72.696 -3.112 -128.102 1.00 38.97 543 GLU A CA 1
ATOM 4385 C C . GLU A 1 543 ? 72.097 -2.672 -126.720 1.00 38.97 543 GLU A C 1
ATOM 4387 O O . GLU A 1 543 ? 72.807 -2.713 -125.721 1.00 38.97 543 GLU A O 1
ATOM 4392 N N . GLU A 1 544 ? 70.838 -2.192 -126.703 1.00 38.06 544 GLU A N 1
ATOM 4393 C CA . GLU A 1 544 ? 69.662 -2.555 -125.842 1.00 38.06 544 GLU A CA 1
ATOM 4394 C C . GLU A 1 544 ? 69.803 -3.090 -124.381 1.00 38.06 544 GLU A C 1
ATOM 4396 O O . GLU A 1 544 ? 70.848 -3.565 -123.968 1.00 38.06 544 GLU A O 1
ATOM 4401 N N . GLN A 1 545 ? 68.778 -3.179 -123.507 1.00 40.88 545 GLN A N 1
ATOM 4402 C CA . GLN A 1 545 ? 67.432 -2.582 -123.284 1.00 40.88 545 GLN A CA 1
ATOM 4403 C C . GLN A 1 545 ? 66.923 -3.112 -121.908 1.00 40.88 545 GLN A C 1
ATOM 4405 O O . GLN A 1 545 ? 67.197 -4.263 -121.583 1.00 40.88 545 GLN A O 1
ATOM 4410 N N . SER A 1 546 ? 66.002 -2.397 -121.229 1.00 39.41 546 SER A N 1
ATOM 4411 C CA . SER A 1 546 ? 64.955 -2.986 -120.336 1.00 39.41 546 SER A CA 1
ATOM 4412 C C . SER A 1 546 ? 65.415 -3.748 -119.049 1.00 39.41 546 SER A C 1
ATOM 4414 O O . SER A 1 546 ? 66.603 -3.915 -118.818 1.00 39.41 546 SER A O 1
ATOM 4416 N N . SER A 1 547 ? 64.551 -4.268 -118.152 1.00 38.69 547 SER A N 1
ATOM 4417 C CA . SER A 1 547 ? 63.371 -3.673 -117.475 1.00 38.69 547 SER A CA 1
ATOM 4418 C C . SER A 1 547 ? 62.886 -4.528 -116.261 1.00 38.69 547 SER A C 1
ATOM 4420 O O . SER A 1 547 ? 63.147 -5.722 -116.208 1.00 38.69 547 SER A O 1
ATOM 4422 N N . THR A 1 548 ? 62.084 -3.921 -115.367 1.00 37.31 548 THR A N 1
ATOM 4423 C CA . THR A 1 548 ? 60.992 -4.516 -114.531 1.00 37.31 548 THR A CA 1
ATOM 4424 C C . THR A 1 548 ? 61.246 -5.553 -113.393 1.00 37.31 548 THR A C 1
ATOM 4426 O O . THR A 1 548 ? 61.937 -6.547 -113.560 1.00 37.31 548 THR A O 1
ATOM 4429 N N . SER A 1 549 ? 60.458 -5.401 -112.302 1.00 38.84 549 SER A N 1
ATOM 4430 C CA . SER A 1 549 ? 59.716 -6.445 -111.519 1.00 38.84 549 SER A CA 1
ATOM 4431 C C . SER A 1 549 ? 60.124 -6.892 -110.075 1.00 38.84 549 SER A C 1
ATOM 4433 O O . SER A 1 549 ? 61.000 -7.717 -109.869 1.00 38.84 549 SER A O 1
ATOM 4435 N N . THR A 1 550 ? 59.357 -6.378 -109.089 1.00 35.97 550 THR A N 1
ATOM 4436 C CA . THR A 1 550 ? 58.592 -7.056 -107.988 1.00 35.97 550 THR A CA 1
ATOM 4437 C C . THR A 1 550 ? 59.197 -8.098 -106.992 1.00 35.97 550 THR A C 1
ATOM 4439 O O . THR A 1 550 ? 59.784 -9.090 -107.406 1.00 35.97 550 THR A O 1
ATOM 4442 N N . THR A 1 551 ? 58.836 -7.999 -105.682 1.00 36.50 551 THR A N 1
ATOM 4443 C CA . THR A 1 551 ? 57.980 -8.939 -104.848 1.00 36.50 551 THR A CA 1
ATOM 4444 C C . THR A 1 551 ? 58.403 -9.155 -103.350 1.00 36.50 551 THR A C 1
ATOM 4446 O O . THR A 1 551 ? 59.549 -9.496 -103.086 1.00 36.50 551 THR A O 1
ATOM 4449 N N . THR A 1 552 ? 57.430 -9.153 -102.398 1.00 36.44 552 THR A N 1
ATOM 4450 C CA . THR A 1 552 ? 57.415 -9.815 -101.031 1.00 36.44 552 THR A CA 1
ATOM 4451 C C . THR A 1 552 ? 58.376 -9.308 -99.903 1.00 36.44 552 THR A C 1
ATOM 4453 O O . THR A 1 552 ? 59.284 -8.548 -100.203 1.00 36.44 552 THR A O 1
ATOM 4456 N N . THR A 1 553 ? 58.242 -9.567 -98.569 1.00 37.50 553 THR A N 1
ATOM 4457 C CA . THR A 1 553 ? 57.525 -10.606 -97.745 1.00 37.50 553 THR A CA 1
ATOM 4458 C C . THR A 1 553 ? 57.341 -10.224 -96.228 1.00 37.50 553 THR A C 1
ATOM 4460 O O . THR A 1 553 ? 58.295 -9.707 -95.666 1.00 37.50 553 THR A O 1
ATOM 4463 N N . THR A 1 554 ? 56.220 -10.612 -95.552 1.00 36.59 554 THR A N 1
ATOM 4464 C CA . THR A 1 554 ? 56.027 -11.023 -94.090 1.00 36.59 554 THR A CA 1
ATOM 4465 C C . THR A 1 554 ? 56.489 -10.145 -92.873 1.00 36.59 554 THR A C 1
ATOM 4467 O O . THR A 1 554 ? 57.415 -9.367 -93.018 1.00 36.59 554 THR A O 1
ATOM 4470 N N . SER A 1 555 ? 55.984 -10.217 -91.607 1.00 40.47 555 SER A N 1
ATOM 4471 C CA . SER A 1 555 ? 54.885 -10.956 -90.886 1.00 40.47 555 SER A CA 1
ATOM 4472 C C . SER A 1 555 ? 54.669 -10.491 -89.399 1.00 40.47 555 SER A C 1
ATOM 4474 O O . SER A 1 555 ? 55.578 -9.871 -88.859 1.00 40.47 555 SER A O 1
ATOM 4476 N N . ALA A 1 556 ? 53.579 -10.960 -88.723 1.00 40.19 556 ALA A N 1
ATOM 4477 C CA . ALA A 1 556 ? 53.343 -11.081 -87.238 1.00 40.19 556 ALA A CA 1
ATOM 4478 C C . ALA A 1 556 ? 52.768 -9.842 -86.456 1.00 40.19 556 ALA A C 1
ATOM 4480 O O . ALA A 1 556 ? 52.959 -8.731 -86.931 1.00 40.19 556 ALA A O 1
ATOM 4481 N N . THR A 1 557 ? 52.057 -9.879 -85.289 1.00 37.88 557 THR A N 1
ATOM 4482 C CA . THR A 1 557 ? 51.351 -10.919 -84.447 1.00 37.88 557 THR A CA 1
ATOM 4483 C C . THR A 1 557 ? 50.438 -10.304 -83.329 1.00 37.88 557 THR A C 1
ATOM 4485 O O . THR A 1 557 ? 50.771 -9.238 -82.826 1.00 37.88 557 THR A O 1
ATOM 4488 N N . GLY A 1 558 ? 49.407 -11.039 -82.838 1.00 37.56 558 GLY A N 1
ATOM 4489 C CA . GLY A 1 558 ? 48.671 -10.851 -81.540 1.00 37.56 558 GLY A CA 1
ATOM 4490 C C . GLY A 1 558 ? 47.443 -9.890 -81.527 1.00 37.56 558 GLY A C 1
ATOM 4491 O O . GLY A 1 558 ? 47.401 -9.007 -82.368 1.00 37.56 558 GLY A O 1
ATOM 4492 N N . SER A 1 559 ? 46.414 -9.883 -80.642 1.00 40.88 559 SER A N 1
ATOM 4493 C CA . SER A 1 559 ? 45.777 -10.784 -79.619 1.00 40.88 559 SER A CA 1
ATOM 4494 C C . SER A 1 559 ? 45.214 -9.924 -78.443 1.00 40.88 559 SER A C 1
ATOM 4496 O O . SER A 1 559 ? 45.938 -9.036 -78.013 1.00 40.88 559 SER A O 1
ATOM 4498 N N . SER A 1 560 ? 44.045 -10.105 -77.789 1.00 39.66 560 SER A N 1
ATOM 4499 C CA . SER A 1 560 ? 42.930 -11.086 -77.886 1.00 39.66 560 SER A CA 1
ATOM 4500 C C . SER A 1 560 ? 41.540 -10.505 -77.439 1.00 39.66 560 SER A C 1
ATOM 4502 O O . SER A 1 560 ? 41.021 -9.656 -78.156 1.00 39.66 560 SER A O 1
ATOM 4504 N N . SER A 1 561 ? 40.896 -10.957 -76.338 1.00 37.59 561 SER A N 1
ATOM 4505 C CA . SER A 1 561 ? 39.480 -10.662 -75.935 1.00 37.59 561 SER A CA 1
ATOM 4506 C C . SER A 1 561 ? 39.229 -10.865 -74.401 1.00 37.59 561 SER A C 1
ATOM 4508 O O . SER A 1 561 ? 40.219 -11.021 -73.695 1.00 37.59 561 SER A O 1
ATOM 4510 N N . SER A 1 562 ? 38.043 -10.874 -73.738 1.00 39.38 562 SER A N 1
ATOM 4511 C CA . SER A 1 562 ? 36.577 -10.876 -74.060 1.00 39.38 562 SER A CA 1
ATOM 4512 C C . SER A 1 562 ? 35.698 -10.669 -72.774 1.00 39.38 562 SER A C 1
ATOM 4514 O O . SER A 1 562 ? 36.240 -10.764 -71.677 1.00 39.38 562 SER A O 1
ATOM 4516 N N . THR A 1 563 ? 34.347 -10.557 -72.899 1.00 37.06 563 THR A N 1
ATOM 4517 C CA . THR A 1 563 ? 33.264 -10.783 -71.860 1.00 37.06 563 THR A CA 1
ATOM 4518 C C . THR A 1 563 ? 33.169 -9.841 -70.619 1.00 37.06 563 THR A C 1
ATOM 4520 O O . THR A 1 563 ? 34.141 -9.171 -70.310 1.00 37.06 563 THR A O 1
ATOM 4523 N N . SER A 1 564 ? 32.104 -9.792 -69.778 1.00 36.56 564 SER A N 1
ATOM 4524 C CA . SER A 1 564 ? 30.623 -9.603 -69.957 1.00 36.56 564 SER A CA 1
ATOM 4525 C C . SER A 1 564 ? 29.842 -9.726 -68.608 1.00 36.56 564 SER A C 1
ATOM 4527 O O . SER A 1 564 ? 30.008 -10.761 -67.965 1.00 36.56 564 SER A O 1
ATOM 4529 N N . HIS A 1 565 ? 28.935 -8.802 -68.213 1.00 40.88 565 HIS A N 1
ATOM 4530 C CA . HIS A 1 565 ? 27.788 -9.100 -67.299 1.00 40.88 565 HIS A CA 1
ATOM 4531 C C . HIS A 1 565 ? 26.677 -8.012 -67.238 1.00 40.88 565 HIS A C 1
ATOM 4533 O O . HIS A 1 565 ? 26.823 -6.947 -67.834 1.00 40.88 565 HIS A O 1
ATOM 4539 N N . LEU A 1 566 ? 25.576 -8.323 -66.530 1.00 39.22 566 LEU A N 1
ATOM 4540 C CA . LEU A 1 566 ? 24.269 -7.632 -66.440 1.00 39.22 566 LEU A CA 1
ATOM 4541 C C . LEU A 1 566 ? 23.780 -7.361 -64.985 1.00 39.22 566 LEU A C 1
ATOM 4543 O O . LEU A 1 566 ? 24.315 -7.960 -64.050 1.00 39.22 566 LEU A O 1
ATOM 4547 N N . ASP A 1 567 ? 22.693 -6.568 -64.882 1.00 37.56 567 ASP A N 1
ATOM 4548 C CA . ASP A 1 567 ? 21.693 -6.424 -63.785 1.00 37.56 567 ASP A CA 1
ATOM 4549 C C . ASP A 1 567 ? 22.142 -5.753 -62.449 1.00 37.56 567 ASP A C 1
ATOM 4551 O O . ASP A 1 567 ? 23.332 -5.637 -62.178 1.00 37.56 567 ASP A O 1
ATOM 4555 N N . ASN A 1 568 ? 21.270 -5.221 -61.565 1.00 40.34 568 ASN A N 1
ATOM 4556 C CA . ASN A 1 568 ? 19.791 -5.175 -61.516 1.00 40.34 568 ASN A CA 1
ATOM 4557 C C . ASN A 1 568 ? 19.259 -3.900 -60.789 1.00 40.34 568 ASN A C 1
ATOM 4559 O O . ASN A 1 568 ? 20.001 -3.277 -60.031 1.00 40.34 568 ASN A O 1
ATOM 4563 N N . ILE A 1 569 ? 17.966 -3.560 -60.935 1.00 42.00 569 ILE A N 1
ATOM 4564 C CA . ILE A 1 569 ? 17.231 -2.552 -60.131 1.00 42.00 569 ILE A CA 1
ATOM 4565 C C . ILE A 1 569 ? 15.838 -3.108 -59.777 1.00 42.00 569 ILE A C 1
ATOM 4567 O O . ILE A 1 569 ? 15.113 -3.531 -60.671 1.00 42.00 569 ILE A O 1
ATOM 4571 N N . ASP A 1 570 ? 15.438 -3.058 -58.500 1.00 45.88 570 ASP A N 1
ATOM 4572 C CA . ASP A 1 570 ? 14.123 -3.527 -58.017 1.00 45.88 570 ASP A CA 1
ATOM 4573 C C . ASP A 1 570 ? 13.418 -2.469 -57.138 1.00 45.88 570 ASP A C 1
ATOM 4575 O O . ASP A 1 570 ? 14.056 -1.549 -56.617 1.00 45.88 570 ASP A O 1
ATOM 4579 N N . SER A 1 571 ? 12.086 -2.536 -57.011 1.00 40.81 571 SER A N 1
ATOM 4580 C CA . SER A 1 571 ? 11.264 -1.535 -56.317 1.00 40.81 571 SER A CA 1
ATOM 4581 C C . SER A 1 571 ? 9.868 -2.020 -55.882 1.00 40.81 571 SER A C 1
ATOM 4583 O O . SER A 1 571 ? 8.944 -2.115 -56.687 1.00 40.81 571 SER A O 1
ATOM 4585 N N . SER A 1 572 ? 9.666 -2.065 -54.558 1.00 35.16 572 SER A N 1
ATOM 4586 C CA . SER A 1 572 ? 8.382 -1.911 -53.833 1.00 35.16 572 SER A CA 1
ATOM 4587 C C . SER A 1 572 ? 7.292 -3.005 -53.936 1.00 35.16 572 SER A C 1
ATOM 4589 O O . SER A 1 572 ? 6.762 -3.272 -55.010 1.00 35.16 572 SER A O 1
ATOM 4591 N N . LYS A 1 573 ? 6.815 -3.494 -52.769 1.00 42.38 573 LYS A N 1
ATOM 4592 C CA . LYS A 1 573 ? 5.428 -3.319 -52.238 1.00 42.38 573 LYS A CA 1
ATOM 4593 C C . LYS A 1 573 ? 5.067 -4.300 -51.106 1.00 42.38 573 LYS A C 1
ATOM 4595 O O . LYS A 1 573 ? 5.376 -5.482 -51.177 1.00 42.38 573 LYS A O 1
ATOM 4600 N N . LEU A 1 574 ? 4.295 -3.812 -50.128 1.00 40.66 574 LEU A N 1
ATOM 4601 C CA . LEU A 1 574 ? 3.334 -4.614 -49.347 1.00 40.66 574 LEU A CA 1
ATOM 4602 C C . LEU A 1 574 ? 1.931 -4.473 -49.972 1.00 40.66 574 LEU A C 1
ATOM 4604 O O . LEU A 1 574 ? 1.683 -3.508 -50.703 1.00 40.66 574 LEU A O 1
ATOM 4608 N N . PRO A 1 575 ? 0.999 -5.388 -49.655 1.00 40.06 575 PRO A N 1
ATOM 4609 C CA . PRO A 1 575 ? -0.237 -4.913 -49.017 1.00 40.06 575 PRO A CA 1
ATOM 4610 C C . PRO A 1 575 ? -0.789 -5.841 -47.913 1.00 40.06 575 PRO A C 1
ATOM 4612 O O . PRO A 1 575 ? -0.583 -7.052 -47.926 1.00 40.06 575 PRO A O 1
ATOM 4615 N N . THR A 1 576 ? -1.563 -5.267 -46.989 1.00 37.88 576 THR A N 1
ATOM 4616 C CA . THR A 1 576 ? -2.408 -5.979 -46.011 1.00 37.88 576 THR A CA 1
ATOM 4617 C C . THR A 1 576 ? -3.883 -5.975 -46.444 1.00 37.88 576 THR A C 1
ATOM 4619 O O . THR A 1 576 ? -4.306 -5.113 -47.214 1.00 37.88 576 THR A O 1
ATOM 4622 N N . GLY A 1 577 ? -4.673 -6.943 -45.961 1.00 35.31 577 GLY A N 1
ATOM 4623 C CA . GLY A 1 577 ? -6.116 -7.065 -46.231 1.00 35.31 577 GLY A CA 1
ATOM 4624 C C . GLY A 1 577 ? -6.975 -6.941 -44.957 1.00 35.31 577 GLY A C 1
ATOM 4625 O O . GLY A 1 577 ? -6.472 -7.244 -43.876 1.00 35.31 577 GLY A O 1
ATOM 4626 N N . PRO A 1 578 ? -8.244 -6.489 -45.049 1.00 45.00 578 PRO A N 1
ATOM 4627 C CA . PRO A 1 578 ? -9.088 -6.206 -43.883 1.00 45.00 578 PRO A CA 1
ATOM 4628 C C . PRO A 1 578 ? -9.905 -7.413 -43.384 1.00 45.00 578 PRO A C 1
ATOM 4630 O O . PRO A 1 578 ? -10.377 -8.234 -44.170 1.00 45.00 578 PRO A O 1
ATOM 4633 N N . GLU A 1 579 ? -10.142 -7.465 -42.072 1.00 38.50 579 GLU A N 1
ATOM 4634 C CA . GLU A 1 579 ? -10.900 -8.533 -41.403 1.00 38.50 579 GLU A CA 1
ATOM 4635 C C . GLU A 1 579 ? -12.433 -8.368 -41.464 1.00 38.50 579 GLU A C 1
ATOM 4637 O O . GLU A 1 579 ? -12.983 -7.272 -41.642 1.00 38.50 579 GLU A O 1
ATOM 4642 N N . GLN A 1 580 ? -13.127 -9.495 -41.280 1.00 46.06 580 GLN A N 1
ATOM 4643 C CA . GLN A 1 580 ? -14.587 -9.602 -41.252 1.00 46.06 580 GLN A CA 1
ATOM 4644 C C . GLN A 1 580 ? -15.159 -9.205 -39.880 1.00 46.06 580 GLN A C 1
ATOM 4646 O O . GLN A 1 580 ? -14.535 -9.408 -38.843 1.00 46.06 580 GLN A O 1
ATOM 4651 N N . SER A 1 581 ? -16.369 -8.644 -39.862 1.00 52.22 581 SER A N 1
ATOM 4652 C CA . SER A 1 581 ? -17.101 -8.340 -38.625 1.00 52.22 581 SER A CA 1
ATOM 4653 C C . SER A 1 581 ? -17.664 -9.609 -37.982 1.00 52.22 581 SER A C 1
ATOM 4655 O O . SER A 1 581 ? -18.328 -10.381 -38.673 1.00 52.22 581 SER A O 1
ATOM 4657 N N . GLU A 1 582 ? -17.460 -9.788 -36.671 1.00 56.47 582 GLU A N 1
ATOM 4658 C CA . GLU A 1 582 ? -18.024 -10.917 -35.916 1.00 56.47 582 GLU A CA 1
ATOM 4659 C C . GLU A 1 582 ? -19.546 -11.024 -36.102 1.00 56.47 582 GLU A C 1
ATOM 4661 O O . GLU A 1 582 ? -20.286 -10.066 -35.869 1.00 56.47 582 GLU A O 1
ATOM 4666 N N . LEU A 1 583 ? -20.008 -12.209 -36.506 1.00 66.75 583 LEU A N 1
ATOM 4667 C CA . LEU A 1 583 ? -21.426 -12.531 -36.610 1.00 66.75 583 LEU A CA 1
ATOM 4668 C C . LEU A 1 583 ? -22.006 -12.766 -35.205 1.00 66.75 583 LEU A C 1
ATOM 4670 O O . LEU A 1 583 ? -21.372 -13.413 -34.370 1.00 66.75 583 LEU A O 1
ATOM 4674 N N . PHE A 1 584 ? -23.217 -12.269 -34.940 1.00 77.12 584 PHE A N 1
ATOM 4675 C CA . PHE A 1 584 ? -23.931 -12.581 -33.700 1.00 77.12 584 PHE A CA 1
ATOM 4676 C C . PHE A 1 584 ? -24.350 -14.058 -33.706 1.00 77.12 584 PHE A C 1
ATOM 4678 O O . PHE A 1 584 ? -25.352 -14.421 -34.320 1.00 77.12 584 PHE A O 1
ATOM 4685 N N . ASN A 1 585 ? -23.577 -14.897 -33.017 1.00 82.19 585 ASN A N 1
ATOM 4686 C CA . ASN A 1 585 ? -23.935 -16.284 -32.740 1.00 82.19 585 ASN A CA 1
ATOM 4687 C C . ASN A 1 585 ? -24.687 -16.347 -31.396 1.00 82.19 585 ASN A C 1
ATOM 4689 O O . ASN A 1 585 ? -24.044 -16.179 -30.349 1.00 82.19 585 ASN A O 1
ATOM 4693 N N . PRO A 1 586 ? -26.016 -16.571 -31.390 1.00 85.25 586 PRO A N 1
ATOM 4694 C CA . PRO A 1 586 ? -26.745 -16.848 -30.159 1.00 85.25 586 PRO A CA 1
ATOM 4695 C C . PRO A 1 586 ? -26.267 -18.158 -29.520 1.00 85.25 586 PRO A C 1
ATOM 4697 O O . PRO A 1 586 ? -25.558 -18.960 -30.127 1.00 85.25 586 PRO A O 1
ATOM 4700 N N . ASP A 1 587 ? -26.656 -18.334 -28.265 1.00 90.44 587 ASP A N 1
ATOM 4701 C CA . ASP A 1 587 ? -26.312 -19.439 -27.373 1.00 90.44 587 ASP A CA 1
ATOM 4702 C C . ASP A 1 587 ? -24.800 -19.627 -27.121 1.00 90.44 587 ASP A C 1
ATOM 4704 O O . ASP A 1 587 ? -24.325 -20.709 -26.773 1.00 90.44 587 ASP A O 1
ATOM 4708 N N . THR A 1 588 ? -24.038 -18.526 -27.197 1.00 92.81 588 THR A N 1
ATOM 4709 C CA . THR A 1 588 ? -22.594 -18.488 -26.911 1.00 92.81 588 THR A CA 1
ATOM 4710 C C . THR A 1 588 ? -22.253 -17.686 -25.650 1.00 92.81 588 THR A C 1
ATOM 4712 O O . THR A 1 588 ? -22.767 -16.589 -25.418 1.00 92.81 588 THR A O 1
ATOM 4715 N N . VAL A 1 589 ? -21.301 -18.189 -24.853 1.00 96.06 589 VAL A N 1
ATOM 4716 C CA . VAL A 1 589 ? -20.658 -17.419 -23.772 1.00 96.06 589 VAL A CA 1
ATOM 4717 C C . VAL A 1 589 ? -19.171 -17.252 -24.068 1.00 96.06 589 VAL A C 1
ATOM 4719 O O . VAL A 1 589 ? -18.450 -18.227 -24.280 1.00 96.06 589 VAL A O 1
ATOM 4722 N N . SER A 1 590 ? -18.693 -16.009 -24.040 1.00 95.81 590 SER A N 1
ATOM 4723 C CA . SER A 1 590 ? -17.286 -15.663 -24.257 1.00 95.81 590 SER A CA 1
ATOM 4724 C C . SER A 1 590 ? -16.743 -14.799 -23.122 1.00 95.81 590 SER A C 1
ATOM 4726 O O . SER A 1 590 ? -17.485 -14.065 -22.470 1.00 95.81 590 SER A O 1
ATOM 4728 N N . PHE A 1 591 ? -15.426 -14.805 -22.916 1.00 97.38 591 PHE A N 1
ATOM 4729 C CA . PHE A 1 591 ? -14.791 -13.780 -22.086 1.00 97.38 591 PHE A CA 1
ATOM 4730 C C . PHE A 1 591 ? -14.977 -12.393 -22.724 1.00 97.38 591 PHE A C 1
ATOM 4732 O O . PHE A 1 591 ? -14.906 -12.247 -23.944 1.00 97.38 591 PHE A O 1
ATOM 4739 N N . SER A 1 592 ? -15.238 -11.385 -21.893 1.00 96.06 592 SER A N 1
ATOM 4740 C CA . SER A 1 592 ? -15.308 -9.966 -22.270 1.00 96.06 592 SER A CA 1
ATOM 4741 C C . SER A 1 592 ? -14.116 -9.204 -21.694 1.00 96.06 592 SER A C 1
ATOM 4743 O O . SER A 1 592 ? -13.446 -8.468 -22.416 1.00 96.06 592 SER A O 1
ATOM 4745 N N . LEU A 1 593 ? -13.837 -9.416 -20.407 1.00 97.75 593 LEU A N 1
ATOM 4746 C CA . LEU A 1 593 ? -12.711 -8.839 -19.678 1.00 97.75 593 LEU A CA 1
ATOM 4747 C C . LEU A 1 593 ? -12.353 -9.782 -18.523 1.00 97.75 593 LEU A C 1
ATOM 4749 O O . LEU A 1 593 ? -13.240 -10.251 -17.817 1.00 97.75 593 LEU A O 1
ATOM 4753 N N . VAL A 1 594 ? -11.076 -10.056 -18.308 1.00 97.94 594 VAL A N 1
ATOM 4754 C CA . VAL A 1 594 ? -10.555 -10.671 -17.087 1.00 97.94 594 VAL A CA 1
ATOM 4755 C C . VAL A 1 594 ? -9.510 -9.720 -16.540 1.00 97.94 594 VAL A C 1
ATOM 4757 O O . VAL A 1 594 ? -8.578 -9.373 -17.257 1.00 97.94 594 VAL A O 1
ATOM 4760 N N . ASP A 1 595 ? -9.686 -9.300 -15.294 1.00 97.81 595 ASP A N 1
ATOM 4761 C CA . ASP A 1 595 ? -8.798 -8.369 -14.607 1.00 97.81 595 ASP A CA 1
ATOM 4762 C C . ASP A 1 595 ? -8.390 -9.002 -13.271 1.00 97.81 595 ASP A C 1
ATOM 4764 O O . ASP A 1 595 ? -9.196 -9.116 -12.340 1.00 97.81 595 ASP A O 1
ATOM 4768 N N . SER A 1 596 ? -7.138 -9.453 -13.187 1.00 96.81 596 SER A N 1
ATOM 4769 C CA . SER A 1 596 ? -6.571 -10.024 -11.960 1.00 96.81 596 SER A CA 1
ATOM 4770 C C . SER A 1 596 ? -6.435 -9.013 -10.827 1.00 96.81 596 SER A C 1
ATOM 4772 O O . SER A 1 596 ? -6.455 -9.390 -9.657 1.00 96.81 596 SER A O 1
ATOM 4774 N N . ASN A 1 597 ? -6.276 -7.736 -11.169 1.00 95.25 597 ASN A N 1
ATOM 4775 C CA . ASN A 1 597 ? -5.877 -6.662 -10.264 1.00 95.25 597 ASN A CA 1
ATOM 4776 C C . ASN A 1 597 ? -7.105 -6.071 -9.558 1.00 95.25 597 ASN A C 1
ATOM 4778 O O . ASN A 1 597 ? -7.054 -5.723 -8.379 1.00 95.25 597 ASN A O 1
ATOM 4782 N N . GLN A 1 598 ? -8.239 -6.032 -10.260 1.00 96.19 598 GLN A N 1
ATOM 4783 C CA . GLN A 1 598 ? -9.568 -5.780 -9.696 1.00 96.19 598 GLN A CA 1
ATOM 4784 C C . GLN A 1 598 ? -10.289 -7.062 -9.238 1.00 96.19 598 GLN A C 1
ATOM 4786 O O . GLN A 1 598 ? -11.382 -6.973 -8.676 1.00 96.19 598 GLN A O 1
ATOM 4791 N N . GLU A 1 599 ? -9.670 -8.229 -9.432 1.00 96.69 599 GLU A N 1
ATOM 4792 C CA . GLU A 1 599 ? -10.159 -9.559 -9.056 1.00 96.69 599 GLU A CA 1
ATOM 4793 C C . GLU A 1 599 ? -11.527 -9.940 -9.667 1.00 96.69 599 GLU A C 1
ATOM 4795 O O . GLU A 1 599 ? -12.426 -10.395 -8.947 1.00 96.69 599 GLU A O 1
ATOM 4800 N N . PHE A 1 600 ? -11.720 -9.828 -10.986 1.00 97.56 600 PHE A N 1
ATOM 4801 C CA . PHE A 1 600 ? -12.956 -10.314 -11.620 1.00 97.56 600 PHE A CA 1
ATOM 4802 C C . PHE A 1 600 ? -12.787 -10.947 -13.010 1.00 97.56 600 PHE A C 1
ATOM 4804 O O . PHE A 1 600 ? -11.887 -10.633 -13.786 1.00 97.56 600 PHE A O 1
ATOM 4811 N N . ILE A 1 601 ? -13.736 -11.829 -13.338 1.00 98.31 601 ILE A N 1
ATOM 4812 C CA . ILE A 1 601 ? -13.934 -12.437 -14.658 1.00 98.31 601 ILE A CA 1
ATOM 4813 C C . ILE A 1 601 ? -15.292 -11.968 -15.190 1.00 98.31 601 ILE A C 1
ATOM 4815 O O . ILE A 1 601 ? -16.332 -12.291 -14.622 1.00 98.31 601 ILE A O 1
ATOM 4819 N N . LYS A 1 602 ? -15.299 -11.218 -16.289 1.00 98.06 602 LYS A N 1
ATOM 4820 C CA . LYS A 1 602 ? -16.492 -10.688 -16.955 1.00 98.06 602 LYS A CA 1
ATOM 4821 C C . LYS A 1 602 ? -16.743 -11.450 -18.254 1.00 98.06 602 LYS A C 1
ATOM 4823 O O . LYS A 1 602 ? -15.884 -11.496 -19.139 1.00 98.06 602 LYS A O 1
ATOM 4828 N N . LEU A 1 603 ? -17.926 -12.037 -18.373 1.00 97.94 603 LEU A N 1
ATOM 4829 C CA . LEU A 1 603 ? -18.377 -12.832 -19.513 1.00 97.94 603 LEU A CA 1
ATOM 4830 C C . LEU A 1 603 ? -19.444 -12.068 -20.306 1.00 97.94 603 LEU A C 1
ATOM 4832 O O . LEU A 1 603 ? -20.299 -11.412 -19.712 1.00 97.94 603 LEU A O 1
ATOM 4836 N N . SER A 1 604 ? -19.416 -12.190 -21.632 1.00 96.00 604 SER A N 1
ATOM 4837 C CA . SER A 1 604 ? -20.542 -11.835 -22.498 1.00 96.00 604 SER A CA 1
ATOM 4838 C C . SER A 1 604 ? -21.347 -13.099 -22.774 1.00 96.00 604 SER A C 1
ATOM 4840 O O . SER A 1 604 ? -20.826 -14.052 -23.357 1.00 96.00 604 SER A O 1
ATOM 4842 N N . VAL A 1 605 ? -22.591 -13.113 -22.311 1.00 96.38 605 VAL A N 1
ATOM 4843 C CA . VAL A 1 605 ? -23.582 -14.164 -22.537 1.00 96.38 605 VAL A CA 1
ATOM 4844 C C . VAL A 1 605 ? -24.490 -13.679 -23.662 1.00 96.38 605 VAL A C 1
ATOM 4846 O O . VAL A 1 605 ? -25.179 -12.672 -23.501 1.00 96.38 605 VAL A O 1
ATOM 4849 N N . HIS A 1 606 ? -24.476 -14.368 -24.799 1.00 94.06 606 HIS A N 1
ATOM 4850 C CA . HIS A 1 606 ? -25.353 -14.103 -25.936 1.00 94.06 606 HIS A CA 1
ATOM 4851 C C . HIS A 1 606 ? -26.382 -15.227 -25.967 1.00 94.06 606 HIS A C 1
ATOM 4853 O O . HIS A 1 606 ? -26.077 -16.317 -26.436 1.00 94.06 606 HIS A O 1
ATOM 4859 N N . GLY A 1 607 ? -27.570 -14.998 -25.419 1.00 91.75 607 GLY A N 1
ATOM 4860 C CA . GLY A 1 607 ? -28.663 -15.959 -25.520 1.00 91.75 607 GLY A CA 1
ATOM 4861 C C . GLY A 1 607 ? -29.660 -15.579 -26.597 1.00 91.75 607 GLY A C 1
ATOM 4862 O O . GLY A 1 607 ? -29.835 -14.395 -26.904 1.00 91.75 607 GLY A O 1
ATOM 4863 N N . ASP A 1 608 ? -30.342 -16.588 -27.129 1.00 90.44 608 ASP A N 1
ATOM 4864 C CA . ASP A 1 608 ? -31.546 -16.403 -27.934 1.00 90.44 608 ASP A CA 1
ATOM 4865 C C . ASP A 1 608 ? -32.544 -15.416 -27.275 1.00 90.44 608 ASP A C 1
ATOM 4867 O O . ASP A 1 608 ? -32.635 -15.284 -26.050 1.00 90.44 608 ASP A O 1
ATOM 4871 N N . MET A 1 609 ? -33.299 -14.687 -28.093 1.00 88.31 609 MET A N 1
ATOM 4872 C CA . MET A 1 609 ? -34.300 -13.730 -27.622 1.00 88.31 609 MET A CA 1
ATOM 4873 C C . MET A 1 609 ? -35.527 -14.437 -27.035 1.00 88.31 609 MET A C 1
ATOM 4875 O O . MET A 1 609 ? -36.098 -13.937 -26.059 1.00 88.31 609 MET A O 1
ATOM 4879 N N . ASP A 1 610 ? -35.903 -15.608 -27.558 1.00 91.50 610 ASP A N 1
ATOM 4880 C CA . ASP A 1 610 ? -37.113 -16.335 -27.156 1.00 91.50 610 ASP A CA 1
ATOM 4881 C C . ASP A 1 610 ? -36.870 -17.292 -25.983 1.00 91.50 610 ASP A C 1
ATOM 4883 O O . ASP A 1 610 ? -37.621 -17.257 -25.003 1.00 91.50 610 ASP A O 1
ATOM 4887 N N . ASN A 1 611 ? -35.784 -18.059 -26.001 1.00 92.56 611 ASN A N 1
ATOM 4888 C CA . ASN A 1 611 ? -35.437 -19.006 -24.939 1.00 92.56 611 ASN A CA 1
ATOM 4889 C C . ASN A 1 611 ? -34.474 -18.403 -23.904 1.00 92.56 611 ASN A C 1
ATOM 4891 O O . ASN A 1 611 ? -34.671 -18.576 -22.700 1.00 92.56 611 ASN A O 1
ATOM 4895 N N . GLY A 1 612 ? -33.477 -17.639 -24.362 1.00 92.81 612 GLY A N 1
ATOM 4896 C CA . GLY A 1 612 ? -32.337 -17.198 -23.556 1.00 92.81 612 GLY A CA 1
ATOM 4897 C C . GLY A 1 612 ? -31.343 -18.325 -23.260 1.00 92.81 612 GLY A C 1
ATOM 4898 O O . GLY A 1 612 ? -31.688 -19.506 -23.263 1.00 92.81 612 GLY A O 1
ATOM 4899 N N . LEU A 1 613 ? -30.105 -17.958 -22.928 1.00 94.94 613 LEU A N 1
ATOM 4900 C CA . LEU A 1 613 ? -29.055 -18.916 -22.572 1.00 94.94 613 LEU A CA 1
ATOM 4901 C C . LEU A 1 613 ? -28.907 -19.008 -21.052 1.00 94.94 613 LEU A C 1
ATOM 4903 O O . LEU A 1 613 ? -28.548 -18.028 -20.395 1.00 94.94 613 LEU A O 1
ATOM 4907 N N . SER A 1 614 ? -29.162 -20.183 -20.469 1.00 95.25 614 SER A N 1
ATOM 4908 C CA . SER A 1 614 ? -28.818 -20.428 -19.063 1.00 95.25 614 SER A CA 1
ATOM 4909 C C . SER A 1 614 ? -27.338 -20.783 -18.936 1.00 95.25 614 SER A C 1
ATOM 4911 O O . SER A 1 614 ? -26.835 -21.668 -19.631 1.00 95.25 614 SER A O 1
ATOM 4913 N N . ILE A 1 615 ? -26.648 -20.116 -18.008 1.00 96.19 615 ILE A N 1
ATOM 4914 C CA . ILE A 1 615 ? -25.254 -20.430 -17.667 1.00 96.19 615 ILE A CA 1
ATOM 4915 C C . ILE A 1 615 ? -25.129 -21.471 -16.544 1.00 96.19 615 ILE A C 1
ATOM 4917 O O . ILE A 1 615 ? -24.017 -21.799 -16.135 1.00 96.19 615 ILE A O 1
ATOM 4921 N N . SER A 1 616 ? -26.236 -22.022 -16.036 1.00 94.94 616 SER A N 1
ATOM 4922 C CA . SER A 1 616 ? -26.175 -23.149 -15.098 1.00 94.94 616 SER A CA 1
ATOM 4923 C C . SER A 1 616 ? -25.391 -24.320 -15.705 1.00 94.94 616 SER A C 1
ATOM 4925 O O . SER A 1 616 ? -25.456 -24.573 -16.908 1.00 94.94 616 SER A O 1
ATOM 4927 N N . LYS A 1 617 ? -24.617 -25.025 -14.869 1.00 95.19 617 LYS A N 1
ATOM 4928 C CA . LYS A 1 617 ? -23.650 -26.081 -15.248 1.00 95.19 617 LYS A CA 1
ATOM 4929 C C . LYS A 1 617 ? -22.416 -25.628 -16.046 1.00 95.19 617 LYS A C 1
ATOM 4931 O O . LYS A 1 617 ? -21.495 -26.434 -16.190 1.00 95.19 617 LYS A O 1
ATOM 4936 N N . TRP A 1 618 ? -22.322 -24.375 -16.504 1.00 97.50 618 TRP A N 1
ATOM 4937 C CA . TRP A 1 618 ? -21.050 -23.842 -17.012 1.00 97.50 618 TRP A CA 1
ATOM 4938 C C . TRP A 1 618 ? -20.024 -23.750 -15.873 1.00 97.50 618 TRP A C 1
ATOM 4940 O O . TRP A 1 618 ? -20.372 -23.560 -14.700 1.00 97.50 618 TRP A O 1
ATOM 4950 N N . ARG A 1 619 ? -18.737 -23.883 -16.207 1.00 98.00 619 ARG A N 1
ATOM 4951 C CA . ARG A 1 619 ? -17.639 -23.884 -15.227 1.00 98.00 619 ARG A CA 1
ATOM 4952 C C . ARG A 1 619 ? -16.494 -22.980 -15.667 1.00 98.00 619 ARG A C 1
ATOM 4954 O O . ARG A 1 619 ? -16.019 -23.083 -16.792 1.00 98.00 619 ARG A O 1
ATOM 4961 N N . LEU A 1 620 ? -16.004 -22.143 -14.758 1.00 98.12 620 LEU A N 1
ATOM 4962 C CA . LEU A 1 620 ? -14.737 -21.431 -14.913 1.00 98.12 620 LEU A CA 1
ATOM 4963 C C . LEU A 1 620 ? -13.621 -22.245 -14.256 1.00 98.12 620 LEU A C 1
ATOM 4965 O O . LEU A 1 620 ? -13.773 -22.716 -13.129 1.00 98.12 620 LEU A O 1
ATOM 4969 N N . ILE A 1 621 ? -12.491 -22.405 -14.940 1.00 98.06 621 ILE A N 1
ATOM 4970 C CA . ILE A 1 621 ? -11.296 -23.071 -14.418 1.00 98.06 621 ILE A CA 1
ATOM 4971 C C . ILE A 1 621 ? -10.100 -22.147 -14.626 1.00 98.06 621 ILE A C 1
ATOM 4973 O O . ILE A 1 621 ? -9.669 -21.928 -15.755 1.00 98.06 621 ILE A O 1
ATOM 4977 N N . VAL A 1 622 ? -9.547 -21.633 -13.531 1.00 97.81 622 VAL A N 1
ATOM 4978 C CA . VAL A 1 622 ? -8.285 -20.885 -13.522 1.00 97.81 622 VAL A CA 1
ATOM 4979 C C . VAL A 1 622 ? -7.151 -21.882 -13.304 1.00 97.81 622 VAL A C 1
ATOM 4981 O O . VAL A 1 622 ? -7.149 -22.622 -12.315 1.00 97.81 622 VAL A O 1
ATOM 4984 N N . VAL A 1 623 ? -6.203 -21.917 -14.236 1.00 97.50 623 VAL A N 1
ATOM 4985 C CA . VAL A 1 623 ? -4.971 -22.709 -14.175 1.00 97.50 623 VAL A CA 1
ATOM 4986 C C . VAL A 1 623 ? -3.801 -21.739 -14.067 1.00 97.50 623 VAL A C 1
ATOM 4988 O O . VAL A 1 623 ? -3.528 -20.996 -15.007 1.00 97.50 623 VAL A O 1
ATOM 4991 N N . LYS A 1 624 ? -3.129 -21.721 -12.917 1.00 96.56 624 LYS A N 1
ATOM 4992 C CA . LYS A 1 624 ? -1.956 -20.868 -12.682 1.00 96.56 624 LYS A CA 1
ATOM 4993 C C . LYS A 1 624 ? -0.715 -21.386 -13.436 1.00 96.56 624 LYS A C 1
ATOM 4995 O O . LYS A 1 624 ? -0.688 -22.563 -13.810 1.00 96.56 624 LYS A O 1
ATOM 5000 N N . PRO A 1 625 ? 0.351 -20.572 -13.577 1.00 95.62 625 PRO A N 1
ATOM 5001 C CA . PRO A 1 625 ? 1.627 -21.005 -14.161 1.00 95.62 625 PRO A CA 1
ATOM 5002 C C . PRO A 1 625 ? 2.313 -22.159 -13.408 1.00 95.62 625 PRO A C 1
ATOM 5004 O O . PRO A 1 625 ? 3.074 -22.912 -14.006 1.00 95.62 625 PRO A O 1
ATOM 5007 N N . ASP A 1 626 ? 2.010 -22.351 -12.117 1.00 94.25 626 ASP A N 1
ATOM 5008 C CA . ASP A 1 626 ? 2.460 -23.506 -11.318 1.00 94.25 626 ASP A CA 1
ATOM 5009 C C . ASP A 1 626 ? 1.693 -24.816 -11.623 1.00 94.25 626 ASP A C 1
ATOM 5011 O O . ASP A 1 626 ? 1.946 -25.854 -11.011 1.00 94.25 626 ASP A O 1
ATOM 5015 N N . GLY A 1 627 ? 0.734 -24.779 -12.556 1.00 95.25 627 GLY A N 1
ATOM 5016 C CA . GLY A 1 627 ? -0.127 -25.899 -12.932 1.00 95.25 627 GLY A CA 1
ATOM 5017 C C . GLY A 1 627 ? -1.290 -26.167 -11.968 1.00 95.25 627 GLY A C 1
ATOM 5018 O O . GLY A 1 627 ? -2.118 -27.042 -12.251 1.00 95.25 627 GLY A O 1
ATOM 5019 N N . SER A 1 628 ? -1.397 -25.432 -10.856 1.00 95.56 628 SER A N 1
ATOM 5020 C CA . SER A 1 628 ? -2.501 -25.569 -9.906 1.00 95.56 628 SER A CA 1
ATOM 5021 C C . SER A 1 628 ? -3.821 -25.095 -10.519 1.00 95.56 628 SER A C 1
ATOM 5023 O O . SER A 1 628 ? -3.882 -24.130 -11.285 1.00 95.56 628 SER A O 1
ATOM 5025 N N . LYS A 1 629 ? -4.903 -25.818 -10.207 1.00 97.12 629 LYS A N 1
ATOM 5026 C CA . LYS A 1 629 ? -6.222 -25.625 -10.824 1.00 97.12 629 LYS A CA 1
ATOM 5027 C C . LYS A 1 629 ? -7.254 -25.243 -9.775 1.00 97.12 629 LYS A C 1
ATOM 5029 O O . LYS A 1 629 ? -7.418 -25.928 -8.764 1.00 97.12 629 LYS A O 1
ATOM 5034 N N . SER A 1 630 ? -7.986 -24.173 -10.048 1.00 97.25 630 SER A N 1
ATOM 5035 C CA . SER A 1 630 ? -9.124 -23.722 -9.253 1.00 97.25 630 SER A CA 1
ATOM 5036 C C . SER A 1 630 ? -10.364 -23.696 -10.136 1.00 97.25 630 SER A C 1
ATOM 5038 O O . SER A 1 630 ? -10.335 -23.097 -11.204 1.00 97.25 630 SER A O 1
ATOM 5040 N N . GLY A 1 631 ? -11.445 -24.346 -9.698 1.00 97.31 631 GLY A N 1
ATOM 5041 C CA . GLY A 1 631 ? -12.724 -24.366 -10.410 1.00 97.31 631 GLY A CA 1
ATOM 5042 C C . GLY A 1 631 ? -13.819 -23.577 -9.689 1.00 97.31 631 GLY A C 1
ATOM 5043 O O . GLY A 1 631 ? -13.886 -23.590 -8.458 1.00 97.31 631 GLY A O 1
ATOM 5044 N N . PHE A 1 632 ? -14.689 -22.946 -10.470 1.00 98.06 632 PHE A N 1
ATOM 5045 C CA . PHE A 1 632 ? -15.966 -22.359 -10.073 1.00 98.06 632 PHE A CA 1
ATOM 5046 C C . PHE A 1 632 ? -17.055 -22.929 -10.979 1.00 98.06 632 PHE A C 1
ATOM 5048 O O . PHE A 1 632 ? -16.869 -23.006 -12.192 1.00 98.06 632 PHE A O 1
ATOM 5055 N N . SER A 1 633 ? -18.182 -23.333 -10.402 1.00 97.69 633 SER A N 1
ATOM 5056 C CA . SER A 1 633 ? -19.353 -23.787 -11.160 1.00 97.69 633 SER A CA 1
ATOM 5057 C C . SER A 1 633 ? -20.471 -22.780 -10.947 1.00 97.69 633 SER A C 1
ATOM 5059 O O . SER A 1 633 ? -20.732 -22.399 -9.804 1.00 97.69 633 SER A O 1
ATOM 5061 N N . PHE A 1 634 ? -21.117 -22.344 -12.025 1.00 97.38 634 PHE A N 1
ATOM 5062 C CA . PHE A 1 634 ? -22.293 -21.490 -11.909 1.00 97.38 634 PHE A CA 1
ATOM 5063 C C . PHE A 1 634 ? -23.447 -22.282 -11.268 1.00 97.38 634 PHE A C 1
ATOM 5065 O O . PHE A 1 634 ? -23.675 -23.424 -11.678 1.00 97.38 634 PHE A O 1
ATOM 5072 N N . PRO A 1 635 ? -24.164 -21.712 -10.275 1.00 95.38 635 PRO A N 1
ATOM 5073 C CA . PRO A 1 635 ? -25.315 -22.359 -9.649 1.00 95.38 635 PRO A CA 1
ATOM 5074 C C . PRO A 1 635 ? -26.346 -22.899 -10.647 1.00 95.38 635 PRO A C 1
ATOM 5076 O O . PRO A 1 635 ? -26.564 -22.323 -11.715 1.00 95.38 635 PRO A O 1
ATOM 5079 N N . ASP A 1 636 ? -27.023 -23.985 -10.280 1.00 95.94 636 ASP A N 1
ATOM 5080 C CA . ASP A 1 636 ? -28.224 -24.434 -10.984 1.00 95.94 636 ASP A CA 1
ATOM 5081 C C . ASP A 1 636 ? -29.402 -23.476 -10.726 1.00 95.94 636 ASP A C 1
ATOM 5083 O O . ASP A 1 636 ? -29.481 -22.834 -9.678 1.00 95.94 636 ASP A O 1
ATOM 5087 N N . GLY A 1 637 ? -30.319 -23.372 -11.692 1.00 92.50 637 GLY A N 1
ATOM 5088 C CA . GLY A 1 637 ? -31.505 -22.513 -11.592 1.00 92.50 637 GLY A CA 1
ATOM 5089 C C . GLY A 1 637 ? -31.279 -21.035 -11.935 1.00 92.50 637 GLY A C 1
ATOM 5090 O O . GLY A 1 637 ? -32.130 -20.211 -11.609 1.00 92.50 637 GLY A O 1
ATOM 5091 N N . ILE A 1 638 ? -30.174 -20.677 -12.600 1.00 92.31 638 ILE A N 1
ATOM 5092 C CA . ILE A 1 638 ? -29.978 -19.314 -13.118 1.00 92.31 638 ILE A CA 1
ATOM 5093 C C . ILE A 1 638 ? -30.924 -19.099 -14.302 1.00 92.31 638 ILE A C 1
ATOM 5095 O O . ILE A 1 638 ? -30.901 -19.864 -15.275 1.00 92.31 638 ILE A O 1
ATOM 5099 N N . GLN A 1 639 ? -31.739 -18.044 -14.219 1.00 91.00 639 GLN A N 1
ATOM 5100 C CA . GLN A 1 639 ? -32.685 -17.669 -15.266 1.00 91.00 639 GLN A CA 1
ATOM 5101 C C . GLN A 1 639 ? -31.954 -17.452 -16.608 1.00 91.00 639 GLN A C 1
ATOM 5103 O O . GLN A 1 639 ? -30.909 -16.797 -16.622 1.00 91.00 639 GLN A O 1
ATOM 5108 N N . PRO A 1 640 ? -32.469 -17.979 -17.736 1.00 87.31 640 PRO A N 1
ATOM 5109 C CA . PRO A 1 640 ? -31.826 -17.807 -19.033 1.00 87.31 640 PRO A CA 1
ATOM 5110 C C . PRO A 1 640 ? -31.674 -16.332 -19.424 1.00 87.31 640 PRO A C 1
ATOM 5112 O O . PRO A 1 640 ? -32.637 -15.560 -19.414 1.00 87.31 640 PRO A O 1
ATOM 5115 N N . PHE A 1 641 ? -30.460 -15.939 -19.802 1.00 91.00 641 PHE A N 1
ATOM 5116 C CA . PHE A 1 641 ? -30.158 -14.583 -20.241 1.00 91.00 641 PHE A CA 1
ATOM 5117 C C . PHE A 1 641 ? -30.627 -14.393 -21.685 1.00 91.00 641 PHE A C 1
ATOM 5119 O O . PHE A 1 641 ? -30.087 -15.010 -22.599 1.00 91.00 641 PHE A O 1
ATOM 5126 N N . LYS A 1 642 ? -31.636 -13.542 -21.887 1.00 91.56 642 LYS A N 1
ATOM 5127 C CA . LYS A 1 642 ? -32.146 -13.163 -23.214 1.00 91.56 642 LYS A CA 1
ATOM 5128 C C . LYS A 1 642 ? -31.311 -12.035 -23.824 1.00 91.56 642 LYS A C 1
ATOM 5130 O O . LYS A 1 642 ? -31.075 -11.017 -23.160 1.00 91.56 642 LYS A O 1
ATOM 5135 N N . GLY A 1 643 ? -30.918 -12.198 -25.087 1.00 90.88 643 GLY A N 1
ATOM 5136 C CA . GLY A 1 643 ? -30.062 -11.256 -25.808 1.00 90.88 643 GLY A CA 1
ATOM 5137 C C . GLY A 1 643 ? -28.637 -11.200 -25.247 1.00 90.88 643 GLY A C 1
ATOM 5138 O O . GLY A 1 643 ? -28.139 -12.170 -24.678 1.00 90.88 643 GLY A O 1
ATOM 5139 N N . ILE A 1 644 ? -27.970 -10.051 -25.401 1.00 87.06 644 ILE A N 1
ATOM 5140 C CA . ILE A 1 644 ? -26.606 -9.838 -24.892 1.00 87.06 644 ILE A CA 1
ATOM 5141 C C . ILE A 1 644 ? -26.654 -9.361 -23.437 1.00 87.06 644 ILE A C 1
ATOM 5143 O O . ILE A 1 644 ? -27.203 -8.296 -23.135 1.00 87.06 644 ILE A O 1
ATOM 5147 N N . LYS A 1 645 ? -26.038 -10.121 -22.530 1.00 91.38 645 LYS A N 1
ATOM 5148 C CA . LYS A 1 645 ? -25.904 -9.790 -21.106 1.00 91.38 645 LYS A CA 1
ATOM 5149 C C . LYS A 1 645 ? -24.457 -9.954 -20.649 1.00 91.38 645 LYS A C 1
ATOM 5151 O O . LYS A 1 645 ? -23.791 -10.931 -20.968 1.00 91.38 645 LYS A O 1
ATOM 5156 N N . SER A 1 646 ? -23.980 -8.994 -19.861 1.00 95.06 646 SER A N 1
ATOM 5157 C CA . SER A 1 646 ? -22.684 -9.088 -19.188 1.00 95.06 646 SER A CA 1
ATOM 5158 C C . SER A 1 646 ? -22.869 -9.741 -17.824 1.00 95.06 646 SER A C 1
ATOM 5160 O O . SER A 1 646 ? -23.597 -9.192 -17.000 1.00 95.06 646 SER A O 1
ATOM 5162 N N . VAL A 1 647 ? -22.158 -10.834 -17.559 1.00 97.25 647 VAL A N 1
ATOM 5163 C CA . VAL A 1 647 ? -22.119 -11.517 -16.255 1.00 97.25 647 VAL A CA 1
ATOM 5164 C C . VAL A 1 647 ? -20.741 -11.328 -15.626 1.00 97.25 647 VAL A C 1
ATOM 5166 O O . VAL A 1 647 ? -19.729 -11.561 -16.283 1.00 97.25 647 VAL A O 1
ATOM 5169 N N . THR A 1 648 ? -20.687 -10.919 -14.360 1.00 97.94 648 THR A N 1
ATOM 5170 C CA . THR A 1 648 ? -19.437 -10.663 -13.630 1.00 97.94 648 THR A CA 1
ATOM 5171 C C . THR A 1 648 ? -19.267 -11.683 -12.511 1.00 97.94 648 THR A C 1
ATOM 5173 O O . THR A 1 648 ? -20.104 -11.792 -11.617 1.00 97.94 648 THR A O 1
ATOM 5176 N N . VAL A 1 649 ? -18.157 -12.416 -12.531 1.00 98.06 649 VAL A N 1
ATOM 5177 C CA . VAL A 1 649 ? -17.716 -13.291 -11.443 1.00 98.06 649 VAL A CA 1
ATOM 5178 C C . VAL A 1 649 ? -16.599 -12.580 -10.690 1.00 98.06 649 VAL A C 1
ATOM 5180 O O . VAL A 1 649 ? -15.446 -12.569 -11.124 1.00 98.06 649 VAL A O 1
ATOM 5183 N N . TRP A 1 650 ? -16.946 -11.976 -9.558 1.00 97.75 650 TRP A N 1
ATOM 5184 C CA . TRP A 1 650 ? -15.981 -11.457 -8.596 1.00 97.75 650 TRP A CA 1
ATOM 5185 C C . TRP A 1 650 ? -15.218 -12.620 -7.960 1.00 97.75 650 TRP A C 1
ATOM 5187 O O . TRP A 1 650 ? -15.797 -13.652 -7.624 1.00 97.75 650 TRP A O 1
ATOM 5197 N N . THR A 1 651 ? -13.915 -12.456 -7.781 1.00 96.75 651 THR A N 1
ATOM 5198 C CA . THR A 1 651 ? -12.994 -13.457 -7.224 1.00 96.75 651 THR A CA 1
ATOM 5199 C C . THR A 1 651 ? -12.307 -12.893 -5.984 1.00 96.75 651 THR A C 1
ATOM 5201 O O . THR A 1 651 ? -12.286 -11.679 -5.811 1.00 96.75 651 THR A O 1
ATOM 5204 N N . GLY A 1 652 ? -11.831 -13.745 -5.069 1.00 93.19 652 GLY A N 1
ATOM 5205 C CA . GLY A 1 652 ? -11.185 -13.331 -3.809 1.00 93.19 652 GLY A CA 1
ATOM 5206 C C . GLY A 1 652 ? -12.113 -12.688 -2.765 1.00 93.19 652 GLY A C 1
ATOM 5207 O O . GLY A 1 652 ? -11.909 -12.854 -1.563 1.00 93.19 652 GLY A O 1
ATOM 5208 N N . ARG A 1 653 ? -13.176 -12.013 -3.209 1.00 92.19 653 ARG A N 1
ATOM 5209 C CA . ARG A 1 653 ? -14.077 -11.192 -2.398 1.00 92.19 653 ARG A CA 1
ATOM 5210 C C . ARG A 1 653 ? -15.264 -12.000 -1.859 1.00 92.19 653 ARG A C 1
ATOM 5212 O O . ARG A 1 653 ? -15.875 -12.766 -2.611 1.00 92.19 653 ARG A O 1
ATOM 5219 N N . PRO A 1 654 ? -15.647 -11.824 -0.580 1.00 90.94 654 PRO A N 1
ATOM 5220 C CA . PRO A 1 654 ? -16.893 -12.376 -0.060 1.00 90.94 654 PRO A CA 1
ATOM 5221 C C . PRO A 1 654 ? -18.100 -11.686 -0.715 1.00 90.94 654 PRO A C 1
ATOM 5223 O O . PRO A 1 654 ? -18.028 -10.516 -1.093 1.00 90.94 654 PRO A O 1
ATOM 5226 N N . ARG A 1 655 ? -19.235 -12.391 -0.807 1.00 93.06 655 ARG A N 1
ATOM 5227 C CA . ARG A 1 655 ? -20.503 -11.783 -1.241 1.00 93.06 655 ARG A CA 1
ATOM 5228 C C . ARG A 1 655 ? -20.883 -10.653 -0.259 1.00 93.06 655 ARG A C 1
ATOM 5230 O O . ARG A 1 655 ? -20.896 -10.913 0.947 1.00 93.06 655 ARG A O 1
ATOM 5237 N N . PRO A 1 656 ? -21.215 -9.433 -0.725 1.00 90.38 656 PRO A N 1
ATOM 5238 C CA . PRO A 1 656 ? -21.737 -8.381 0.146 1.00 90.38 656 PRO A CA 1
ATOM 5239 C C . PRO A 1 656 ? -23.078 -8.810 0.761 1.00 90.38 656 PRO A C 1
ATOM 5241 O O . PRO A 1 656 ? -23.836 -9.550 0.141 1.00 90.38 656 PRO A O 1
ATOM 5244 N N . GLN A 1 657 ? -23.412 -8.324 1.960 1.00 90.81 657 GLN A N 1
ATOM 5245 C CA . GLN A 1 657 ? -24.644 -8.715 2.677 1.00 90.81 657 GLN A CA 1
ATOM 5246 C C . GLN A 1 657 ? -25.941 -8.068 2.136 1.00 90.81 657 GLN A C 1
ATOM 5248 O O . GLN A 1 657 ? -26.950 -8.020 2.833 1.00 90.81 657 GLN A O 1
ATOM 5253 N N . GLY A 1 658 ? -25.925 -7.566 0.900 1.00 86.19 658 GLY A N 1
ATOM 5254 C CA . GLY A 1 658 ? -27.120 -7.113 0.187 1.00 86.19 658 GLY A CA 1
ATOM 5255 C C . GLY A 1 658 ? -27.687 -8.198 -0.731 1.00 86.19 658 GLY A C 1
ATOM 5256 O O . GLY A 1 658 ? -27.082 -9.253 -0.933 1.00 86.19 658 GLY A O 1
ATOM 5257 N N . THR A 1 659 ? -28.828 -7.913 -1.356 1.00 78.75 659 THR A N 1
ATOM 5258 C CA . THR A 1 659 ? -29.265 -8.653 -2.546 1.00 78.75 659 THR A CA 1
ATOM 5259 C C . THR A 1 659 ? -28.214 -8.483 -3.652 1.00 78.75 659 THR A C 1
ATOM 5261 O O . THR A 1 659 ? -27.947 -7.338 -4.030 1.00 78.75 659 THR A O 1
ATOM 5264 N N . PRO A 1 660 ? -27.599 -9.562 -4.172 1.00 77.75 660 PRO A N 1
ATOM 5265 C CA . PRO A 1 660 ? -26.698 -9.461 -5.319 1.00 77.75 660 PRO A CA 1
ATOM 5266 C C . PRO A 1 660 ? -27.484 -8.993 -6.548 1.00 77.75 660 PRO A C 1
ATOM 5268 O O . PRO A 1 660 ? -28.680 -9.275 -6.653 1.00 77.75 660 PRO A O 1
ATOM 5271 N N . THR A 1 661 ? -26.829 -8.327 -7.499 1.00 86.25 661 THR A N 1
ATOM 5272 C CA . THR A 1 661 ? -27.463 -8.122 -8.807 1.00 86.25 661 THR A CA 1
ATOM 5273 C C . THR A 1 661 ? -27.536 -9.459 -9.554 1.00 86.25 661 THR A C 1
ATOM 5275 O O . THR A 1 661 ? -26.688 -10.332 -9.367 1.00 86.25 661 THR A O 1
ATOM 5278 N N . GLU A 1 662 ? -28.550 -9.642 -10.403 1.00 88.94 662 GLU A N 1
ATOM 5279 C CA . GLU A 1 662 ? -28.828 -10.916 -11.101 1.00 88.94 662 GLU A CA 1
ATOM 5280 C C . GLU A 1 662 ? -27.669 -11.399 -11.996 1.00 88.94 662 GLU A C 1
ATOM 5282 O O . GLU A 1 662 ? -27.584 -12.575 -12.346 1.00 88.94 662 GLU A O 1
ATOM 5287 N N . ASN A 1 663 ? -26.750 -10.490 -12.332 1.00 94.75 663 ASN A N 1
ATOM 5288 C CA . ASN A 1 663 ? -25.597 -10.727 -13.191 1.00 94.75 663 ASN A CA 1
ATOM 5289 C C . ASN A 1 663 ? -24.281 -10.924 -12.404 1.00 94.75 663 ASN A C 1
ATOM 5291 O O . ASN A 1 663 ? -23.228 -11.055 -13.032 1.00 94.75 663 ASN A O 1
ATOM 5295 N N . GLU A 1 664 ? -24.297 -10.899 -11.064 1.00 96.69 664 GLU A N 1
ATOM 5296 C CA . GLU A 1 664 ? -23.092 -10.918 -10.222 1.00 96.69 664 GLU A CA 1
ATOM 5297 C C . GLU A 1 664 ? -22.951 -12.177 -9.358 1.00 96.69 664 GLU A C 1
ATOM 5299 O O . GLU A 1 664 ? -23.762 -12.492 -8.482 1.00 96.69 664 GLU A O 1
ATOM 5304 N N . PHE A 1 665 ? -21.826 -12.862 -9.553 1.00 97.31 665 PHE A N 1
ATOM 5305 C CA . PHE A 1 665 ? -21.448 -14.080 -8.847 1.00 97.31 665 PHE A CA 1
ATOM 5306 C C . PHE A 1 665 ? -20.159 -13.851 -8.051 1.00 97.31 665 PHE A C 1
ATOM 5308 O O . PHE A 1 665 ? -19.321 -13.039 -8.433 1.00 97.31 665 PHE A O 1
ATOM 5315 N N . TYR A 1 666 ? -19.994 -14.575 -6.940 1.00 97.19 666 TYR A N 1
ATOM 5316 C CA . TYR A 1 666 ? -18.878 -14.382 -6.009 1.00 97.19 666 TYR A CA 1
ATOM 5317 C C . TYR A 1 666 ? -18.149 -15.700 -5.755 1.00 97.19 666 TYR A C 1
ATOM 5319 O O . TYR A 1 666 ? -18.658 -16.604 -5.090 1.00 97.19 666 TYR A O 1
ATOM 5327 N N . TRP A 1 667 ? -16.932 -15.794 -6.274 1.00 97.31 667 TRP A N 1
ATOM 5328 C CA . TRP A 1 667 ? -15.999 -16.883 -6.045 1.00 97.31 667 TRP A CA 1
ATOM 5329 C C . TRP A 1 667 ? -15.081 -16.516 -4.876 1.00 97.31 667 TRP A C 1
ATOM 5331 O O . TRP A 1 667 ? -13.977 -16.007 -5.057 1.00 97.31 667 TRP A O 1
ATOM 5341 N N . ALA A 1 668 ? -15.540 -16.808 -3.657 1.00 93.88 668 ALA A N 1
ATOM 5342 C CA . ALA A 1 668 ? -14.876 -16.461 -2.392 1.00 93.88 668 ALA A CA 1
ATOM 5343 C C . ALA A 1 668 ? -13.538 -17.198 -2.119 1.00 93.88 668 ALA A C 1
ATOM 5345 O O . ALA A 1 668 ? -13.117 -17.330 -0.971 1.00 93.88 668 ALA A O 1
ATOM 5346 N N . ARG A 1 669 ? -12.871 -17.718 -3.157 1.00 93.31 669 ARG A N 1
ATOM 5347 C CA . ARG A 1 669 ? -11.532 -18.300 -3.066 1.00 93.31 669 ARG A CA 1
ATOM 5348 C C . ARG A 1 669 ? -10.507 -17.179 -3.225 1.00 93.31 669 ARG A C 1
ATOM 5350 O O . ARG A 1 669 ? -10.354 -16.630 -4.313 1.00 93.31 669 ARG A O 1
ATOM 5357 N N . THR A 1 670 ? -9.819 -16.851 -2.138 1.00 91.19 670 THR A N 1
ATOM 5358 C CA . THR A 1 670 ? -8.643 -15.974 -2.146 1.00 91.19 670 THR A CA 1
ATOM 5359 C C . THR A 1 670 ? -7.497 -16.598 -2.946 1.00 91.19 670 THR A C 1
ATOM 5361 O O . THR A 1 670 ? -7.536 -17.779 -3.302 1.00 91.19 670 THR A O 1
ATOM 5364 N N . GLU A 1 671 ? -6.462 -15.804 -3.232 1.00 92.25 671 GLU A N 1
ATOM 5365 C CA . GLU A 1 671 ? -5.218 -16.276 -3.862 1.00 92.25 671 GLU A CA 1
ATOM 5366 C C . GLU A 1 671 ? -5.397 -16.892 -5.266 1.00 92.25 671 GLU A C 1
ATOM 5368 O O . GLU A 1 671 ? -4.548 -17.659 -5.721 1.00 92.25 671 GLU A O 1
ATOM 5373 N N . LEU A 1 672 ? -6.466 -16.549 -5.996 1.00 93.69 672 LEU A N 1
ATOM 5374 C CA . LEU A 1 672 ? -6.628 -16.948 -7.403 1.00 93.69 672 LEU A CA 1
ATOM 5375 C C . LEU A 1 672 ? -5.555 -16.324 -8.310 1.00 93.69 672 LEU A C 1
ATOM 5377 O O . LEU A 1 672 ? -5.019 -17.019 -9.169 1.00 93.69 672 LEU A O 1
ATOM 5381 N N . TRP A 1 673 ? -5.188 -15.065 -8.055 1.00 94.62 673 TRP A N 1
ATOM 5382 C CA . TRP A 1 673 ? -4.284 -14.258 -8.888 1.00 94.62 673 TRP A CA 1
ATOM 5383 C C . TRP A 1 673 ? -2.922 -13.966 -8.231 1.00 94.62 673 TRP A C 1
ATOM 5385 O O . TRP A 1 673 ? -2.364 -12.882 -8.376 1.00 94.62 673 TRP A O 1
ATOM 5395 N N . THR A 1 674 ? -2.378 -14.903 -7.450 1.00 85.94 674 THR A N 1
ATOM 5396 C CA . THR A 1 674 ? -1.034 -14.730 -6.864 1.00 85.94 674 THR A CA 1
ATOM 5397 C C . THR A 1 674 ? 0.027 -14.622 -7.957 1.00 85.94 674 THR A C 1
ATOM 5399 O O . THR A 1 674 ? 0.112 -15.518 -8.794 1.00 85.94 674 THR A O 1
ATOM 5402 N N . SER A 1 675 ? 0.869 -13.589 -7.893 1.00 83.06 675 SER A N 1
ATOM 5403 C CA . SER A 1 675 ? 1.993 -13.396 -8.819 1.00 83.06 675 SER A CA 1
ATOM 5404 C C . SER A 1 675 ? 2.914 -14.636 -8.900 1.00 83.06 675 SER A C 1
ATOM 5406 O O . SER A 1 675 ? 3.207 -15.219 -7.849 1.00 83.06 675 SER A O 1
ATOM 5408 N N . PRO A 1 676 ? 3.397 -15.037 -10.096 1.00 76.25 676 PRO A N 1
ATOM 5409 C CA . PRO A 1 676 ? 3.161 -14.409 -11.400 1.00 76.25 676 PRO A CA 1
ATOM 5410 C C . PRO A 1 676 ? 1.744 -14.662 -11.940 1.00 76.25 676 PRO A C 1
ATOM 5412 O O . PRO A 1 676 ? 1.257 -15.790 -11.937 1.00 76.25 676 PRO A O 1
ATOM 5415 N N . VAL A 1 677 ? 1.100 -13.597 -12.431 1.00 88.00 677 VAL A N 1
ATOM 5416 C CA . VAL A 1 677 ? -0.196 -13.686 -13.130 1.00 88.00 677 VAL A CA 1
ATOM 5417 C C . VAL A 1 677 ? 0.001 -14.054 -14.604 1.00 88.00 677 VAL A C 1
ATOM 5419 O O . VAL A 1 677 ? -0.815 -14.787 -15.163 1.00 88.00 677 VAL A O 1
ATOM 5422 N N . GLU A 1 678 ? 1.097 -13.594 -15.212 1.00 94.44 678 GLU A N 1
ATOM 5423 C CA . GLU A 1 678 ? 1.475 -13.885 -16.598 1.00 94.44 678 GLU A CA 1
ATOM 5424 C C . GLU A 1 678 ? 1.410 -15.388 -16.901 1.00 94.44 678 GLU A C 1
ATOM 5426 O O . GLU A 1 678 ? 1.963 -16.207 -16.166 1.00 94.44 678 GLU A O 1
ATOM 5431 N N . GLY A 1 679 ? 0.718 -15.766 -17.977 1.00 94.81 679 GLY A N 1
ATOM 5432 C CA . GLY A 1 679 ? 0.554 -17.173 -18.347 1.00 94.81 679 GLY A CA 1
ATOM 5433 C C . GLY A 1 679 ? -0.529 -17.926 -17.562 1.00 94.81 679 GLY A C 1
ATOM 5434 O O . GLY A 1 679 ? -0.738 -19.110 -17.819 1.00 94.81 679 GLY A O 1
ATOM 5435 N N . THR A 1 680 ? -1.260 -17.276 -16.646 1.00 97.31 680 THR A N 1
ATOM 5436 C CA . THR A 1 680 ? -2.468 -17.859 -16.036 1.00 97.31 680 THR A CA 1
ATOM 5437 C C . THR A 1 680 ? -3.519 -18.102 -17.118 1.00 97.31 680 THR A C 1
ATOM 5439 O O . THR A 1 680 ? -3.937 -17.170 -17.805 1.00 97.31 680 THR A O 1
ATOM 5442 N N . ILE A 1 681 ? -3.977 -19.347 -17.259 1.00 97.56 681 ILE A N 1
ATOM 5443 C CA . ILE A 1 681 ? -4.981 -19.740 -18.252 1.00 97.56 681 ILE A CA 1
ATOM 5444 C C . ILE A 1 681 ? -6.352 -19.818 -17.582 1.00 97.56 681 ILE A C 1
ATOM 5446 O O . ILE A 1 681 ? -6.597 -20.677 -16.734 1.00 97.56 681 ILE A O 1
ATOM 5450 N N . VAL A 1 682 ? -7.277 -18.963 -18.006 1.00 98.00 682 VAL A N 1
ATOM 5451 C CA . VAL A 1 682 ? -8.686 -19.000 -17.609 1.00 98.00 682 VAL A CA 1
ATOM 5452 C C . VAL A 1 682 ? -9.477 -19.733 -18.689 1.00 98.00 682 VAL A C 1
ATOM 5454 O O . VAL A 1 682 ? -9.531 -19.313 -19.844 1.00 98.00 682 VAL A O 1
ATOM 5457 N N . LYS A 1 683 ? -10.090 -20.857 -18.321 1.00 98.12 683 LYS A N 1
ATOM 5458 C CA . LYS A 1 683 ? -10.950 -21.658 -19.196 1.00 98.12 683 LYS A CA 1
ATOM 5459 C C . LYS A 1 683 ? -12.407 -21.491 -18.794 1.00 98.12 683 LYS A C 1
ATOM 5461 O O . LYS A 1 683 ? -12.726 -21.572 -17.611 1.00 98.12 683 LYS A O 1
ATOM 5466 N N . LEU A 1 684 ? -13.281 -21.308 -19.771 1.00 98.12 684 LEU A N 1
ATOM 5467 C CA . LEU A 1 684 ? -14.728 -21.379 -19.622 1.00 98.12 684 LEU A CA 1
ATOM 5468 C C . LEU A 1 684 ? -15.195 -22.661 -20.311 1.00 98.12 684 LEU A C 1
ATOM 5470 O O . LEU A 1 684 ? -15.017 -22.805 -21.515 1.00 98.12 684 LEU A O 1
ATOM 5474 N N . VAL A 1 685 ? -15.737 -23.588 -19.529 1.00 97.75 685 VAL A N 1
ATOM 5475 C CA . VAL A 1 685 ? -16.185 -24.918 -19.954 1.00 97.75 685 VAL A CA 1
ATOM 5476 C C . VAL A 1 685 ? -17.710 -24.921 -20.025 1.00 97.75 685 VAL A C 1
ATOM 5478 O O . VAL A 1 685 ? -18.370 -24.636 -19.019 1.00 97.75 685 VAL A O 1
ATOM 5481 N N . SER A 1 686 ? -18.258 -25.245 -21.192 1.00 95.94 686 SER A N 1
ATOM 5482 C CA . SER A 1 686 ? -19.698 -25.384 -21.410 1.00 95.94 686 SER A CA 1
ATOM 5483 C C . SER A 1 686 ? -20.250 -26.703 -20.831 1.00 95.94 686 SER A C 1
ATOM 5485 O O . SER A 1 686 ? -19.486 -27.605 -20.464 1.00 95.94 686 SER A O 1
ATOM 5487 N N . PRO A 1 687 ? -21.585 -26.876 -20.790 1.00 93.69 687 PRO A N 1
ATOM 5488 C CA . PRO A 1 687 ? -22.215 -28.168 -20.521 1.00 93.69 687 PRO A CA 1
ATOM 5489 C C . PRO A 1 687 ? -21.970 -29.228 -21.615 1.00 93.69 687 PRO A C 1
ATOM 5491 O O . PRO A 1 687 ? -22.138 -30.411 -21.335 1.00 93.69 687 PRO A O 1
ATOM 5494 N N . SER A 1 688 ? -21.561 -28.822 -22.827 1.00 91.94 688 SER A N 1
ATOM 5495 C CA . SER A 1 688 ? -21.128 -29.689 -23.942 1.00 91.94 688 SER A CA 1
ATOM 5496 C C . SER A 1 688 ? -19.625 -30.029 -23.921 1.00 91.94 688 SER A C 1
ATOM 5498 O O . SER A 1 688 ? -19.119 -30.634 -24.859 1.00 91.94 688 SER A O 1
ATOM 5500 N N . GLU A 1 689 ? -18.908 -29.644 -22.858 1.00 87.12 689 GLU A N 1
ATOM 5501 C CA . GLU A 1 689 ? -17.445 -29.751 -22.696 1.00 87.12 689 GLU A CA 1
ATOM 5502 C C . GLU A 1 689 ? -16.593 -28.916 -23.675 1.00 87.12 689 GLU A C 1
ATOM 5504 O O . GLU A 1 689 ? -15.363 -28.981 -23.636 1.00 87.12 689 GLU A O 1
ATOM 5509 N N . GLU A 1 690 ? -17.207 -28.044 -24.477 1.00 82.38 690 GLU A N 1
ATOM 5510 C CA . GLU A 1 690 ? -16.495 -27.029 -25.258 1.00 82.38 690 GLU A CA 1
ATOM 5511 C C . GLU A 1 690 ? -15.768 -26.053 -24.319 1.00 82.38 690 GLU A C 1
ATOM 5513 O O . GLU A 1 690 ? -16.344 -25.562 -23.343 1.00 82.38 690 GLU A O 1
ATOM 5518 N N . THR A 1 691 ? -14.490 -25.763 -24.597 1.00 87.75 691 THR A N 1
ATOM 5519 C CA . THR A 1 691 ? -13.679 -24.881 -23.743 1.00 87.75 691 THR A CA 1
ATOM 5520 C C . THR A 1 691 ? -13.161 -23.653 -24.480 1.00 87.75 691 THR A C 1
ATOM 5522 O O . THR A 1 691 ? -12.167 -23.733 -25.205 1.00 87.75 691 THR A O 1
ATOM 5525 N N . THR A 1 692 ? -13.748 -22.490 -24.206 1.00 94.94 692 THR A N 1
ATOM 5526 C CA . THR A 1 692 ? -13.130 -21.199 -24.537 1.00 94.94 692 THR A CA 1
ATOM 5527 C C . THR A 1 692 ? -11.969 -20.961 -23.570 1.00 94.94 692 THR A C 1
ATOM 5529 O O . THR A 1 692 ? -12.137 -21.106 -22.358 1.00 94.94 692 THR A O 1
ATOM 5532 N N . THR A 1 693 ? -10.783 -20.598 -24.064 1.00 97.25 693 THR A N 1
ATOM 5533 C CA . THR A 1 693 ? -9.589 -20.408 -23.219 1.00 97.25 693 THR A CA 1
ATOM 5534 C C . THR A 1 693 ? -8.904 -19.075 -23.472 1.00 97.25 693 THR A C 1
ATOM 5536 O O . THR A 1 693 ? -8.639 -18.726 -24.618 1.00 97.25 693 THR A O 1
ATOM 5539 N N . VAL A 1 694 ? -8.563 -18.380 -22.392 1.00 97.38 694 VAL A N 1
ATOM 5540 C CA . VAL A 1 694 ? -7.826 -17.114 -22.368 1.00 97.38 694 VAL A CA 1
ATOM 5541 C C . VAL A 1 694 ? -6.552 -17.302 -21.552 1.00 97.38 694 VAL A C 1
ATOM 5543 O O . VAL A 1 694 ? -6.600 -17.909 -20.486 1.00 97.38 694 VAL A O 1
ATOM 5546 N N . THR A 1 695 ? -5.436 -16.750 -22.019 1.00 97.69 695 THR A N 1
ATOM 5547 C CA . THR A 1 695 ? -4.185 -16.651 -21.252 1.00 97.69 695 THR A CA 1
ATOM 5548 C C . THR A 1 695 ? -3.977 -15.192 -20.860 1.00 97.69 695 THR A C 1
ATOM 5550 O O . THR A 1 695 ? -4.101 -14.318 -21.718 1.00 97.69 695 THR A O 1
ATOM 5553 N N . LEU A 1 696 ? -3.690 -14.915 -19.587 1.00 97.38 696 LEU A N 1
ATOM 5554 C CA . LEU A 1 696 ? -3.450 -13.549 -19.116 1.00 97.38 696 LEU A CA 1
ATOM 5555 C C . LEU A 1 696 ? -2.055 -13.035 -19.526 1.00 97.38 696 LEU A C 1
ATOM 5557 O O . LEU A 1 696 ? -1.086 -13.799 -19.411 1.00 97.38 696 LEU A O 1
ATOM 5561 N N . PRO A 1 697 ? -1.929 -11.762 -19.960 1.00 96.69 697 PRO A N 1
ATOM 5562 C CA . PRO A 1 697 ? -0.634 -11.128 -20.206 1.00 96.69 697 PRO A CA 1
ATOM 5563 C C . PRO A 1 697 ? 0.082 -10.770 -18.890 1.00 96.69 697 PRO A C 1
ATOM 5565 O O . PRO A 1 697 ? -0.423 -11.021 -17.795 1.00 96.69 697 PRO A O 1
ATOM 5568 N N . ALA A 1 698 ? 1.268 -10.163 -18.996 1.00 95.06 698 ALA A N 1
ATOM 5569 C CA . ALA A 1 698 ? 2.072 -9.715 -17.852 1.00 95.06 698 ALA A CA 1
ATOM 5570 C C . ALA A 1 698 ? 1.408 -8.632 -16.978 1.00 95.06 698 ALA A C 1
ATOM 5572 O O . ALA A 1 698 ? 1.721 -8.532 -15.793 1.00 95.06 698 ALA A O 1
ATOM 5573 N N . ASP A 1 699 ? 0.475 -7.853 -17.529 1.00 95.44 699 ASP A N 1
ATOM 5574 C CA . ASP A 1 699 ? -0.355 -6.895 -16.786 1.00 95.44 699 ASP A CA 1
ATOM 5575 C C . ASP A 1 699 ? -1.498 -7.562 -15.994 1.00 95.44 699 ASP A C 1
ATOM 5577 O O . ASP A 1 699 ? -2.086 -6.937 -15.109 1.00 95.44 699 ASP A O 1
ATOM 5581 N N . GLY A 1 700 ? -1.806 -8.828 -16.296 1.00 96.12 700 GLY A N 1
ATOM 5582 C CA . GLY A 1 700 ? -2.920 -9.577 -15.727 1.00 96.12 700 GLY A CA 1
ATOM 5583 C C . GLY A 1 700 ? -4.305 -9.209 -16.279 1.00 96.12 700 GLY A C 1
ATOM 5584 O O . GLY A 1 700 ? -5.316 -9.645 -15.720 1.00 96.12 700 GLY A O 1
ATOM 5585 N N . ILE A 1 701 ? -4.378 -8.437 -17.371 1.00 97.25 701 ILE A N 1
ATOM 5586 C CA . ILE A 1 701 ? -5.630 -7.920 -17.937 1.00 97.25 701 ILE A CA 1
ATOM 5587 C C . ILE A 1 701 ? -5.838 -8.457 -19.359 1.00 97.25 701 ILE A C 1
ATOM 5589 O O . ILE A 1 701 ? -5.252 -7.987 -20.328 1.00 97.25 701 ILE A O 1
ATOM 5593 N N . TYR A 1 702 ? -6.746 -9.422 -19.518 1.00 97.75 702 TYR A N 1
ATOM 5594 C CA . TYR A 1 702 ? -7.255 -9.794 -20.841 1.00 97.75 702 TYR A CA 1
ATOM 5595 C C . TYR A 1 702 ? -8.549 -9.039 -21.127 1.00 97.75 702 TYR A C 1
ATOM 5597 O O . TYR A 1 702 ? -9.567 -9.305 -20.493 1.00 97.75 702 TYR A O 1
ATOM 5605 N N . GLN A 1 703 ? -8.560 -8.178 -22.140 1.00 96.50 703 GLN A N 1
ATOM 5606 C CA . GLN A 1 703 ? -9.791 -7.630 -22.706 1.00 96.50 703 GLN A CA 1
ATOM 5607 C C . GLN A 1 703 ? -10.047 -8.273 -24.074 1.00 96.50 703 GLN A C 1
ATOM 5609 O O . GLN A 1 703 ? -9.146 -8.305 -24.912 1.00 96.50 703 GLN A O 1
ATOM 5614 N N . LYS A 1 704 ? -11.269 -8.764 -24.338 1.00 93.69 704 LYS A N 1
ATOM 5615 C CA . LYS A 1 704 ? -11.620 -9.209 -25.696 1.00 93.69 704 LYS A CA 1
ATOM 5616 C C . LYS A 1 704 ? -11.521 -7.987 -26.625 1.00 93.69 704 LYS A C 1
ATOM 5618 O O . LYS A 1 704 ? -12.134 -6.966 -26.296 1.00 93.69 704 LYS A O 1
ATOM 5623 N N . PRO A 1 705 ? -10.794 -8.054 -27.759 1.00 88.62 705 PRO A N 1
ATOM 5624 C CA . PRO A 1 705 ? -10.701 -6.930 -28.685 1.00 88.62 705 PRO A CA 1
ATOM 5625 C C . PRO A 1 705 ? -12.103 -6.527 -29.149 1.00 88.62 705 PRO A C 1
ATOM 5627 O O . PRO A 1 705 ? -12.830 -7.317 -29.749 1.00 88.62 705 PRO A O 1
ATOM 5630 N N . SER A 1 706 ? -12.503 -5.300 -28.817 1.00 77.00 706 SER A N 1
ATOM 5631 C CA . SER A 1 706 ? -13.822 -4.787 -29.173 1.00 77.00 706 SER A CA 1
ATOM 5632 C C . SER A 1 706 ? -13.823 -4.364 -30.637 1.00 77.00 706 SER A C 1
ATOM 5634 O O . SER A 1 706 ? -13.107 -3.441 -31.021 1.00 77.00 706 SER A O 1
ATOM 5636 N N . SER A 1 707 ? -14.677 -4.985 -31.449 1.00 69.94 707 SER A N 1
ATOM 5637 C CA . SER A 1 707 ? -14.879 -4.647 -32.866 1.00 69.94 707 SER A CA 1
ATOM 5638 C C . SER A 1 707 ? -15.531 -3.267 -33.094 1.00 69.94 707 SER A C 1
ATOM 5640 O O . SER A 1 707 ? -15.735 -2.854 -34.237 1.00 69.94 707 SER A O 1
ATOM 5642 N N . ALA A 1 708 ? -15.804 -2.512 -32.022 1.00 57.62 708 ALA A N 1
ATOM 5643 C CA . ALA A 1 708 ? -16.481 -1.212 -31.999 1.00 57.62 708 ALA A CA 1
ATOM 5644 C C . ALA A 1 708 ? -15.718 -0.032 -32.653 1.00 57.62 708 ALA A C 1
ATOM 5646 O O . ALA A 1 708 ? -16.137 1.114 -32.514 1.00 57.62 708 ALA A O 1
ATOM 5647 N N . GLY A 1 709 ? -14.640 -0.284 -33.404 1.00 55.62 709 GLY A N 1
ATOM 5648 C CA . GLY A 1 709 ? -13.956 0.734 -34.217 1.00 55.62 709 GLY A CA 1
ATOM 5649 C C . GLY A 1 709 ? -14.760 1.228 -35.433 1.00 55.62 709 GLY A C 1
ATOM 5650 O O . GLY A 1 709 ? -14.354 2.187 -36.083 1.00 55.62 709 GLY A O 1
ATOM 5651 N N . LYS A 1 710 ? -15.895 0.592 -35.757 1.00 54.50 710 LYS A N 1
ATOM 5652 C CA . LYS A 1 710 ? -16.803 0.980 -36.853 1.00 54.50 710 LYS A CA 1
ATOM 5653 C C . LYS A 1 710 ? -18.059 1.666 -36.307 1.00 54.50 710 LYS A C 1
ATOM 5655 O O . LYS A 1 710 ? -19.140 1.082 -36.271 1.00 54.50 710 LYS A O 1
ATOM 5660 N N . SER A 1 711 ? -17.908 2.911 -35.869 1.00 52.53 711 SER A N 1
ATOM 5661 C CA . SER A 1 711 ? -19.008 3.741 -35.377 1.00 52.53 711 SER A CA 1
ATOM 5662 C C . SER A 1 711 ? -19.933 4.223 -36.506 1.00 52.53 711 SER A C 1
ATOM 5664 O O . SER A 1 711 ? -19.562 5.041 -37.339 1.00 52.53 711 SER A O 1
ATOM 5666 N N . ASN A 1 712 ? -21.180 3.748 -36.465 1.00 47.19 712 ASN A N 1
ATOM 5667 C CA . ASN A 1 712 ? -22.391 4.402 -36.975 1.00 47.19 712 ASN A CA 1
ATOM 5668 C C . ASN A 1 712 ? -22.328 5.031 -38.385 1.00 47.19 712 ASN A C 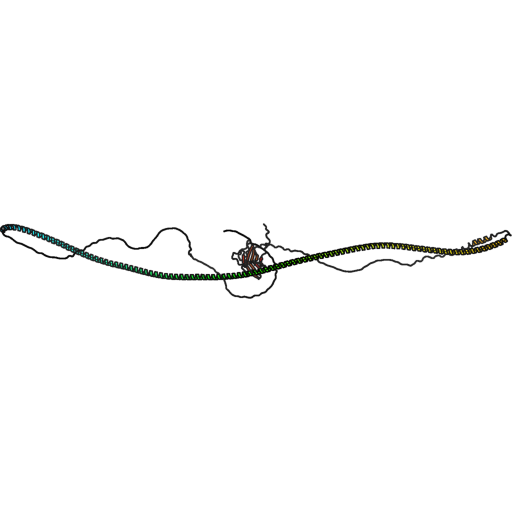1
ATOM 5670 O O . ASN A 1 712 ? -22.332 6.254 -38.532 1.00 47.19 712 ASN A O 1
ATOM 5674 N N . CYS A 1 713 ? -22.479 4.205 -39.425 1.00 42.66 713 CYS A N 1
ATOM 5675 C CA . CYS A 1 713 ? -23.223 4.667 -40.599 1.00 42.66 713 CYS A CA 1
ATOM 5676 C C . CYS A 1 713 ? -24.715 4.693 -40.222 1.00 42.66 713 CYS A C 1
ATOM 5678 O O . CYS A 1 713 ? -25.331 3.642 -40.053 1.00 42.66 713 CYS A O 1
ATOM 5680 N N . LEU A 1 714 ? -25.270 5.888 -40.008 1.00 50.44 714 LEU A N 1
ATOM 5681 C CA . LEU A 1 714 ? -26.688 6.069 -39.701 1.00 50.44 714 LEU A CA 1
ATOM 5682 C C . LEU A 1 714 ? -27.507 5.950 -40.995 1.00 50.44 714 LEU A C 1
ATOM 5684 O O . LEU A 1 714 ? -27.295 6.733 -41.918 1.00 50.44 714 LEU A O 1
ATOM 5688 N N . ILE A 1 715 ? -28.443 4.998 -41.050 1.00 46.78 715 ILE A N 1
ATOM 5689 C CA . ILE A 1 715 ? -29.430 4.884 -42.136 1.00 46.78 715 ILE A CA 1
ATOM 5690 C C . ILE A 1 715 ? -30.844 4.890 -41.539 1.00 46.78 715 ILE A C 1
ATOM 5692 O O . ILE A 1 715 ? -31.472 3.845 -41.372 1.00 46.78 715 ILE A O 1
ATOM 5696 N N . MET A 1 716 ? -31.304 6.097 -41.209 1.00 39.09 716 MET A N 1
ATOM 5697 C CA . MET A 1 716 ? -32.683 6.591 -41.340 1.00 39.09 716 MET A CA 1
ATOM 5698 C C . MET A 1 716 ? -32.618 8.100 -41.579 1.00 39.09 716 MET A C 1
ATOM 5700 O O . MET A 1 716 ? -31.773 8.738 -40.910 1.00 39.09 716 MET A O 1
#

Secondary structure (DSSP, 8-state):
-----------------------------------------------------------------------------------------------------------------------------------TTHHHHHHHHHHHHHHHHHHHHHHHHHHHHHHHHHHHHHHHHHHHHHHHHHHHHHHHHHHHHHHHHHHHHHHHHHHHHHHHHHHHHHHHHHHHHHHHHHHHHHHHHHHHHHHHHHHHHHHHHHHHHHHHHHHHHHHHHHHHHHHHHHHHHHHHHHHHHHHHHHHHHHHHHHHHHHHHHHHHHHHHHHHHHHHHHHHHHHHHHHHHHHHHHHHHHHHHHHHHHHHHHHHHHHHHHHHHHHHHHHHHHHHHHHHHHHHHHHHHHHHHHHHHHHHHHHHHHHHHHHHHHHHHHHHHHHHHHHHHHHHHHHHHHHHHHHHHHHHHHHHHHHHHHHHHHHHHHHHHHHHHHHHHHHHHHTTTTS-------HHHHHHHHHHHHHHTTTSSTTSS-S-------------------------------------------------------PPPPPP--TTEEEEEEEETTTTEEEEEEEE-SSS-B--TT-EEEEE-TT--EEEEEPPTTPPPB-EEEEEEEEESSPPPSSPPPTTEEEE--S-TTPSP-TTPEEEEE-TT--EEEEE--TTSEEEPPP-TTS------

Solvent-accessible surface area (backbone atoms only — not comparable to full-atom values): 44942 Å² total; per-residue (Å²): 136,82,80,86,90,79,90,87,88,82,87,84,84,90,84,81,91,83,86,85,87,88,81,88,83,84,88,81,88,86,90,88,85,87,89,87,88,85,89,84,85,89,82,87,87,82,90,84,90,87,81,92,82,86,88,77,92,88,79,87,92,88,84,87,84,83,90,81,90,86,85,89,83,89,86,88,80,91,81,90,84,88,82,89,89,90,84,84,83,89,84,88,83,90,87,85,84,92,84,90,85,91,88,89,83,88,90,87,88,80,89,84,89,86,87,87,92,84,88,90,90,87,89,86,89,87,84,88,88,87,63,71,69,67,46,47,62,54,44,53,56,49,47,58,53,45,48,59,50,45,57,53,48,49,56,48,46,53,50,48,49,51,56,46,51,54,47,50,53,51,47,53,50,50,53,51,51,51,46,56,51,48,59,49,50,52,50,51,51,51,52,52,51,50,52,52,50,53,51,51,49,53,47,54,50,54,52,50,52,47,54,50,49,53,51,49,56,46,50,52,50,53,51,51,52,47,54,50,50,53,50,51,51,48,53,51,50,53,50,52,50,50,53,51,49,54,51,52,52,49,55,54,46,52,52,52,51,52,52,50,51,52,48,53,51,54,53,51,51,50,50,55,47,52,50,52,53,51,52,53,51,51,49,53,51,51,51,52,50,49,53,54,50,51,51,50,51,52,52,50,52,53,52,50,54,54,48,54,50,52,52,53,49,52,54,51,54,51,51,54,49,51,52,51,47,59,52,47,57,48,54,48,54,55,48,53,52,52,49,55,52,51,52,49,54,50,48,55,50,48,54,51,52,51,52,52,50,52,53,52,49,51,52,52,51,52,52,52,49,52,53,49,52,54,52,48,54,51,51,52,53,53,48,52,54,51,53,50,52,49,53,50,50,54,52,50,51,52,51,51,50,61,45,50,54,52,49,50,56,49,52,53,51,49,54,52,51,51,52,54,46,52,55,48,54,52,50,51,50,53,52,51,52,53,50,51,54,49,49,52,52,49,55,49,50,52,52,54,47,55,51,47,53,51,50,50,53,51,49,50,53,49,47,55,54,49,50,56,52,47,52,51,53,49,53,52,49,51,52,54,50,56,56,46,64,78,56,70,85,76,80,81,83,91,86,91,73,76,74,62,66,60,68,61,50,61,53,51,68,52,48,71,70,70,50,69,87,74,69,66,92,79,81,94,87,80,79,87,80,80,83,81,88,76,84,84,87,85,78,89,80,90,79,92,80,91,82,90,85,91,84,91,81,91,86,92,84,91,88,89,90,82,92,90,90,82,88,87,89,87,84,90,85,85,86,89,84,87,84,82,80,86,74,92,60,63,69,39,76,43,76,42,36,35,32,51,87,83,28,35,44,30,32,39,37,25,10,36,76,88,74,25,36,53,58,38,63,22,32,43,34,44,30,42,68,89,67,52,76,49,78,47,70,44,60,77,86,49,76,46,39,54,32,81,42,72,35,36,36,37,36,48,41,72,73,69,98,61,87,70,59,98,45,56,44,61,43,60,54,60,79,78,62,55,80,70,38,41,59,23,33,44,32,43,30,44,83,86,67,52,66,56,76,46,64,23,42,83,87,24,56,39,63,52,86,71,81,74,84,73,75,76,86,81,88,127

Mean predicted aligned error: 24.02 Å

pLDDT: mean 73.35, std 24.62, range [28.36, 98.31]

Foldseek 3Di:
DDDDDDDDDDDDDDDDDDDDDDDDDDDDDDDDDDDDDDDDDDDDDDDDDDDDDDDDDDDDDDDDDDDDDDDDDDDDDDDDDDDDDDDDDDDDDDDDDDDDDDDDDDDDDDDDDDDDDDDDDDDDDDDDDDPVPVVVVVVVVVVVVVVVVVVVVVVVVVVVVVVVVVVVVVVVVVVVVVVVVVVVVVVVVVVVVVVVVVVVVVVVVVVVVVVVVVVVVVVVVVVVVVVVVVVVVVVVVVVVVVVVVVVVVVVVVVVVVVVVVVVVVVVVVVVVVVVVVVVVVVVVVVVVVVVVVVVVVVVVVVVVVVVVVVVVVVVVVVVVVVVVVVVVVVVVVVVVVVVVVVVVVVVVVVVVVVVVVVVVVVVVVVVVVVVVVVVVVVVVVVVVVVVVVVVVVVVVVVVVVVVVVVVVVVVVVVVVVVVVVVVVVVVVVVVVVVVVVVVVVVVVVVVVVVVVVVVVVVVVVVVVVVVVVVVVVVVVVVVVVVVCVVPPPPDDDDDDDPPPVVVPCVVVVVVVVVPDPPPPPPDPDDDDDDDDDDDDDDDDDDDDDDDDDDDDDYDDDDDDYDDDDDDDDD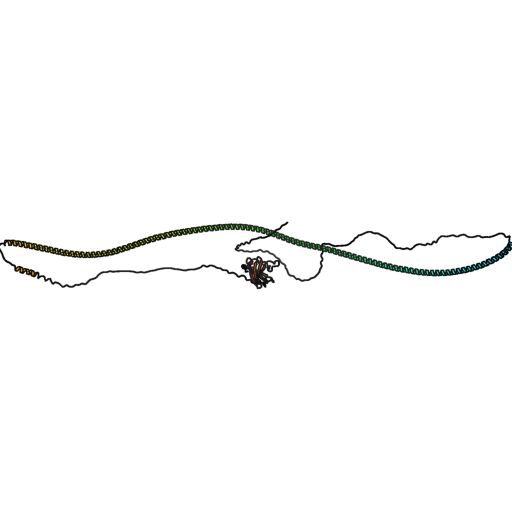DDDDDDDDDDDDDQDAQDKDWAKWAVPQQKTKIKHAHAQPQAHDQAQKKKWKQAPVRDIDIDGDHPPQGGHHGIDIAMEGECDDDPPDPDDSRYHYHVDHPSCPPPQAQTKIWIQGPVRDIDIDGAHSNNMDGDPDPCPDPDPDDD

Organism: Dictyostelium discoideum (NCBI:txid44689)

Radius of gyration: 131.44 Å; Cα contacts (8 Å, |Δi|>4): 284; chains: 1; bounding box: 313×77×398 Å

Sequence (716 aa):
MDMSKKKSKRASPIESSQEEIAISTSKTATTEKPKKTKTTTKKKASQPSQEVVMETESEVEITTTTTSTSTTNNNNITTTSTSSQQSNGTLSSSSSPTIQSIPTTPISKYIPSLSQIGTPLSPNRAAQRLREKDELSLIHNRLKSALKKLESAETELEKKNQEYEELDQKHTATIKQLKQRSDQVEKQLIEEQNQNSDLTSNRNILENELKSKESVWKKEKDEILLKFQESINKLNQENSLAQSQLKSEIVSKEYEIDGLKSEINRLKDDLQYRIREGEEKSRKLLENEYNRFKGKEEEYNQLIVSKDEEIKKYKFELKEKEKSSNAMNKKENELNNLIQAHERQIEDMRDSINREWELKAAQMMEEHHARTIHLQQAVDSFNEEKERIKSQMETLNGQIEDINIKNNEYEDRIKEMNVLLSQKDNSIGELGVEIEESKKKMRKQMADLKSKDGQIALLQIEINTKDNKCNTLQTETNRLKSELYSITNQIDPEIPLDPEINSLKELVKGFEKTVDDRKRKRSKLQHEFNAAANQDQNGMTIEEQSSTSTTTTTSATGSSSSTSHLDNIDSSKLPTGPEQSELFNPDTVSFSLVDSNQEFIKLSVHGDMDNGLSISKWRLIVVKPDGSKSGFSFPDGIQPFKGIKSVTVWTGRPRPQGTPTENEFYWARTELWTSPVEGTIVKLVSPSEETTTVTLPADGIYQKPSSAGKSNCLIM

InterPro domains:
  IPR001322 Lamin tail domain [PS51841] (575-698)
  IPR036415 Lamin tail domain superfamily [SSF74853] (576-691)
  IPR039008 Intermediate filament, rod domain [PS51842] (132-515)
  IPR052877 Lamin Tail Domain-Containing Protein [PTHR19956] (1-711)

GO terms:
  GO:0005635 nuclear envelope (C, IDA)
  GO:0005637 nuclear inner membrane (C, IDA)
  GO:0005638 lamin filament (C, IDA)
  GO:0005652 nuclear lamina (C, IDA)
  GO:0030527 structural constituent of chromatin (F, IMP)
  GO:0051642 centrosome localization (P, IMP)
  GO:0006325 chromatin organization (P, IMP)
  GO:0007098 centrosome cycle (P, IMP)
  GO:0005515 protein binding (F, IPI)